Protein AF-A0A8T5G2X7-F1 (afdb_monomer)

Mean predicted aligned error: 20.77 Å

Structure (mmCIF, N/CA/C/O backbone):
data_AF-A0A8T5G2X7-F1
#
_entry.id   AF-A0A8T5G2X7-F1
#
loop_
_atom_site.group_PDB
_atom_site.id
_atom_site.type_symbol
_atom_site.label_atom_id
_atom_site.label_alt_id
_atom_site.label_comp_id
_atom_site.label_asym_id
_atom_site.label_entity_id
_atom_site.label_seq_id
_atom_site.pdbx_PDB_ins_code
_atom_site.Cartn_x
_atom_site.Cartn_y
_atom_site.Cartn_z
_atom_site.occupancy
_atom_site.B_iso_or_equiv
_atom_site.auth_seq_id
_atom_site.auth_comp_id
_atom_site.auth_asym_id
_atom_site.auth_atom_id
_atom_site.pdbx_PDB_model_num
ATOM 1 N N . MET A 1 1 ? 55.028 -18.234 26.445 1.00 49.19 1 MET A N 1
ATOM 2 C CA . MET A 1 1 ? 55.131 -16.797 26.078 1.00 49.19 1 MET A CA 1
ATOM 3 C C . MET A 1 1 ? 54.464 -16.427 24.728 1.00 49.19 1 MET A C 1
ATOM 5 O O . MET A 1 1 ? 54.762 -15.365 24.202 1.00 49.19 1 MET A O 1
ATOM 9 N N . SER A 1 2 ? 53.547 -17.230 24.154 1.00 53.56 2 SER A N 1
ATOM 10 C CA . SER A 1 2 ? 53.031 -16.979 22.783 1.00 53.56 2 SER A CA 1
ATOM 11 C C . SER A 1 2 ? 51.775 -16.084 22.716 1.00 53.56 2 SER A C 1
ATOM 13 O O . SER A 1 2 ? 51.787 -15.038 22.068 1.00 53.56 2 SER A O 1
ATOM 15 N N . TYR A 1 3 ? 50.705 -16.425 23.448 1.00 41.44 3 TYR A N 1
ATOM 16 C CA . TYR A 1 3 ? 49.376 -15.798 23.292 1.00 41.44 3 TYR A CA 1
ATOM 17 C C . TYR A 1 3 ? 49.345 -14.262 23.415 1.00 41.44 3 TYR A C 1
ATOM 19 O O . TYR A 1 3 ? 48.654 -13.605 22.638 1.00 41.44 3 TYR A O 1
ATOM 27 N N . LYS A 1 4 ? 50.129 -13.663 24.329 1.00 42.38 4 LYS A N 1
ATOM 28 C CA . LYS A 1 4 ? 50.184 -12.195 24.473 1.00 42.38 4 LYS A CA 1
ATOM 29 C C . LYS A 1 4 ? 50.784 -11.482 23.252 1.00 42.38 4 LYS A C 1
ATOM 31 O O . LYS A 1 4 ? 50.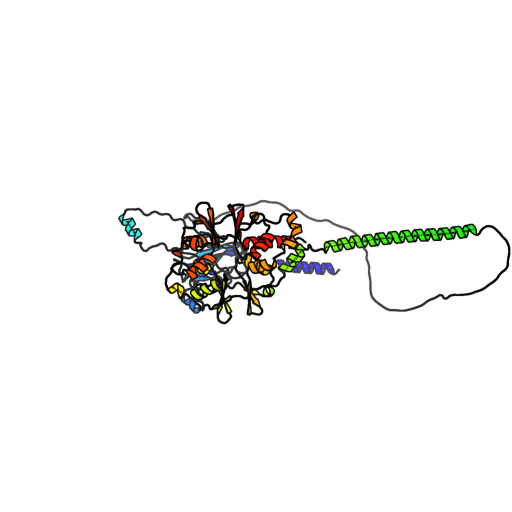349 -10.373 22.968 1.00 42.38 4 LYS A O 1
ATOM 36 N N . LYS A 1 5 ? 51.709 -12.098 22.498 1.00 45.16 5 LYS A N 1
ATOM 37 C CA . LYS A 1 5 ? 52.204 -11.509 21.237 1.00 45.16 5 LYS A CA 1
ATOM 38 C C . LYS A 1 5 ? 51.124 -11.528 20.154 1.00 45.16 5 LYS A C 1
ATOM 40 O O . LYS A 1 5 ? 50.941 -10.519 19.489 1.00 45.16 5 LYS A O 1
ATOM 45 N N . THR A 1 6 ? 50.357 -12.613 20.042 1.00 47.06 6 THR A N 1
ATOM 46 C CA . THR A 1 6 ? 49.253 -12.726 19.068 1.00 47.06 6 THR A CA 1
ATOM 47 C C . THR A 1 6 ? 48.148 -11.700 19.332 1.00 47.06 6 THR A C 1
ATOM 49 O O . THR A 1 6 ? 47.726 -11.005 18.414 1.00 47.06 6 THR A O 1
ATOM 52 N N . ILE A 1 7 ? 47.734 -11.534 20.596 1.00 49.38 7 ILE A N 1
ATOM 53 C CA . ILE A 1 7 ? 46.727 -10.530 20.981 1.00 49.38 7 ILE A CA 1
ATOM 54 C C . ILE A 1 7 ? 47.248 -9.105 20.739 1.00 49.38 7 ILE A C 1
ATOM 56 O O . ILE A 1 7 ? 46.515 -8.280 20.200 1.00 49.38 7 ILE A O 1
ATOM 60 N N . PHE A 1 8 ? 48.512 -8.816 21.073 1.00 43.78 8 PHE A N 1
ATOM 61 C CA . PHE A 1 8 ? 49.104 -7.500 20.816 1.00 43.78 8 PHE A CA 1
ATOM 62 C C . PHE A 1 8 ? 49.218 -7.203 19.312 1.00 43.78 8 PHE A C 1
ATOM 64 O O . PHE A 1 8 ? 48.924 -6.090 18.895 1.00 43.78 8 PHE A O 1
ATOM 71 N N . PHE A 1 9 ? 49.560 -8.195 18.482 1.00 43.59 9 PHE A N 1
ATOM 72 C CA . PHE A 1 9 ? 49.629 -8.034 17.026 1.00 43.59 9 PHE A CA 1
ATOM 73 C C . PHE A 1 9 ? 48.238 -7.837 16.397 1.00 43.59 9 PHE A C 1
ATOM 75 O O . PHE A 1 9 ? 48.079 -6.975 15.538 1.00 43.59 9 PHE A O 1
ATOM 82 N N . MET A 1 10 ? 47.206 -8.549 16.875 1.00 44.28 10 MET A N 1
ATOM 83 C CA . MET A 1 10 ? 45.818 -8.288 16.464 1.00 44.28 10 MET A CA 1
ATOM 84 C C . MET A 1 10 ? 45.350 -6.886 16.869 1.00 44.28 10 MET A C 1
ATOM 86 O O . MET A 1 10 ? 44.773 -6.189 16.041 1.00 44.28 10 MET A O 1
ATOM 90 N N . PHE A 1 11 ? 45.631 -6.431 18.096 1.00 41.62 11 PHE A N 1
ATOM 91 C CA . PHE A 1 11 ? 45.296 -5.062 18.506 1.00 41.62 11 PHE A CA 1
ATOM 92 C C . PHE A 1 11 ? 46.080 -4.002 17.723 1.00 41.62 11 PHE A C 1
ATOM 94 O O . PHE A 1 11 ? 45.508 -2.977 17.369 1.00 41.62 11 PHE A O 1
ATOM 101 N N . PHE A 1 12 ? 47.347 -4.254 17.385 1.00 41.62 12 PHE A N 1
ATOM 102 C CA . PHE A 1 12 ? 48.140 -3.347 16.554 1.00 41.62 12 PHE A CA 1
ATOM 103 C C . PHE A 1 12 ? 47.585 -3.249 15.124 1.00 41.62 12 PHE A C 1
ATOM 105 O O . PHE A 1 12 ? 47.494 -2.150 14.585 1.00 41.62 12 PHE A O 1
ATOM 112 N N . ILE A 1 13 ? 47.120 -4.362 14.540 1.00 42.09 13 ILE A N 1
ATOM 113 C CA . ILE A 1 13 ? 46.411 -4.369 13.249 1.00 42.09 13 ILE A CA 1
ATOM 114 C C . ILE A 1 13 ? 45.068 -3.632 13.346 1.00 42.09 13 ILE A C 1
ATOM 116 O O . ILE A 1 13 ? 44.758 -2.833 12.467 1.00 42.09 13 ILE A O 1
ATOM 120 N N . ILE A 1 14 ? 44.292 -3.832 14.418 1.00 41.25 14 ILE A N 1
ATOM 121 C CA . ILE A 1 14 ? 43.017 -3.124 14.632 1.00 41.25 14 ILE A CA 1
ATOM 122 C C . ILE A 1 14 ? 43.254 -1.609 14.758 1.00 41.25 14 ILE A C 1
ATOM 124 O O . ILE A 1 14 ? 42.544 -0.823 14.129 1.00 41.25 14 ILE A O 1
ATOM 128 N N . ILE A 1 15 ? 44.291 -1.186 15.485 1.00 36.94 15 ILE A N 1
ATOM 129 C CA . ILE A 1 15 ? 44.640 0.232 15.656 1.00 36.94 15 ILE A CA 1
ATOM 130 C C . ILE A 1 15 ? 45.193 0.840 14.356 1.00 36.94 15 ILE A C 1
ATOM 132 O O . ILE A 1 15 ? 44.777 1.939 14.002 1.00 36.94 15 ILE A O 1
ATOM 136 N N . LEU A 1 16 ? 46.022 0.128 13.578 1.00 33.12 16 LEU A N 1
ATOM 137 C CA . LEU A 1 16 ? 46.431 0.592 12.241 1.00 33.12 16 LEU A CA 1
ATOM 138 C C . LEU A 1 16 ? 45.248 0.659 11.262 1.00 33.12 16 LEU A C 1
ATOM 140 O O . LEU A 1 16 ? 45.150 1.618 10.504 1.00 33.12 16 LEU A O 1
ATOM 144 N N . SER A 1 17 ? 44.303 -0.287 11.317 1.00 35.28 17 SER A N 1
ATOM 145 C CA . SER A 1 17 ? 43.067 -0.217 10.518 1.00 35.28 17 SER A CA 1
ATOM 146 C C . SER A 1 17 ? 42.134 0.924 10.949 1.00 35.28 17 SER A C 1
ATOM 148 O O . SER A 1 17 ? 41.344 1.403 10.144 1.00 35.28 17 SER A O 1
ATOM 150 N N . SER A 1 18 ? 42.285 1.411 12.187 1.00 36.19 18 SER A N 1
ATOM 151 C CA . SER A 1 18 ? 41.602 2.601 12.718 1.00 36.19 18 SER A CA 1
ATOM 152 C C . SER A 1 18 ? 42.352 3.912 12.426 1.00 36.19 18 SER A C 1
ATOM 154 O O . SER A 1 18 ? 41.835 4.984 12.725 1.00 36.19 18 SER A O 1
ATOM 156 N N . PHE A 1 19 ? 43.557 3.835 11.846 1.00 40.16 19 PHE A N 1
ATOM 157 C CA . PHE A 1 19 ? 44.370 4.974 11.397 1.00 40.16 19 PHE A CA 1
ATOM 158 C C . PHE A 1 19 ? 44.680 4.950 9.892 1.00 40.16 19 PHE A C 1
ATOM 160 O O . PHE A 1 19 ? 45.483 5.747 9.402 1.00 40.16 19 PHE A O 1
ATOM 167 N N . ALA A 1 20 ? 43.962 4.127 9.123 1.00 37.16 20 ALA A N 1
ATOM 168 C CA . ALA A 1 20 ? 43.653 4.506 7.754 1.00 37.16 20 ALA A CA 1
ATOM 169 C C . ALA A 1 20 ? 42.877 5.831 7.819 1.00 37.16 20 ALA A C 1
ATOM 171 O O . ALA A 1 20 ? 41.772 5.867 8.362 1.00 37.16 20 ALA A O 1
ATOM 172 N N . LEU A 1 21 ? 43.460 6.926 7.311 1.00 41.78 21 LEU A N 1
ATOM 173 C CA . LEU A 1 21 ? 42.739 8.194 7.203 1.00 41.78 21 LEU A CA 1
ATOM 174 C C . LEU A 1 21 ? 41.447 7.923 6.430 1.00 41.78 21 LEU A C 1
ATOM 176 O O . LEU A 1 21 ? 41.498 7.460 5.288 1.00 41.78 21 LEU A O 1
ATOM 180 N N . ALA A 1 22 ? 40.305 8.224 7.046 1.00 44.91 22 ALA A N 1
ATOM 181 C CA . ALA A 1 22 ? 39.003 8.140 6.405 1.00 44.91 22 ALA A CA 1
ATOM 182 C C . ALA A 1 22 ? 38.879 9.270 5.372 1.00 44.91 22 ALA A C 1
ATOM 184 O O . ALA A 1 22 ? 38.226 10.280 5.619 1.00 44.91 22 ALA A O 1
ATOM 185 N N . GLN A 1 23 ? 39.563 9.111 4.233 1.00 53.19 23 GLN A N 1
ATOM 186 C CA . GLN A 1 23 ? 39.501 10.028 3.100 1.00 53.19 23 GLN A CA 1
ATOM 187 C C . GLN A 1 23 ? 38.034 10.269 2.750 1.00 53.19 23 GLN A C 1
ATOM 189 O O . GLN A 1 23 ? 37.291 9.307 2.523 1.00 53.19 23 GLN A O 1
ATOM 194 N N . THR A 1 24 ? 37.615 11.536 2.710 1.00 61.19 24 THR A N 1
ATOM 195 C CA . THR A 1 24 ? 36.245 11.908 2.358 1.00 61.19 24 THR A CA 1
ATOM 196 C C . THR A 1 24 ? 35.927 11.450 0.944 1.00 61.19 24 THR A C 1
ATOM 198 O O . THR A 1 24 ? 36.262 12.093 -0.050 1.00 61.19 24 THR A O 1
ATOM 201 N N . GLN A 1 25 ? 35.249 10.307 0.862 1.00 68.12 25 GLN A N 1
ATOM 202 C CA . GLN A 1 25 ? 34.694 9.800 -0.380 1.00 68.12 25 GLN A CA 1
ATOM 203 C C . GLN A 1 25 ? 33.783 10.877 -0.982 1.00 68.12 25 GLN A C 1
ATOM 205 O O . GLN A 1 25 ? 32.968 11.458 -0.259 1.00 68.12 25 GLN A O 1
ATOM 210 N N . PRO A 1 26 ? 33.905 11.186 -2.279 1.00 73.31 26 PRO A N 1
ATOM 211 C CA . PRO A 1 26 ? 33.266 12.368 -2.830 1.00 73.31 26 PRO A CA 1
ATOM 212 C C . PRO A 1 26 ? 31.739 12.283 -2.735 1.00 73.31 26 PRO A C 1
ATOM 214 O O . PRO A 1 26 ? 31.141 11.232 -2.972 1.00 73.31 26 PRO A O 1
ATOM 217 N N . THR A 1 27 ? 31.098 13.400 -2.388 1.00 77.94 27 THR A N 1
ATOM 218 C CA . THR A 1 27 ? 29.634 13.509 -2.413 1.00 77.94 27 THR A CA 1
ATOM 219 C C . THR A 1 27 ? 29.205 13.823 -3.841 1.00 77.94 27 THR A C 1
ATOM 221 O O . THR A 1 27 ? 29.420 14.930 -4.330 1.00 77.94 27 THR A O 1
ATOM 224 N N . LEU A 1 28 ? 28.616 12.840 -4.521 1.00 77.12 28 LEU A N 1
ATOM 225 C CA . LEU A 1 28 ? 28.165 12.970 -5.906 1.00 77.12 28 LEU A CA 1
ATOM 226 C C . LEU A 1 28 ? 26.689 13.375 -5.935 1.00 77.12 28 LEU A C 1
ATOM 228 O O . LEU A 1 28 ? 25.873 12.781 -5.231 1.00 77.12 28 LEU A O 1
ATOM 232 N N . PHE A 1 29 ? 26.324 14.356 -6.758 1.00 78.00 29 PHE A N 1
ATOM 233 C CA . PHE A 1 29 ? 24.929 14.770 -6.925 1.00 78.00 29 PHE A CA 1
ATOM 234 C C . PHE A 1 29 ? 24.672 15.430 -8.281 1.00 78.00 29 PHE A C 1
ATOM 236 O O . PHE A 1 29 ? 25.596 15.887 -8.958 1.00 78.00 29 PHE A O 1
ATOM 243 N N . TYR A 1 30 ? 23.403 15.460 -8.673 1.00 81.31 30 TYR A N 1
ATOM 244 C CA . TYR A 1 30 ? 22.906 16.023 -9.925 1.00 81.31 30 TYR A CA 1
ATOM 245 C C . TYR A 1 30 ? 21.473 16.527 -9.725 1.00 81.31 30 TYR A C 1
ATOM 247 O O . TYR A 1 30 ? 20.768 16.072 -8.826 1.00 81.31 30 TYR A O 1
ATOM 255 N N . GLY A 1 31 ? 21.023 17.479 -10.535 1.00 77.94 31 GLY A N 1
ATOM 256 C CA . GLY A 1 31 ? 19.689 18.063 -10.391 1.00 77.94 31 GLY A CA 1
ATOM 257 C C . GLY A 1 31 ? 19.277 18.857 -11.619 1.00 77.94 31 GLY A C 1
ATOM 258 O O . GLY A 1 31 ? 20.114 19.169 -12.462 1.00 77.94 31 GLY A O 1
ATOM 259 N N . GLN A 1 32 ? 17.989 19.179 -11.726 1.00 81.88 32 GLN A N 1
ATOM 260 C CA . GLN A 1 32 ? 17.445 19.938 -12.855 1.00 81.88 32 GLN A CA 1
ATOM 261 C C . GLN A 1 32 ? 17.147 21.389 -12.467 1.00 81.88 32 GLN A C 1
ATOM 263 O O . GLN A 1 32 ? 16.832 21.685 -11.313 1.00 81.88 32 GLN A O 1
ATOM 268 N N . ILE A 1 33 ? 17.212 22.294 -13.441 1.00 76.50 33 ILE A N 1
ATOM 269 C CA . ILE A 1 33 ? 16.785 23.687 -13.293 1.00 76.50 33 ILE A CA 1
ATOM 270 C C . ILE A 1 33 ? 15.661 23.974 -14.288 1.00 76.50 33 ILE A C 1
ATOM 272 O O . ILE A 1 33 ? 15.816 23.733 -15.484 1.00 76.50 33 ILE A O 1
ATOM 276 N N . LEU A 1 34 ? 14.535 24.491 -13.792 1.00 72.12 34 LEU A N 1
ATOM 277 C CA . LEU A 1 34 ? 13.313 24.740 -14.561 1.00 72.12 34 LEU A CA 1
ATOM 278 C C . LEU A 1 34 ? 12.911 26.220 -14.500 1.00 72.12 34 LEU A C 1
ATOM 280 O O . LEU A 1 34 ? 12.969 26.823 -13.433 1.00 72.12 34 LEU A O 1
ATOM 284 N N . SER A 1 35 ? 12.377 26.783 -15.586 1.00 73.44 35 SER A N 1
ATOM 285 C CA . SER A 1 35 ? 11.578 28.016 -15.543 1.00 73.44 35 SER A CA 1
ATOM 286 C C . SER A 1 35 ? 10.291 27.875 -16.346 1.00 73.44 35 SER A C 1
ATOM 288 O O . SER A 1 35 ? 10.283 27.320 -17.442 1.00 73.44 35 SER A O 1
ATOM 290 N N . GLY A 1 36 ? 9.167 28.306 -15.765 1.00 57.56 36 GLY A N 1
ATOM 291 C CA . GLY A 1 36 ? 7.837 28.077 -16.346 1.00 57.56 36 GLY A CA 1
ATOM 292 C C . GLY A 1 36 ? 7.509 26.594 -16.587 1.00 57.56 36 GLY A C 1
ATOM 293 O O . GLY A 1 36 ? 6.705 26.289 -17.458 1.00 57.56 36 GLY A O 1
ATOM 294 N N . GLY A 1 37 ? 8.173 25.675 -15.873 1.00 55.59 37 GLY A N 1
ATOM 295 C CA . GLY A 1 37 ? 8.108 24.223 -16.096 1.00 55.59 37 GLY A CA 1
ATOM 296 C C . GLY A 1 37 ? 9.096 23.669 -17.136 1.00 55.59 37 GLY A C 1
ATOM 297 O O . GLY A 1 37 ? 9.263 22.457 -17.208 1.00 55.59 37 GLY A O 1
ATOM 298 N N . ASN A 1 38 ? 9.791 24.520 -17.896 1.00 72.75 38 ASN A N 1
ATOM 299 C CA . ASN A 1 38 ? 10.724 24.111 -18.951 1.00 72.75 38 ASN A CA 1
ATOM 300 C C . ASN A 1 38 ? 12.177 24.057 -18.441 1.00 72.75 38 ASN A C 1
ATOM 302 O O . ASN A 1 38 ? 12.589 24.993 -17.752 1.00 72.75 38 ASN A O 1
ATOM 306 N N . PRO A 1 39 ? 12.985 23.036 -18.789 1.00 76.38 39 PRO A N 1
ATOM 307 C CA . PRO A 1 39 ? 14.389 22.979 -18.383 1.00 76.38 39 PRO A CA 1
ATOM 308 C C . PRO A 1 39 ? 15.251 24.068 -19.036 1.00 76.38 39 PRO A C 1
ATOM 310 O O . PRO A 1 39 ? 15.107 24.341 -20.229 1.00 76.38 39 PRO A O 1
ATOM 313 N N . ILE A 1 40 ? 16.152 24.673 -18.256 1.00 82.44 40 ILE A N 1
ATOM 314 C CA . ILE A 1 40 ? 17.041 25.761 -18.699 1.00 82.44 40 ILE A CA 1
ATOM 315 C C . ILE A 1 40 ? 18.412 25.208 -19.069 1.00 82.44 40 ILE A C 1
ATOM 317 O O . ILE A 1 40 ? 19.026 24.503 -18.280 1.00 82.44 40 ILE A O 1
ATOM 321 N N . GLU A 1 41 ? 18.906 25.571 -20.247 1.00 88.81 41 GLU A N 1
ATOM 322 C CA . GLU A 1 41 ? 20.190 25.125 -20.792 1.00 88.81 41 GLU A CA 1
ATOM 323 C C . GLU A 1 41 ? 21.330 26.103 -20.455 1.00 88.81 41 GLU A C 1
ATOM 325 O O . GLU A 1 41 ? 21.119 27.314 -20.410 1.00 88.81 41 GLU A O 1
ATOM 330 N N . ASN A 1 42 ? 22.553 25.590 -20.288 1.00 86.81 42 ASN A N 1
ATOM 331 C CA . ASN A 1 42 ? 23.804 26.342 -20.100 1.00 86.81 42 ASN A CA 1
ATOM 332 C C . ASN A 1 42 ? 23.885 27.297 -18.886 1.00 86.81 42 ASN A C 1
ATOM 334 O O . ASN A 1 42 ? 24.891 27.992 -18.739 1.00 86.81 42 ASN A O 1
ATOM 338 N N . ILE A 1 43 ? 22.897 27.331 -17.984 1.00 84.38 43 ILE A N 1
ATOM 339 C CA . ILE A 1 43 ? 23.001 28.093 -16.729 1.00 84.38 43 ILE A CA 1
ATOM 340 C C . ILE A 1 43 ? 24.034 27.446 -15.788 1.00 84.38 43 ILE A C 1
ATOM 342 O O . ILE A 1 43 ? 24.115 26.216 -15.702 1.00 84.38 43 ILE A O 1
ATOM 346 N N . MET A 1 44 ? 24.828 28.277 -15.105 1.00 86.50 44 MET A N 1
ATOM 347 C CA . MET A 1 44 ? 25.907 27.858 -14.202 1.00 86.50 44 MET A CA 1
ATOM 348 C C . MET A 1 44 ? 25.408 27.630 -12.770 1.00 86.50 44 MET A C 1
ATOM 350 O O . MET A 1 44 ? 24.614 28.407 -12.238 1.00 86.50 44 MET A O 1
ATOM 354 N N . ILE A 1 45 ? 25.934 26.589 -12.123 1.00 88.56 45 ILE A N 1
ATOM 355 C CA . ILE A 1 45 ? 25.744 26.273 -10.706 1.00 88.56 45 ILE A CA 1
ATOM 356 C C . ILE A 1 45 ? 27.121 26.237 -10.047 1.00 88.56 45 ILE A C 1
ATOM 358 O O . ILE A 1 45 ? 28.039 25.593 -10.559 1.00 88.56 45 ILE A O 1
ATOM 362 N N . SER A 1 46 ? 27.266 26.873 -8.887 1.00 88.94 46 SER A N 1
ATOM 363 C CA . SER A 1 46 ? 28.412 26.679 -7.996 1.00 88.94 46 SER A CA 1
ATOM 364 C C . SER A 1 46 ? 28.002 25.890 -6.758 1.00 88.94 46 SER A C 1
ATOM 366 O O . SER A 1 46 ? 27.047 26.275 -6.082 1.00 88.94 46 SER A O 1
ATOM 368 N N . ALA A 1 47 ? 28.750 24.837 -6.442 1.00 89.62 47 ALA A N 1
ATOM 369 C CA . ALA A 1 47 ? 28.666 24.118 -5.177 1.00 89.62 47 ALA A CA 1
ATOM 370 C C . ALA A 1 47 ? 29.795 24.583 -4.249 1.00 89.62 47 ALA A C 1
ATOM 372 O O . ALA A 1 47 ? 30.951 24.601 -4.665 1.00 89.62 47 ALA A O 1
ATOM 373 N N . GLU A 1 48 ? 29.462 24.939 -3.013 1.00 91.25 48 GLU A N 1
ATOM 374 C CA . GLU A 1 48 ? 30.349 25.421 -1.946 1.00 91.25 48 GLU A CA 1
ATOM 375 C C . GLU A 1 48 ? 30.233 24.473 -0.738 1.00 91.25 48 GLU A C 1
ATOM 377 O O . GLU A 1 48 ? 29.126 24.075 -0.382 1.00 91.25 48 GLU A O 1
ATOM 382 N N . TRP A 1 49 ? 31.343 24.062 -0.122 1.00 90.81 49 TRP A N 1
ATOM 383 C CA . TRP A 1 49 ? 31.345 23.112 1.004 1.00 90.81 49 TRP A CA 1
ATOM 384 C C . TRP A 1 49 ? 32.573 23.282 1.907 1.00 90.81 49 TRP A C 1
ATOM 386 O O . TRP A 1 49 ? 33.499 24.018 1.574 1.00 90.81 49 TRP A O 1
ATOM 396 N N . ILE A 1 50 ? 32.602 22.568 3.037 1.00 87.44 50 ILE A N 1
ATOM 397 C CA . ILE A 1 50 ? 33.737 22.538 3.975 1.00 87.44 50 ILE A CA 1
ATOM 398 C C . ILE A 1 50 ? 34.471 21.190 3.863 1.00 87.44 50 ILE A C 1
ATOM 400 O O . ILE A 1 50 ? 33.838 20.136 3.993 1.00 87.44 50 ILE A O 1
ATOM 404 N N . ASP A 1 51 ? 35.785 21.211 3.610 1.00 85.12 51 ASP A N 1
ATOM 405 C CA . ASP A 1 51 ? 36.639 20.007 3.568 1.00 85.12 51 ASP A CA 1
ATOM 406 C C . ASP A 1 51 ? 37.046 19.508 4.972 1.00 85.12 51 ASP A C 1
ATOM 408 O O . ASP A 1 51 ? 36.747 20.144 5.986 1.00 85.12 51 ASP A O 1
ATOM 412 N N . ASP A 1 52 ? 37.703 18.347 5.077 1.00 81.50 52 ASP A N 1
ATOM 413 C CA . ASP A 1 52 ? 38.089 17.780 6.385 1.00 81.50 52 ASP A CA 1
ATOM 414 C C . ASP A 1 52 ? 39.048 18.691 7.167 1.00 81.50 52 ASP A C 1
ATOM 416 O O . ASP A 1 52 ? 38.897 18.857 8.386 1.00 81.50 52 ASP A O 1
ATOM 420 N N . SER A 1 53 ? 39.954 19.365 6.446 1.00 85.00 53 SER A N 1
ATOM 421 C CA . SER A 1 53 ? 40.843 20.426 6.941 1.00 85.00 53 SER A CA 1
ATOM 422 C C . SER A 1 53 ? 40.106 21.725 7.308 1.00 85.00 53 SER A C 1
ATOM 424 O O . SER A 1 53 ? 40.733 22.679 7.755 1.00 85.00 53 SER A O 1
ATOM 426 N N . SER A 1 54 ? 38.776 21.737 7.201 1.00 82.06 54 SER A N 1
ATOM 427 C CA . SER A 1 54 ? 37.860 22.828 7.551 1.00 82.06 54 SER A CA 1
ATOM 428 C C . SER A 1 54 ? 38.008 24.091 6.693 1.00 82.06 54 SER A C 1
ATOM 430 O O . SER A 1 54 ? 37.603 25.173 7.112 1.00 82.06 54 SER A O 1
ATOM 432 N N . ASN A 1 55 ? 38.534 23.957 5.471 1.00 86.50 55 ASN A N 1
ATOM 433 C CA . ASN A 1 55 ? 38.566 25.036 4.486 1.00 86.50 55 ASN A CA 1
ATOM 434 C C . ASN A 1 55 ? 37.271 25.060 3.673 1.00 86.50 55 ASN A C 1
ATOM 436 O O . ASN A 1 55 ? 36.784 24.011 3.241 1.00 86.50 55 ASN A O 1
ATOM 440 N N . THR A 1 56 ? 36.776 26.259 3.362 1.00 87.56 56 THR A N 1
ATOM 441 C CA . THR A 1 56 ? 35.748 26.425 2.331 1.00 87.56 56 THR A CA 1
ATOM 442 C C . THR A 1 56 ? 36.335 26.100 0.959 1.00 87.56 56 THR A C 1
ATOM 444 O O . THR A 1 56 ? 37.337 26.678 0.531 1.00 87.56 56 THR A O 1
ATOM 447 N N . ARG A 1 57 ? 35.685 25.185 0.248 1.00 90.75 57 ARG A N 1
ATOM 448 C CA . ARG A 1 57 ? 35.961 24.815 -1.139 1.00 90.75 57 ARG A CA 1
ATOM 449 C C . ARG A 1 57 ? 34.754 25.144 -1.997 1.00 90.75 57 ARG A C 1
ATOM 451 O O . ARG A 1 57 ? 33.628 25.181 -1.507 1.00 90.75 57 ARG A O 1
ATOM 458 N N . PHE A 1 58 ? 34.985 25.338 -3.290 1.00 89.94 58 PHE A N 1
ATOM 459 C CA . PHE A 1 58 ? 33.906 25.417 -4.261 1.00 89.94 58 PHE A CA 1
ATOM 460 C C . PHE A 1 58 ? 34.303 24.784 -5.594 1.00 89.94 58 PHE A C 1
ATOM 462 O O . PHE A 1 58 ? 35.482 24.654 -5.923 1.00 89.94 58 PHE A O 1
ATOM 469 N N . THR A 1 59 ? 33.301 24.405 -6.381 1.00 89.81 59 THR A N 1
ATOM 470 C CA . THR A 1 59 ? 33.456 24.003 -7.780 1.00 89.81 59 THR A CA 1
ATOM 471 C C . THR A 1 59 ? 32.219 24.420 -8.577 1.00 89.81 59 THR A C 1
ATOM 473 O O . THR A 1 59 ? 31.194 24.785 -7.996 1.00 89.81 59 THR A O 1
ATOM 476 N N . LYS A 1 60 ? 32.307 24.418 -9.910 1.00 89.44 60 LYS A N 1
ATOM 477 C CA . LYS A 1 60 ? 31.218 24.823 -10.808 1.00 89.44 60 LYS A CA 1
ATOM 478 C C . LYS A 1 60 ? 30.842 23.704 -11.780 1.00 89.44 60 LYS A C 1
ATOM 480 O O . LYS A 1 60 ? 31.685 22.909 -12.180 1.00 89.44 60 LYS A O 1
ATOM 485 N N . SER A 1 61 ? 29.573 23.690 -12.166 1.00 88.31 61 SER A N 1
ATOM 486 C CA . SER A 1 61 ? 28.999 22.854 -13.222 1.00 88.31 61 SER A CA 1
ATOM 487 C C . SER A 1 61 ? 27.987 23.687 -14.010 1.00 88.31 61 SER A C 1
ATOM 489 O O . SER A 1 61 ? 27.541 24.731 -13.528 1.00 88.31 61 SER A O 1
ATOM 491 N N . SER A 1 62 ? 27.623 23.255 -15.212 1.00 89.50 62 SER A N 1
ATOM 492 C CA . SER A 1 62 ? 26.554 23.868 -16.002 1.00 89.50 62 SER A CA 1
ATOM 493 C C . SER A 1 62 ? 25.431 22.871 -16.248 1.00 89.50 62 SER A C 1
ATOM 495 O O . SER A 1 6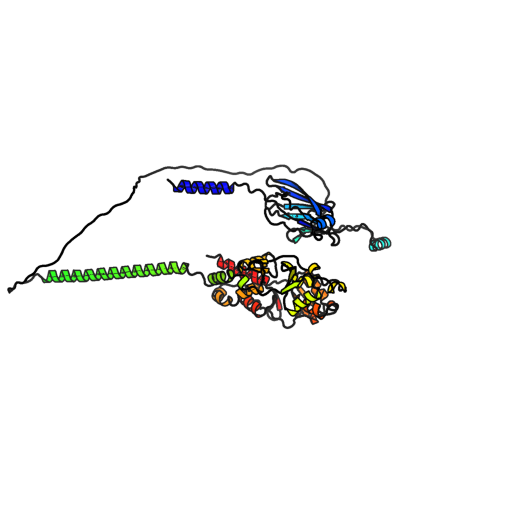2 ? 25.617 21.654 -16.194 1.00 89.50 62 SER A O 1
ATOM 497 N N . THR A 1 63 ? 24.243 23.394 -16.525 1.00 86.62 63 THR A N 1
ATOM 498 C CA . THR A 1 63 ? 23.153 22.586 -17.071 1.00 86.62 63 THR A CA 1
ATOM 499 C C . THR A 1 63 ? 23.434 22.191 -18.519 1.00 86.62 63 THR A C 1
ATOM 501 O O . THR A 1 63 ? 23.806 23.029 -19.343 1.00 86.62 63 THR A O 1
ATOM 504 N N . LEU A 1 64 ? 23.211 20.919 -18.850 1.00 80.56 64 LEU A N 1
ATOM 505 C CA . LEU A 1 64 ? 23.378 20.400 -20.205 1.00 80.56 64 LEU A CA 1
ATOM 506 C C . LEU A 1 64 ? 22.428 21.095 -21.189 1.00 80.56 64 LEU A C 1
ATOM 508 O O . LEU A 1 64 ? 21.214 21.145 -20.973 1.00 80.56 64 LEU A O 1
ATOM 512 N N . SER A 1 65 ? 22.972 21.571 -22.307 1.00 88.69 65 SER A N 1
ATOM 513 C CA . SER A 1 65 ? 22.179 21.922 -23.488 1.00 88.69 65 SER A CA 1
ATOM 514 C C . SER A 1 65 ? 21.569 20.686 -24.151 1.00 88.69 65 SER A C 1
ATOM 516 O O . SER A 1 65 ? 22.063 19.567 -23.987 1.00 88.69 65 SER A O 1
ATOM 518 N N . LYS A 1 66 ? 20.531 20.879 -24.971 1.00 81.69 66 LYS A N 1
ATOM 519 C CA . LYS A 1 66 ? 19.924 19.818 -25.789 1.00 81.69 66 LYS A CA 1
ATOM 520 C C . LYS A 1 66 ? 20.949 19.152 -26.702 1.00 81.69 66 LYS A C 1
ATOM 522 O O . LYS A 1 66 ? 20.939 17.933 -26.803 1.00 81.69 66 LYS A O 1
ATOM 527 N N . SER A 1 67 ? 21.866 19.926 -27.289 1.00 86.25 67 SER A N 1
ATOM 528 C CA . SER A 1 67 ? 22.953 19.398 -28.128 1.00 86.25 67 SER A CA 1
ATOM 529 C C . SER A 1 67 ? 23.894 18.486 -27.331 1.00 86.25 67 SER A C 1
ATOM 531 O O . SER A 1 67 ? 24.156 17.360 -27.742 1.00 86.25 67 SER A O 1
ATOM 533 N N . GLN A 1 68 ? 24.336 18.902 -26.138 1.00 75.50 68 GLN A N 1
ATOM 534 C CA . GLN A 1 68 ? 25.156 18.045 -25.268 1.00 75.50 68 GLN A CA 1
ATOM 535 C C . GLN A 1 68 ? 24.394 16.786 -24.827 1.00 75.50 68 GLN A C 1
ATOM 537 O O . GLN A 1 68 ? 24.924 15.685 -24.939 1.00 75.50 68 GLN A O 1
ATOM 542 N N . ALA A 1 69 ? 23.136 16.928 -24.402 1.00 71.56 69 ALA A N 1
ATOM 543 C CA . ALA A 1 69 ? 22.282 15.812 -24.001 1.00 71.56 69 ALA A CA 1
ATOM 544 C C . ALA A 1 69 ? 22.042 14.808 -25.153 1.00 71.56 69 ALA A C 1
ATOM 546 O O . ALA A 1 69 ? 22.106 13.597 -24.946 1.00 71.56 69 ALA A O 1
ATOM 547 N N . GLN A 1 70 ? 21.841 15.296 -26.383 1.00 78.62 70 GLN A N 1
ATOM 548 C CA . GLN A 1 70 ? 21.734 14.488 -27.605 1.00 78.62 70 GLN A CA 1
ATOM 549 C C . GLN A 1 70 ? 23.050 13.776 -27.947 1.00 78.62 70 GLN A C 1
ATOM 551 O O . GLN A 1 70 ? 23.035 12.572 -28.189 1.00 78.62 70 GLN A O 1
ATOM 556 N N . ASN A 1 71 ? 24.187 14.476 -27.891 1.00 79.25 71 ASN A N 1
ATOM 557 C CA . ASN A 1 71 ? 25.515 13.895 -28.132 1.00 79.25 71 ASN A CA 1
ATOM 558 C C . ASN A 1 71 ? 25.903 12.841 -27.075 1.00 79.25 71 ASN A C 1
ATOM 560 O O . ASN A 1 71 ? 26.684 11.939 -27.360 1.00 79.25 71 ASN A O 1
ATOM 564 N N . MET A 1 72 ? 25.327 12.918 -25.871 1.00 68.31 72 MET A N 1
ATOM 565 C CA . MET A 1 72 ? 25.434 11.903 -24.812 1.00 68.31 72 MET A CA 1
ATOM 566 C C . MET A 1 72 ? 24.407 10.757 -24.950 1.00 68.31 72 MET A C 1
ATOM 568 O O . MET A 1 72 ? 24.303 9.919 -24.055 1.00 68.31 72 MET A O 1
ATOM 572 N N . GLY A 1 73 ? 23.621 10.718 -26.034 1.00 60.97 73 GLY A N 1
ATOM 573 C CA . GLY A 1 73 ? 22.590 9.703 -26.286 1.00 60.97 73 GLY A CA 1
ATOM 574 C C . GLY A 1 73 ? 21.345 9.807 -25.393 1.00 60.97 73 GLY A C 1
ATOM 575 O O . GLY A 1 73 ? 20.503 8.913 -25.407 1.00 60.97 73 GLY A O 1
ATOM 576 N N . GLN A 1 74 ? 21.211 10.880 -24.609 1.00 60.91 74 GLN A N 1
ATOM 577 C CA . GLN A 1 74 ? 20.180 11.051 -23.582 1.00 60.91 74 GLN A CA 1
ATOM 578 C C . GLN A 1 74 ? 19.473 12.408 -23.739 1.00 60.91 74 GLN A C 1
ATOM 580 O O . GLN A 1 74 ? 19.605 13.280 -22.883 1.00 60.91 74 GLN A O 1
ATOM 585 N N . PRO A 1 75 ? 18.684 12.633 -24.807 1.00 62.69 75 PRO A N 1
ATOM 586 C CA . PRO A 1 75 ? 18.089 13.944 -25.103 1.00 62.69 75 PRO A CA 1
ATOM 587 C C . PRO A 1 75 ? 17.179 14.503 -23.993 1.00 62.69 75 PRO A C 1
ATOM 589 O O . PRO A 1 75 ? 16.872 15.689 -24.008 1.00 62.69 75 PRO A O 1
ATOM 592 N N . TYR A 1 76 ? 16.756 13.677 -23.032 1.00 63.38 76 TYR A N 1
ATOM 593 C CA . TYR A 1 76 ? 15.908 14.048 -21.896 1.00 63.38 76 TYR A CA 1
ATOM 594 C C . TYR A 1 76 ? 16.664 14.636 -20.687 1.00 63.38 76 TYR A C 1
ATOM 596 O O . TYR A 1 76 ? 16.008 15.196 -19.812 1.00 63.38 76 TYR A O 1
ATOM 604 N N . ILE A 1 77 ? 18.005 14.555 -20.613 1.00 69.38 77 ILE A N 1
ATOM 605 C CA . ILE A 1 77 ? 18.782 15.166 -19.507 1.00 69.38 77 ILE A CA 1
ATOM 606 C C . ILE A 1 77 ? 19.191 16.626 -19.769 1.00 69.38 77 ILE A C 1
ATOM 608 O O . ILE A 1 77 ? 20.013 17.180 -19.038 1.00 69.38 77 ILE A O 1
ATOM 612 N N . TYR A 1 78 ? 18.620 17.290 -20.780 1.00 76.62 78 TYR A N 1
ATOM 613 C CA . TYR A 1 78 ? 18.825 18.731 -20.937 1.00 76.62 78 TYR A CA 1
ATOM 614 C C . TYR A 1 78 ? 18.254 19.496 -19.728 1.00 76.62 78 TYR A C 1
ATOM 616 O O . TYR A 1 78 ? 17.253 19.112 -19.113 1.00 76.62 78 TYR A O 1
ATOM 624 N N . GLY A 1 79 ? 18.945 20.561 -19.337 1.00 75.31 79 GLY A N 1
ATOM 625 C CA . GLY A 1 79 ? 18.661 21.304 -18.114 1.00 75.31 79 GLY A CA 1
ATOM 626 C C . GLY A 1 79 ? 19.071 20.624 -16.803 1.00 75.31 79 GLY A C 1
ATOM 627 O O . GLY A 1 79 ? 18.809 21.187 -15.739 1.00 75.31 79 GLY A O 1
ATOM 628 N N . PHE A 1 80 ? 19.723 19.453 -16.841 1.00 83.12 80 PHE A N 1
ATOM 629 C CA . PHE A 1 80 ? 20.386 18.876 -15.667 1.00 83.12 80 PHE A CA 1
ATOM 630 C C . PHE A 1 80 ? 21.831 19.356 -15.538 1.00 83.12 80 PHE A C 1
ATOM 632 O O . PHE A 1 80 ? 22.570 19.368 -16.520 1.00 83.12 80 PHE A O 1
ATOM 639 N N . TYR A 1 81 ? 22.243 19.691 -14.317 1.00 84.12 81 TYR A N 1
ATOM 640 C CA . TYR A 1 81 ? 23.642 19.868 -13.920 1.00 84.12 81 TYR A CA 1
ATOM 641 C C . TYR A 1 81 ? 24.125 18.647 -13.128 1.00 84.12 81 TYR A C 1
ATOM 643 O O . TYR A 1 81 ? 23.324 17.947 -12.505 1.00 84.12 81 TYR A O 1
ATOM 651 N N . SER A 1 82 ? 25.438 18.403 -13.113 1.00 83.19 82 SER A N 1
ATOM 652 C CA . SER A 1 82 ? 26.037 17.278 -12.380 1.00 83.19 82 SER A CA 1
ATOM 653 C C . SER A 1 82 ? 27.379 17.631 -11.739 1.00 83.19 82 SER A C 1
ATOM 655 O O . SER A 1 82 ? 28.195 18.338 -12.330 1.00 83.19 82 SER A O 1
ATOM 657 N N . PHE A 1 83 ? 27.626 17.075 -10.555 1.00 81.44 83 PHE A N 1
ATOM 658 C CA . PHE A 1 83 ? 28.898 17.108 -9.833 1.00 81.44 83 PHE A CA 1
ATOM 659 C C . PHE A 1 83 ? 29.425 15.684 -9.556 1.00 81.44 83 PHE A C 1
ATOM 661 O O . PHE A 1 83 ? 29.985 15.389 -8.503 1.00 81.44 83 PHE A O 1
ATOM 668 N N . THR A 1 84 ? 29.255 14.771 -10.517 1.00 68.50 84 THR A N 1
ATOM 669 C CA . THR A 1 84 ? 29.664 13.354 -10.421 1.00 68.50 84 THR A CA 1
ATOM 670 C C . THR A 1 84 ? 31.172 13.090 -10.507 1.00 68.50 84 THR A C 1
ATOM 672 O O . THR A 1 84 ? 31.607 11.975 -10.240 1.00 68.50 84 THR A O 1
ATOM 675 N N . ASN A 1 85 ? 31.994 14.083 -10.856 1.00 64.75 85 ASN A N 1
ATOM 676 C CA . ASN A 1 85 ? 33.395 13.871 -11.252 1.00 64.75 85 ASN A CA 1
ATOM 677 C C . ASN A 1 85 ? 34.385 13.804 -10.066 1.00 64.75 85 ASN A C 1
ATOM 679 O O . ASN A 1 85 ? 35.528 14.225 -10.195 1.00 64.75 85 ASN A O 1
ATOM 683 N N . GLY A 1 86 ? 33.952 13.339 -8.890 1.00 60.94 86 GLY A N 1
ATOM 684 C CA . GLY A 1 86 ? 34.823 13.104 -7.726 1.00 60.94 86 GLY A CA 1
ATOM 685 C C . GLY A 1 86 ? 35.379 14.343 -7.000 1.00 60.94 86 GLY A C 1
ATOM 686 O O . GLY A 1 86 ? 36.054 14.198 -5.986 1.00 60.94 86 GLY A O 1
ATOM 687 N N . ASN A 1 87 ? 35.082 15.559 -7.467 1.00 69.00 87 ASN A N 1
ATOM 688 C CA . ASN A 1 87 ? 35.719 16.793 -6.982 1.00 69.00 87 ASN A CA 1
ATOM 689 C C . ASN A 1 87 ? 35.196 17.330 -5.631 1.00 69.00 87 ASN A C 1
ATOM 691 O O . ASN A 1 87 ? 35.775 18.275 -5.101 1.00 69.00 87 ASN A O 1
ATOM 695 N N . ILE A 1 88 ? 34.108 16.779 -5.078 1.00 82.44 88 ILE A N 1
ATOM 696 C CA . ILE A 1 88 ? 33.444 17.305 -3.868 1.00 82.44 88 ILE A CA 1
ATOM 697 C C . ILE A 1 88 ? 33.755 16.422 -2.655 1.00 82.44 88 ILE A C 1
ATOM 699 O O . ILE A 1 88 ? 32.953 15.591 -2.223 1.00 82.44 88 ILE A O 1
ATOM 703 N N . GLN A 1 89 ? 34.959 16.604 -2.114 1.00 85.69 89 GLN A N 1
ATOM 704 C CA . GLN A 1 89 ? 35.428 15.977 -0.873 1.00 85.69 89 GLN A CA 1
ATOM 705 C C . GLN A 1 89 ? 34.946 16.808 0.320 1.00 85.69 89 GLN A C 1
ATOM 707 O O . GLN A 1 89 ? 35.624 17.730 0.778 1.00 85.69 89 GLN A O 1
ATOM 712 N N . ALA A 1 90 ? 33.708 16.548 0.742 1.00 81.69 90 ALA A N 1
ATOM 713 C CA . ALA A 1 90 ? 33.016 17.325 1.760 1.00 81.69 90 ALA A CA 1
ATOM 714 C C . ALA A 1 90 ? 32.916 16.565 3.085 1.00 81.69 90 ALA A C 1
ATOM 716 O O . ALA A 1 90 ? 32.511 15.401 3.112 1.00 81.69 90 ALA A O 1
ATOM 717 N N . LYS A 1 91 ? 33.274 17.249 4.177 1.00 81.81 91 LYS A N 1
ATOM 718 C CA . LYS A 1 91 ? 33.357 16.698 5.534 1.00 81.81 91 LYS A CA 1
ATOM 719 C C . LYS A 1 91 ? 32.037 16.019 5.948 1.00 81.81 91 LYS A C 1
ATOM 721 O O . LYS A 1 91 ? 30.968 16.582 5.689 1.00 81.81 91 LYS A O 1
ATOM 726 N N . PRO A 1 92 ? 32.047 14.830 6.581 1.00 77.75 92 PRO A N 1
ATOM 727 C CA . PRO A 1 92 ? 30.809 14.116 6.890 1.00 77.75 92 PRO A CA 1
ATOM 728 C C . PRO A 1 92 ? 29.893 14.918 7.829 1.00 77.75 92 PRO A C 1
ATOM 730 O O . PRO A 1 92 ? 30.333 15.403 8.869 1.00 77.75 92 PRO A O 1
ATOM 733 N N . GLY A 1 93 ? 28.613 15.052 7.470 1.00 70.00 93 GLY A N 1
ATOM 734 C CA . GLY A 1 93 ? 27.591 15.741 8.269 1.00 70.00 93 GLY A CA 1
ATOM 735 C C . GLY A 1 93 ? 27.531 17.270 8.121 1.00 70.00 93 GLY A C 1
ATOM 736 O O . GLY A 1 93 ? 26.620 17.884 8.682 1.00 70.00 93 GLY A O 1
ATOM 737 N N . THR A 1 94 ? 28.446 17.892 7.368 1.00 80.06 94 THR A N 1
ATOM 738 C CA . THR A 1 94 ? 28.358 19.323 7.022 1.00 80.06 94 THR A CA 1
ATOM 739 C C . THR A 1 94 ? 27.324 19.574 5.915 1.00 80.06 94 THR A C 1
ATOM 741 O O . THR A 1 94 ? 26.608 18.666 5.481 1.00 80.06 94 THR A O 1
ATOM 744 N N . ASP A 1 95 ? 27.206 20.828 5.482 1.00 84.12 95 ASP A N 1
ATOM 745 C CA . ASP A 1 95 ? 26.333 21.237 4.386 1.00 84.12 95 ASP A CA 1
ATOM 746 C C . ASP A 1 95 ? 27.128 21.545 3.111 1.00 84.12 95 ASP A C 1
ATOM 748 O O . ASP A 1 95 ? 28.224 22.108 3.156 1.00 84.12 95 ASP A O 1
ATOM 752 N N . ILE A 1 96 ? 26.528 21.210 1.970 1.00 84.12 96 ILE A N 1
ATOM 753 C CA . ILE A 1 96 ? 26.893 21.710 0.646 1.00 84.12 96 ILE A CA 1
ATOM 754 C C . ILE A 1 96 ? 25.860 22.769 0.267 1.00 84.12 96 ILE A C 1
ATOM 756 O O . ILE A 1 96 ? 24.650 22.560 0.378 1.00 84.12 96 ILE A O 1
ATOM 760 N N . ILE A 1 97 ? 26.357 23.909 -0.187 1.00 85.19 97 ILE A N 1
ATOM 761 C CA . ILE A 1 97 ? 25.599 25.097 -0.541 1.00 85.19 97 ILE A CA 1
ATOM 762 C C . ILE A 1 97 ? 25.656 25.254 -2.061 1.00 85.19 97 ILE A C 1
ATOM 764 O O . ILE A 1 97 ? 26.714 25.510 -2.633 1.00 85.19 97 ILE A O 1
ATOM 768 N N . LEU A 1 98 ? 24.516 25.107 -2.731 1.00 84.88 98 LEU A N 1
ATOM 769 C CA . LEU A 1 98 ? 24.383 25.304 -4.172 1.00 84.88 98 LEU A CA 1
ATOM 770 C C . LEU A 1 98 ? 23.854 26.712 -4.446 1.00 84.88 98 LEU A C 1
ATOM 772 O O . LEU A 1 98 ? 22.847 27.120 -3.872 1.00 84.88 98 LEU A O 1
ATOM 776 N N . SER A 1 99 ? 24.512 27.441 -5.343 1.00 83.12 99 SER A N 1
ATOM 777 C CA . SER A 1 99 ? 24.067 28.755 -5.833 1.00 83.12 99 SER A CA 1
ATOM 778 C C . SER A 1 99 ? 23.935 28.701 -7.352 1.00 83.12 99 SER A C 1
ATOM 780 O O . SER A 1 99 ? 24.784 28.102 -8.014 1.00 83.12 99 SER A O 1
ATOM 782 N N . VAL A 1 100 ? 22.889 29.316 -7.906 1.00 82.31 100 VAL A N 1
ATOM 783 C CA . VAL A 1 100 ? 22.655 29.381 -9.359 1.00 82.31 100 VAL A CA 1
ATOM 784 C C . VAL A 1 100 ? 23.010 30.780 -9.855 1.00 82.31 100 VAL A C 1
ATOM 786 O O . VAL A 1 100 ? 22.627 31.778 -9.246 1.00 82.31 100 VAL A O 1
ATOM 789 N N . GLU A 1 101 ? 23.772 30.868 -10.941 1.00 76.19 101 GLU A N 1
ATOM 790 C CA . GLU A 1 101 ? 24.282 32.145 -11.437 1.00 76.19 101 GLU A CA 1
ATOM 791 C C . GLU A 1 101 ? 23.144 33.037 -11.965 1.00 76.19 101 GLU A C 1
ATOM 793 O O . GLU A 1 101 ? 22.291 32.590 -12.730 1.00 76.19 101 GLU A O 1
ATOM 798 N N . GLY A 1 102 ? 23.117 34.298 -11.518 1.00 63.75 102 GLY A N 1
ATOM 799 C CA . GLY A 1 102 ? 22.038 35.250 -11.809 1.00 63.75 102 GLY A CA 1
ATOM 800 C C . GLY A 1 102 ? 20.811 35.162 -10.889 1.00 63.75 102 GLY A C 1
ATOM 801 O O . GLY A 1 102 ? 19.792 35.768 -11.213 1.00 63.75 102 GLY A O 1
ATOM 802 N N . ILE A 1 103 ? 20.871 34.419 -9.772 1.00 68.62 103 ILE A N 1
ATOM 803 C CA . ILE A 1 103 ? 19.710 34.172 -8.897 1.00 68.62 103 ILE A CA 1
ATOM 804 C C . ILE A 1 103 ? 20.063 34.365 -7.418 1.00 68.62 103 ILE A C 1
ATOM 806 O O . ILE A 1 103 ? 20.924 33.672 -6.879 1.00 68.62 103 ILE A O 1
ATOM 810 N N . ASP A 1 104 ? 19.334 35.254 -6.739 1.00 51.25 104 ASP A N 1
ATOM 811 C CA . ASP A 1 104 ? 19.463 35.492 -5.296 1.00 51.25 104 ASP A CA 1
ATOM 812 C C . ASP A 1 104 ? 18.829 34.353 -4.474 1.00 51.25 104 ASP A C 1
ATOM 814 O O . ASP A 1 104 ? 17.728 34.475 -3.931 1.00 51.25 104 ASP A O 1
ATOM 818 N N . GLY A 1 105 ? 19.534 33.224 -4.375 1.00 55.16 105 GLY A N 1
ATOM 819 C CA . GLY A 1 105 ? 19.131 32.081 -3.559 1.00 55.16 105 GLY A CA 1
ATOM 820 C C . GLY A 1 105 ? 20.230 31.029 -3.399 1.00 55.16 105 GLY A C 1
ATOM 821 O O . GLY A 1 105 ? 21.040 30.809 -4.300 1.00 55.16 105 GLY A O 1
ATOM 822 N N . LYS A 1 106 ? 20.238 30.354 -2.244 1.00 68.69 106 LYS A N 1
ATOM 823 C CA . LYS A 1 106 ? 21.137 29.237 -1.923 1.00 68.69 106 LYS A CA 1
ATOM 824 C C . LYS A 1 106 ? 20.317 28.007 -1.526 1.00 68.69 106 LYS A C 1
ATOM 826 O O . LYS A 1 106 ? 19.491 28.089 -0.622 1.00 68.69 106 LYS A O 1
ATOM 831 N N . VAL A 1 107 ? 20.550 26.874 -2.188 1.00 69.75 107 VAL A N 1
ATOM 832 C CA . VAL A 1 107 ? 19.964 25.567 -1.839 1.00 69.75 107 VAL A CA 1
ATOM 833 C C . VAL A 1 107 ? 20.965 24.814 -0.970 1.00 69.75 107 VAL A C 1
ATOM 835 O O . VAL A 1 107 ? 22.125 24.680 -1.348 1.00 69.75 107 VAL A O 1
ATOM 838 N N . ILE A 1 108 ? 20.533 24.332 0.194 1.00 73.62 108 ILE A N 1
ATOM 839 C CA . ILE A 1 108 ? 21.406 23.686 1.182 1.00 73.62 108 ILE A CA 1
ATOM 840 C C . ILE A 1 108 ? 21.067 22.195 1.259 1.00 73.62 108 ILE A C 1
ATOM 842 O O . ILE A 1 108 ? 19.902 21.834 1.437 1.00 73.62 108 ILE A O 1
ATOM 846 N N . MET A 1 109 ? 22.078 21.333 1.140 1.00 75.25 109 MET A N 1
ATOM 847 C CA . MET A 1 109 ? 21.956 19.874 1.241 1.00 75.25 109 MET A CA 1
ATOM 848 C C . MET A 1 109 ? 23.012 19.295 2.193 1.00 75.25 109 MET A C 1
ATOM 850 O O . MET A 1 109 ? 24.158 19.735 2.194 1.00 75.25 109 MET A O 1
ATOM 854 N N . LYS A 1 110 ? 22.657 18.267 2.973 1.00 73.75 110 LYS A N 1
ATOM 855 C CA . LYS A 1 110 ? 23.608 17.577 3.862 1.00 73.75 110 LYS A CA 1
ATOM 856 C C . LYS A 1 110 ? 24.577 16.694 3.074 1.00 73.75 110 LYS A C 1
ATOM 858 O O . LYS A 1 110 ? 24.155 15.999 2.147 1.00 73.75 110 LYS A O 1
ATOM 863 N N . THR A 1 111 ? 25.852 16.674 3.466 1.00 73.19 111 THR A N 1
ATOM 864 C CA . THR A 1 111 ? 26.860 15.797 2.847 1.00 73.19 111 THR A CA 1
ATOM 865 C C . THR A 1 111 ? 26.528 14.319 3.070 1.00 73.19 111 THR A C 1
ATOM 867 O O . THR A 1 111 ? 26.068 13.917 4.142 1.00 73.19 111 THR A O 1
ATOM 870 N N . ARG A 1 112 ? 26.773 13.487 2.049 1.00 69.62 112 ARG A N 1
ATOM 871 C CA . ARG A 1 112 ? 26.688 12.017 2.137 1.00 69.62 112 ARG A CA 1
ATOM 872 C C . ARG A 1 112 ? 27.876 11.381 1.398 1.00 69.62 112 ARG A C 1
ATOM 874 O O . ARG A 1 112 ? 27.711 10.920 0.266 1.00 69.62 112 ARG A O 1
ATOM 881 N N . PRO A 1 113 ? 29.077 11.392 2.005 1.00 62.97 113 PRO A N 1
ATOM 882 C CA . PRO A 1 113 ? 30.281 10.811 1.413 1.00 62.97 113 PRO A CA 1
ATOM 883 C C . PRO A 1 113 ? 30.097 9.344 0.995 1.00 62.97 113 PRO A C 1
ATOM 885 O O . PRO A 1 113 ? 29.559 8.549 1.762 1.00 62.97 113 PRO A O 1
ATOM 888 N N . GLY A 1 114 ? 30.580 8.974 -0.196 1.00 59.53 114 GLY A N 1
ATOM 889 C CA . GLY A 1 114 ? 30.775 7.566 -0.582 1.00 59.53 114 GLY A CA 1
ATOM 890 C C . GLY A 1 114 ? 29.510 6.753 -0.857 1.00 59.53 114 GLY A C 1
ATOM 891 O O . GLY A 1 114 ? 29.370 5.641 -0.354 1.00 59.53 114 GLY A O 1
ATOM 892 N N . SER A 1 115 ? 28.592 7.281 -1.668 1.00 57.00 115 SER A N 1
ATOM 893 C CA . SER A 1 115 ? 27.381 6.562 -2.094 1.00 57.00 115 SER A CA 1
ATOM 894 C C . SER A 1 115 ? 26.952 6.938 -3.524 1.00 57.00 115 SER A C 1
ATOM 896 O O . SER A 1 115 ? 27.661 7.672 -4.215 1.00 57.00 115 SER A O 1
ATOM 898 N N . GLN A 1 116 ? 25.831 6.386 -4.008 1.00 57.53 116 GLN A N 1
ATOM 899 C CA . GLN A 1 116 ? 25.302 6.689 -5.346 1.00 57.53 116 GLN A CA 1
ATOM 900 C C . GLN A 1 116 ? 24.950 8.185 -5.509 1.00 57.53 116 GLN A C 1
ATOM 902 O O . GLN A 1 116 ? 24.617 8.835 -4.516 1.00 57.53 116 GLN A O 1
ATOM 907 N N . PRO A 1 117 ? 24.973 8.737 -6.742 1.00 62.25 117 PRO A N 1
ATOM 908 C CA . PRO A 1 117 ? 24.673 10.146 -6.976 1.00 62.25 117 PRO A CA 1
ATOM 909 C C . PRO A 1 117 ? 23.292 10.566 -6.460 1.00 62.25 117 PRO A C 1
ATOM 911 O O . PRO A 1 117 ? 22.270 9.990 -6.833 1.00 62.25 117 PRO A O 1
ATOM 914 N N . ILE A 1 118 ? 23.264 11.606 -5.629 1.00 71.31 118 ILE A N 1
ATOM 915 C CA . ILE A 1 118 ? 22.037 12.163 -5.055 1.00 71.31 118 ILE A CA 1
ATOM 916 C C . ILE A 1 118 ? 21.302 12.965 -6.135 1.00 71.31 118 ILE A C 1
ATOM 918 O O . ILE A 1 118 ? 21.867 13.905 -6.696 1.00 71.31 118 ILE A O 1
ATOM 922 N N . LEU A 1 119 ? 20.036 12.634 -6.393 1.00 69.44 119 LEU A N 1
ATOM 923 C CA . LEU A 1 119 ? 19.144 13.485 -7.179 1.00 69.44 119 LEU A CA 1
ATOM 924 C C . LEU A 1 119 ? 18.631 14.640 -6.306 1.00 69.44 119 LEU A C 1
ATOM 926 O O . LEU A 1 119 ? 18.012 14.416 -5.266 1.00 69.44 119 LEU A O 1
ATOM 930 N N . ILE A 1 120 ? 18.872 15.872 -6.745 1.00 72.81 120 ILE A N 1
ATOM 931 C CA . ILE A 1 120 ? 18.343 17.094 -6.138 1.00 72.81 120 ILE A CA 1
ATOM 932 C C . ILE A 1 120 ? 17.018 17.457 -6.816 1.00 72.81 120 ILE A C 1
ATOM 934 O O . ILE A 1 120 ? 16.929 17.480 -8.046 1.00 72.81 120 ILE A O 1
ATOM 938 N N . ASN A 1 121 ? 15.996 17.764 -6.009 1.00 67.69 121 ASN A N 1
ATOM 939 C CA . ASN A 1 121 ? 14.691 18.227 -6.493 1.00 67.69 121 ASN A CA 1
ATOM 940 C C . ASN A 1 121 ? 14.851 19.431 -7.449 1.00 67.69 121 ASN A C 1
ATOM 942 O O . ASN A 1 121 ? 15.682 20.302 -7.172 1.00 67.69 121 ASN A O 1
ATOM 946 N N . PRO A 1 122 ? 14.062 19.528 -8.540 1.00 68.12 122 PRO A N 1
ATOM 947 C CA . PRO A 1 122 ? 14.230 20.589 -9.528 1.00 68.12 122 PRO A CA 1
ATOM 948 C C . PRO A 1 122 ? 14.149 22.000 -8.933 1.00 68.12 122 PRO A C 1
ATOM 950 O O . PRO A 1 122 ? 13.188 22.347 -8.244 1.00 68.12 122 PRO A O 1
ATOM 953 N N . ILE A 1 123 ? 15.140 22.838 -9.241 1.00 73.62 123 ILE A N 1
ATOM 954 C CA . ILE A 1 123 ? 15.173 24.241 -8.816 1.00 73.62 123 ILE A CA 1
ATOM 955 C C . ILE A 1 123 ? 14.265 25.039 -9.759 1.00 73.62 123 ILE A C 1
ATOM 957 O O . ILE A 1 123 ? 14.558 25.170 -10.948 1.00 73.62 123 ILE A O 1
ATOM 961 N N . ILE A 1 124 ? 13.149 25.556 -9.235 1.00 67.56 124 ILE A N 1
ATOM 962 C CA . ILE A 1 124 ? 12.131 26.266 -10.024 1.00 67.56 124 ILE A CA 1
ATOM 963 C C . ILE A 1 124 ? 12.372 27.776 -9.975 1.00 67.56 124 ILE A C 1
ATOM 965 O O . ILE A 1 124 ? 12.123 28.438 -8.968 1.00 67.56 124 ILE A O 1
ATOM 969 N N . ILE A 1 125 ? 12.784 28.330 -11.108 1.00 66.75 125 ILE A N 1
ATOM 970 C CA . ILE A 1 125 ? 13.043 29.750 -11.313 1.00 66.75 125 ILE A CA 1
ATOM 971 C C . ILE A 1 125 ? 11.781 30.403 -11.867 1.00 66.75 125 ILE A C 1
ATOM 973 O O . ILE A 1 125 ? 11.365 30.154 -13.002 1.00 66.75 125 ILE A O 1
ATOM 977 N N . ARG A 1 126 ? 11.166 31.279 -11.075 1.00 53.44 126 ARG A N 1
ATOM 978 C CA . ARG A 1 126 ? 10.079 32.143 -11.545 1.00 53.44 126 ARG A CA 1
ATOM 979 C C . ARG A 1 126 ? 10.704 33.334 -12.270 1.00 53.44 126 ARG A C 1
ATOM 981 O O . ARG A 1 126 ? 11.422 34.105 -11.642 1.00 53.44 126 ARG A O 1
ATOM 988 N N . GLN A 1 127 ? 10.442 33.483 -13.568 1.00 41.81 127 GLN A N 1
ATOM 989 C CA . GLN A 1 127 ? 10.812 34.703 -14.290 1.00 41.81 127 GLN A CA 1
ATOM 990 C C . GLN A 1 127 ? 10.123 35.909 -13.644 1.00 41.81 127 GLN A C 1
ATOM 992 O O . GLN A 1 127 ? 8.906 35.901 -13.447 1.00 41.81 127 GLN A O 1
ATOM 997 N N . SER A 1 128 ? 10.888 36.958 -13.350 1.00 34.59 128 SER A N 1
ATOM 998 C CA . SER A 1 128 ? 10.330 38.295 -13.179 1.00 34.59 128 SER A CA 1
ATOM 999 C C . SER A 1 128 ? 9.825 38.769 -14.544 1.00 34.59 128 SER A C 1
ATOM 1001 O O . SER A 1 128 ? 10.565 38.787 -15.526 1.00 34.59 128 SER A O 1
ATOM 1003 N N . SER A 1 129 ? 8.538 39.099 -14.638 1.00 28.30 129 SER A N 1
ATOM 1004 C CA . SER A 1 129 ? 7.875 39.391 -15.912 1.00 28.30 129 SER A CA 1
ATOM 1005 C C . SER A 1 129 ? 8.229 40.789 -16.436 1.00 28.30 129 SER A C 1
ATOM 1007 O O . SER A 1 129 ? 7.467 41.739 -16.266 1.00 28.30 129 SER A O 1
ATOM 1009 N N . THR A 1 130 ? 9.379 40.918 -17.099 1.00 29.20 130 THR A N 1
ATOM 1010 C CA . THR A 1 130 ? 9.830 42.142 -17.792 1.00 29.20 130 THR A CA 1
ATOM 1011 C C . THR A 1 130 ? 9.324 42.255 -19.239 1.00 29.20 130 THR A C 1
ATOM 1013 O O . THR A 1 130 ? 9.924 42.935 -20.068 1.00 29.20 130 THR A O 1
ATOM 1016 N N . GLN A 1 131 ? 8.164 41.661 -19.537 1.00 27.67 131 GLN A N 1
ATOM 1017 C CA . GLN A 1 131 ? 7.306 42.065 -20.655 1.00 27.67 131 GLN A CA 1
ATOM 1018 C C . GLN A 1 131 ? 5.892 42.311 -20.119 1.00 27.67 131 GLN A C 1
ATOM 1020 O O . GLN A 1 131 ? 5.335 41.482 -19.401 1.00 27.67 131 GLN A O 1
ATOM 1025 N N . GLY A 1 132 ? 5.364 43.506 -20.401 1.00 32.56 132 GLY A N 1
ATOM 1026 C CA . GLY A 1 132 ? 4.187 44.050 -19.725 1.00 32.56 132 GLY A CA 1
ATOM 1027 C C . GLY A 1 132 ? 2.916 43.260 -20.015 1.00 32.56 132 GLY A C 1
ATOM 1028 O O . GLY A 1 132 ? 2.558 43.047 -21.173 1.00 32.56 132 GLY A O 1
ATOM 1029 N N . SER A 1 133 ? 2.211 42.862 -18.959 1.00 31.73 133 SER A N 1
ATOM 1030 C CA . SER A 1 133 ? 0.930 42.177 -19.098 1.00 31.73 133 SER A CA 1
ATOM 1031 C C . SER A 1 133 ? -0.197 43.171 -19.408 1.00 31.73 133 SER A C 1
ATOM 1033 O O . SER A 1 133 ? -0.132 44.348 -19.046 1.00 31.73 133 SER A O 1
ATOM 1035 N N . VAL A 1 134 ? -1.293 42.689 -20.006 1.00 33.72 134 VAL A N 1
ATOM 1036 C CA . VAL A 1 134 ? -2.524 43.485 -20.217 1.00 33.72 134 VAL A CA 1
ATOM 1037 C C . VAL A 1 134 ? -3.041 44.086 -18.895 1.00 33.72 134 VAL A C 1
ATOM 1039 O O . VAL A 1 134 ? -3.592 45.187 -18.873 1.00 33.72 134 VAL A O 1
ATOM 1042 N N . LEU A 1 135 ? -2.784 43.406 -17.772 1.00 32.25 135 LEU A N 1
ATOM 1043 C CA . LEU A 1 135 ? -3.136 43.853 -16.426 1.00 32.25 135 LEU A CA 1
ATOM 1044 C C . LEU A 1 135 ? -2.372 45.119 -15.994 1.00 32.25 135 LEU A C 1
ATOM 1046 O O . LEU A 1 135 ? -2.902 45.912 -15.220 1.00 32.25 135 LEU A O 1
ATOM 1050 N N . ASP A 1 136 ? -1.156 45.348 -16.492 1.00 35.09 136 ASP A N 1
ATOM 1051 C CA . ASP A 1 136 ? -0.365 46.536 -16.143 1.00 35.09 136 ASP A CA 1
ATOM 1052 C C . ASP A 1 136 ? -0.788 47.759 -16.966 1.00 35.09 136 ASP A C 1
ATOM 1054 O O . ASP A 1 136 ? -0.821 48.873 -16.440 1.00 35.09 136 ASP A O 1
ATOM 1058 N N . GLY A 1 137 ? -1.245 47.544 -18.206 1.00 33.09 137 GLY A N 1
ATOM 1059 C CA . GLY A 1 137 ? -1.999 48.550 -18.961 1.00 33.09 137 GLY A CA 1
ATOM 1060 C C . GLY A 1 137 ? -3.281 48.965 -18.229 1.00 33.09 137 GLY A C 1
ATOM 1061 O O . GLY A 1 137 ? -3.549 50.156 -18.080 1.00 33.09 137 GLY A O 1
ATOM 1062 N N . PHE A 1 138 ? -4.019 47.992 -17.681 1.00 33.31 138 PHE A N 1
ATOM 1063 C CA . PHE A 1 138 ? -5.229 48.244 -16.894 1.00 33.31 138 PHE A CA 1
ATOM 1064 C C . PHE A 1 138 ? -4.941 49.023 -15.597 1.00 33.31 138 PHE A C 1
ATOM 1066 O O . PHE A 1 138 ? -5.569 50.050 -15.349 1.00 33.31 138 PHE A O 1
ATOM 1073 N N . LYS A 1 139 ? -3.941 48.618 -14.797 1.00 34.94 139 LYS A N 1
ATOM 1074 C CA . LYS A 1 139 ? -3.531 49.356 -13.579 1.00 34.94 139 LYS A CA 1
ATOM 1075 C C . LYS A 1 139 ? -3.129 50.801 -13.884 1.00 34.94 139 LYS A C 1
ATOM 1077 O O . LYS A 1 139 ? -3.513 51.708 -13.146 1.00 34.94 139 LYS A O 1
ATOM 1082 N N . LYS A 1 140 ? -2.391 51.023 -14.979 1.00 36.03 140 LYS A N 1
ATOM 1083 C CA . LYS A 1 140 ? -1.930 52.356 -15.399 1.00 36.03 140 LYS A CA 1
ATOM 1084 C C . LYS A 1 140 ? -3.078 53.258 -15.871 1.00 36.03 140 LYS A C 1
ATOM 1086 O O . LYS A 1 140 ? -3.001 54.464 -15.669 1.00 36.03 140 LYS A O 1
ATOM 1091 N N . ALA A 1 141 ? -4.151 52.686 -16.422 1.00 33.28 141 ALA A N 1
ATOM 1092 C CA . ALA A 1 141 ? -5.378 53.411 -16.765 1.00 33.28 141 ALA A CA 1
ATOM 1093 C C . ALA A 1 141 ? -6.249 53.778 -15.542 1.00 33.28 141 ALA A C 1
ATOM 1095 O O . ALA A 1 141 ? -7.072 54.684 -15.637 1.00 33.28 141 ALA A O 1
ATOM 1096 N N . VAL A 1 142 ? -6.067 53.099 -14.401 1.00 31.53 142 VAL A N 1
ATOM 1097 C CA . VAL A 1 142 ? -6.869 53.275 -13.167 1.00 31.53 142 VAL A CA 1
ATOM 1098 C C . VAL A 1 142 ? -6.069 53.963 -12.037 1.00 31.53 142 VAL A C 1
ATOM 1100 O O . VAL A 1 142 ? -6.569 54.158 -10.935 1.00 31.53 142 VAL A O 1
ATOM 1103 N N . GLY A 1 143 ? -4.827 54.390 -12.301 1.00 27.25 143 GLY A N 1
ATOM 1104 C CA . GLY A 1 143 ? -4.050 55.251 -11.395 1.00 27.25 143 GLY A CA 1
ATOM 1105 C C . GLY A 1 143 ? -3.503 54.578 -10.127 1.00 27.25 143 GLY A C 1
ATOM 1106 O O . GLY A 1 143 ? -3.124 55.273 -9.187 1.00 27.25 143 GLY A O 1
ATOM 1107 N N . LEU A 1 144 ? -3.446 53.243 -10.079 1.00 28.97 144 LEU A N 1
ATOM 1108 C CA . LEU A 1 144 ? -2.953 52.501 -8.912 1.00 28.97 144 LEU A CA 1
ATOM 1109 C C . LEU A 1 144 ? -1.417 52.397 -8.914 1.00 28.97 144 LEU A C 1
ATOM 1111 O O . LEU A 1 144 ? -0.815 51.966 -9.899 1.00 28.97 144 LEU A O 1
ATOM 1115 N N . SER A 1 145 ? -0.787 52.785 -7.802 1.00 28.19 145 SER A N 1
ATOM 1116 C CA . SER A 1 145 ? 0.673 52.836 -7.645 1.00 28.19 145 SER A CA 1
ATOM 1117 C C . SER A 1 145 ? 1.314 51.465 -7.378 1.00 28.19 145 SER A C 1
ATOM 1119 O O . SER A 1 145 ? 0.678 50.523 -6.905 1.00 28.19 145 SER A O 1
ATOM 1121 N N . THR A 1 146 ? 2.603 51.342 -7.704 1.00 29.50 146 THR A N 1
ATOM 1122 C CA . THR A 1 146 ? 3.340 50.071 -7.730 1.00 29.50 146 THR A CA 1
ATOM 1123 C C . THR A 1 146 ? 4.336 49.919 -6.576 1.00 29.50 146 THR A C 1
ATOM 1125 O O . THR A 1 146 ? 5.528 50.160 -6.733 1.00 29.50 146 THR A O 1
ATOM 1128 N N . GLU A 1 147 ? 3.875 49.397 -5.438 1.00 26.44 147 GLU A N 1
ATOM 1129 C CA . GLU A 1 147 ? 4.752 48.736 -4.458 1.00 26.44 147 GLU A CA 1
ATOM 1130 C C . GLU A 1 147 ? 4.114 47.444 -3.924 1.00 26.44 147 GLU A C 1
ATOM 1132 O O . GLU A 1 147 ? 3.169 47.474 -3.140 1.00 26.44 147 GLU A O 1
ATOM 1137 N N . THR A 1 148 ? 4.667 46.287 -4.301 1.00 24.41 148 THR A N 1
ATOM 1138 C CA . THR A 1 148 ? 4.333 44.988 -3.690 1.00 24.41 148 THR A CA 1
ATOM 1139 C C . THR A 1 148 ? 5.602 44.200 -3.385 1.00 24.41 148 THR A C 1
ATOM 1141 O O . THR A 1 148 ? 6.101 43.439 -4.214 1.00 24.41 148 THR A O 1
ATOM 1144 N N . LYS A 1 149 ? 6.111 44.367 -2.161 1.00 30.86 149 LYS A N 1
ATOM 1145 C CA . LYS A 1 149 ? 7.193 43.551 -1.593 1.00 30.86 149 LYS A CA 1
ATOM 1146 C C . LYS A 1 149 ? 6.713 42.098 -1.471 1.00 30.86 149 LYS A C 1
ATOM 1148 O O . LYS A 1 149 ? 5.884 41.801 -0.615 1.00 30.86 149 LYS A O 1
ATOM 1153 N N . THR A 1 150 ? 7.206 41.201 -2.323 1.00 25.28 150 THR A N 1
ATOM 1154 C CA . THR A 1 150 ? 6.866 39.766 -2.287 1.00 25.28 150 THR A CA 1
ATOM 1155 C C . THR A 1 150 ? 8.004 38.978 -1.627 1.00 25.28 150 THR A C 1
ATOM 1157 O O . THR A 1 150 ? 9.124 39.035 -2.133 1.00 25.28 150 THR A O 1
ATOM 1160 N N . PRO A 1 151 ? 7.776 38.259 -0.511 1.00 26.03 151 PRO A N 1
ATOM 1161 C CA . PRO A 1 151 ? 8.811 37.423 0.091 1.00 26.03 151 PRO A CA 1
ATOM 1162 C C . PRO A 1 151 ? 9.087 36.178 -0.763 1.00 26.03 151 PRO A C 1
ATOM 1164 O O . PRO A 1 151 ? 8.167 35.562 -1.308 1.00 26.03 151 PRO A O 1
ATOM 1167 N N . GLY A 1 152 ? 10.362 35.798 -0.857 1.00 30.64 152 GLY A N 1
ATOM 1168 C CA . GLY A 1 152 ? 10.784 34.529 -1.441 1.00 30.64 152 GLY A CA 1
ATOM 1169 C C . GLY A 1 152 ? 10.594 33.380 -0.449 1.00 30.64 152 GLY A C 1
ATOM 1170 O O . GLY A 1 152 ? 10.990 33.489 0.712 1.00 30.64 152 GLY A O 1
ATOM 1171 N N . TYR A 1 153 ? 10.013 32.279 -0.925 1.00 33.22 153 TYR A N 1
ATOM 1172 C CA . TYR A 1 153 ? 9.838 31.033 -0.175 1.00 33.22 153 TYR A CA 1
ATOM 1173 C C . TYR A 1 153 ? 10.714 29.943 -0.785 1.00 33.22 153 TYR A C 1
ATOM 1175 O O . TYR A 1 153 ? 10.792 29.830 -2.011 1.00 33.22 153 TYR A O 1
ATOM 1183 N N . TYR A 1 154 ? 11.313 29.106 0.058 1.00 38.78 154 TYR A N 1
ATOM 1184 C CA . TYR A 1 154 ? 11.977 27.876 -0.369 1.00 38.78 154 TYR A CA 1
ATOM 1185 C C . TYR A 1 154 ? 11.648 26.723 0.583 1.00 38.78 154 TYR A C 1
ATOM 1187 O O . TYR A 1 154 ? 11.310 26.939 1.747 1.00 38.78 154 TYR A O 1
ATOM 1195 N N . LEU A 1 155 ? 11.756 25.498 0.068 1.00 30.02 155 LEU A N 1
ATOM 1196 C CA . LEU A 1 155 ? 11.703 24.269 0.855 1.00 30.02 155 LEU A CA 1
ATOM 1197 C C . LEU A 1 155 ? 13.135 23.853 1.192 1.00 30.02 155 LEU A C 1
ATOM 1199 O O . LEU A 1 155 ? 13.981 23.788 0.297 1.00 30.02 155 LEU A O 1
ATOM 1203 N N . ASN A 1 156 ? 13.419 23.579 2.464 1.00 38.22 156 ASN A N 1
ATOM 1204 C CA . ASN A 1 156 ? 14.709 23.013 2.860 1.00 38.22 156 ASN A CA 1
ATOM 1205 C C . ASN A 1 156 ? 14.795 21.510 2.500 1.00 38.22 156 ASN A C 1
ATOM 1207 O O . ASN A 1 156 ? 13.812 20.894 2.083 1.00 38.22 156 ASN A O 1
ATOM 1211 N N . ALA A 1 157 ? 15.965 20.889 2.689 1.00 31.52 157 ALA A N 1
ATOM 1212 C CA . ALA A 1 157 ? 16.176 19.465 2.391 1.00 31.52 157 ALA A CA 1
ATOM 1213 C C . ALA A 1 157 ? 15.332 18.484 3.246 1.00 31.52 157 ALA A C 1
ATOM 1215 O O . ALA A 1 157 ? 15.317 17.291 2.948 1.00 31.52 157 ALA A O 1
ATOM 1216 N N . ASN A 1 158 ? 14.618 18.975 4.268 1.00 32.69 158 ASN A N 1
ATOM 1217 C CA . ASN A 1 158 ? 13.680 18.210 5.096 1.00 32.69 158 ASN A CA 1
ATOM 1218 C C . ASN A 1 158 ? 12.203 18.437 4.697 1.00 32.69 158 ASN A C 1
ATOM 1220 O O . ASN A 1 158 ? 11.320 17.781 5.244 1.00 32.69 158 ASN A O 1
ATOM 1224 N N . GLY A 1 159 ? 11.922 19.344 3.751 1.00 33.03 159 GLY A N 1
ATOM 1225 C CA . GLY A 1 159 ? 10.568 19.685 3.300 1.00 33.03 159 GLY A CA 1
ATOM 1226 C C . GLY A 1 159 ? 9.859 20.776 4.113 1.00 33.03 159 GLY A C 1
ATOM 1227 O O . GLY A 1 159 ? 8.644 20.914 3.996 1.00 33.03 159 GLY A O 1
ATOM 1228 N N . GLU A 1 160 ? 10.582 21.546 4.927 1.00 36.06 160 GLU A N 1
ATOM 1229 C CA . GLU A 1 160 ? 10.027 22.645 5.731 1.00 36.06 160 GLU A CA 1
ATOM 1230 C C . GLU A 1 160 ? 10.108 23.980 4.966 1.00 36.06 160 GLU A C 1
ATOM 1232 O O . GLU A 1 160 ? 11.088 24.239 4.260 1.00 36.06 160 GLU A O 1
ATOM 1237 N N . GLU A 1 161 ? 9.090 24.838 5.105 1.00 32.59 161 GLU A N 1
ATOM 1238 C CA . GLU A 1 161 ? 9.036 26.154 4.450 1.00 32.59 161 GLU A CA 1
ATOM 1239 C C . GLU A 1 161 ? 9.860 27.209 5.208 1.00 32.59 161 GLU A C 1
ATOM 1241 O O . GLU A 1 161 ? 9.609 27.497 6.379 1.00 32.59 161 GLU A O 1
ATOM 1246 N N . GLY A 1 162 ? 10.818 27.832 4.516 1.00 35.62 162 GLY A N 1
ATOM 1247 C CA . GLY A 1 162 ? 11.611 28.955 5.019 1.00 35.62 162 GLY A CA 1
ATOM 1248 C C . GLY A 1 162 ? 11.199 30.300 4.409 1.00 35.62 162 GLY A C 1
ATOM 1249 O O . GLY A 1 162 ? 10.921 30.391 3.213 1.00 35.62 162 GLY A O 1
ATOM 1250 N N . VAL A 1 163 ? 11.227 31.362 5.223 1.00 29.17 163 VAL A N 1
ATOM 1251 C CA . VAL A 1 163 ? 11.017 32.762 4.806 1.00 29.17 163 VAL A CA 1
ATOM 1252 C C . VAL A 1 163 ? 12.267 33.577 5.132 1.00 29.17 163 VAL A C 1
ATOM 1254 O O . VAL A 1 163 ? 12.781 33.488 6.245 1.00 29.17 163 VAL A O 1
ATOM 1257 N N . TYR A 1 164 ? 12.729 34.417 4.201 1.00 37.44 164 TYR A N 1
ATOM 1258 C CA . TYR A 1 164 ? 13.826 35.361 4.445 1.00 37.44 164 TYR A CA 1
ATOM 1259 C C . TYR A 1 164 ? 13.426 36.815 4.164 1.00 37.44 164 TYR A C 1
ATOM 1261 O O . TYR A 1 164 ? 12.516 37.101 3.385 1.00 37.44 164 TYR A O 1
ATOM 1269 N N . LYS A 1 165 ? 14.125 37.746 4.822 1.00 26.67 165 LYS A N 1
ATOM 1270 C CA . LYS A 1 165 ? 14.083 39.188 4.541 1.00 26.67 165 LYS A CA 1
ATOM 1271 C C . LYS A 1 165 ? 15.422 39.598 3.939 1.00 26.67 165 LYS A C 1
ATOM 1273 O O . LYS A 1 165 ? 16.467 39.247 4.480 1.00 26.67 165 LYS A O 1
ATOM 1278 N N . THR A 1 166 ? 15.399 40.361 2.855 1.00 24.31 166 THR A N 1
ATOM 1279 C CA . THR A 1 166 ? 16.609 40.923 2.244 1.00 24.31 166 THR A CA 1
ATOM 1280 C C . THR A 1 166 ? 17.171 42.067 3.085 1.00 24.31 166 THR A C 1
ATOM 1282 O O . THR A 1 166 ? 16.492 43.074 3.288 1.00 24.31 166 THR A O 1
ATOM 1285 N N . TYR A 1 167 ? 18.434 41.949 3.493 1.00 24.62 167 TYR A N 1
ATOM 1286 C CA . TYR A 1 167 ? 19.243 43.045 4.024 1.00 24.62 167 TYR A CA 1
ATOM 1287 C C . TYR A 1 167 ? 20.561 43.107 3.249 1.00 24.62 167 TYR A C 1
ATOM 1289 O O . TYR A 1 167 ? 21.277 42.112 3.170 1.00 24.62 167 TYR A O 1
ATOM 1297 N N . GLN A 1 168 ? 20.911 44.277 2.710 1.00 25.12 168 GLN A N 1
ATOM 1298 C CA . GLN A 1 168 ? 22.279 44.545 2.268 1.00 25.12 168 GLN A CA 1
ATOM 1299 C C . GLN A 1 168 ? 23.069 45.187 3.412 1.00 25.12 168 GLN A C 1
ATOM 1301 O O . GLN A 1 168 ? 22.761 46.319 3.784 1.00 25.12 168 GLN A O 1
ATOM 1306 N N . LYS A 1 169 ? 24.138 44.529 3.886 1.00 23.62 169 LYS A N 1
ATOM 1307 C CA . LYS A 1 169 ? 25.467 45.165 3.954 1.00 23.62 169 LYS A CA 1
ATOM 1308 C C . LYS A 1 169 ? 26.615 44.208 4.304 1.00 23.62 169 LYS A C 1
ATOM 1310 O O . LYS A 1 169 ? 26.555 43.444 5.254 1.00 23.62 169 LYS A O 1
ATOM 1315 N N . THR A 1 170 ? 27.679 44.352 3.519 1.00 23.17 170 THR A N 1
ATOM 1316 C CA . THR A 1 170 ? 29.109 44.321 3.880 1.00 23.17 170 THR A CA 1
ATOM 1317 C C . THR A 1 170 ? 29.526 43.972 5.324 1.00 23.17 170 THR A C 1
ATOM 1319 O O . THR A 1 170 ? 29.224 44.734 6.241 1.00 23.17 170 THR A O 1
ATOM 1322 N N . GLY A 1 171 ? 30.485 43.044 5.455 1.00 23.52 171 GLY A N 1
ATOM 1323 C CA . GLY A 1 171 ? 31.755 43.386 6.124 1.00 23.52 171 GLY A CA 1
ATOM 1324 C C . GLY A 1 171 ? 32.242 42.527 7.302 1.00 23.52 171 GLY A C 1
ATOM 1325 O O . GLY A 1 171 ? 31.712 42.610 8.397 1.00 23.52 171 GLY A O 1
ATOM 1326 N N . THR A 1 172 ? 33.389 41.868 7.081 1.00 23.66 172 THR A N 1
ATOM 1327 C CA . THR A 1 172 ? 34.510 41.646 8.033 1.00 23.66 172 THR A CA 1
ATOM 1328 C C . THR A 1 172 ? 34.313 40.953 9.396 1.00 23.66 172 THR A C 1
ATOM 1330 O O . THR A 1 172 ? 33.780 41.539 10.325 1.00 23.66 172 THR A O 1
ATOM 1333 N N . LYS A 1 173 ? 35.054 39.838 9.538 1.00 24.67 173 LYS A N 1
ATOM 1334 C CA . LYS A 1 173 ? 35.831 39.383 10.718 1.00 24.67 173 LYS A CA 1
ATOM 1335 C C . LYS A 1 173 ? 35.110 39.209 12.066 1.00 24.67 173 LYS A C 1
ATOM 1337 O O . LYS A 1 173 ? 34.908 40.170 12.799 1.00 24.67 173 LYS A O 1
ATOM 1342 N N . GLU A 1 174 ? 34.985 37.952 12.484 1.00 22.12 174 GLU A N 1
ATOM 1343 C CA . GLU A 1 174 ? 35.007 37.593 13.908 1.00 22.12 174 GLU A CA 1
ATOM 1344 C C . GLU A 1 174 ? 36.447 37.479 14.445 1.00 22.12 174 GLU A C 1
ATOM 1346 O O . GLU A 1 174 ? 37.426 37.437 13.690 1.00 22.12 174 GLU A O 1
ATOM 1351 N N . LYS A 1 175 ? 36.554 37.453 15.775 1.00 22.47 175 LYS A N 1
ATOM 1352 C CA . LYS A 1 175 ? 37.773 37.302 16.577 1.00 22.47 175 LYS A CA 1
ATOM 1353 C C . LYS A 1 175 ? 37.502 36.230 17.648 1.00 22.47 175 LYS A C 1
ATOM 1355 O O . LYS A 1 175 ? 36.348 35.922 17.916 1.00 22.47 175 LYS A O 1
ATOM 1360 N N . GLU A 1 176 ? 38.578 35.694 18.221 1.00 22.91 176 GLU A N 1
ATOM 1361 C CA . GLU A 1 176 ? 38.754 35.277 19.632 1.00 22.91 176 GLU A CA 1
ATOM 1362 C C . GLU A 1 176 ? 37.512 35.411 20.570 1.00 22.91 176 GLU A C 1
ATOM 1364 O O . GLU A 1 176 ? 36.857 36.449 20.582 1.00 22.91 176 GLU A O 1
ATOM 1369 N N . ASN A 1 177 ? 37.219 34.485 21.502 1.00 23.41 177 ASN A N 1
ATOM 1370 C CA . ASN A 1 177 ? 38.227 33.887 22.388 1.00 23.41 177 ASN A CA 1
ATOM 1371 C C . ASN A 1 177 ? 37.762 32.695 23.283 1.00 23.41 177 ASN A C 1
ATOM 1373 O O . ASN A 1 177 ? 36.597 32.602 23.649 1.00 23.41 177 ASN A O 1
ATOM 1377 N N . ASP A 1 178 ? 38.748 31.892 23.713 1.00 23.72 178 ASP A N 1
ATOM 1378 C CA . ASP A 1 178 ? 39.006 31.333 25.066 1.00 23.72 178 ASP A CA 1
ATOM 1379 C C . ASP A 1 178 ? 38.053 30.438 25.923 1.00 23.72 178 ASP A C 1
ATOM 1381 O O . ASP A 1 178 ? 36.991 30.837 26.384 1.00 23.72 178 ASP A O 1
ATOM 1385 N N . ASN A 1 179 ? 38.663 29.313 26.354 1.00 24.66 179 ASN A N 1
ATOM 1386 C CA . ASN A 1 179 ? 38.780 28.741 27.722 1.00 24.66 179 ASN A CA 1
ATOM 1387 C C . ASN A 1 179 ? 37.573 28.202 28.532 1.00 24.66 179 ASN A C 1
ATOM 1389 O O . ASN A 1 179 ? 36.680 28.937 28.933 1.00 24.66 179 ASN A O 1
ATOM 1393 N N . TYR A 1 180 ? 37.683 26.936 28.982 1.00 22.38 180 TYR A N 1
ATOM 1394 C CA . TYR A 1 180 ? 38.155 26.497 30.329 1.00 22.38 180 TYR A CA 1
ATOM 1395 C C . TYR A 1 180 ? 38.378 24.947 30.275 1.00 22.38 180 TYR A C 1
ATOM 1397 O O . TYR A 1 180 ? 37.581 24.252 29.658 1.00 22.38 180 TYR A O 1
ATOM 1405 N N . VAL A 1 181 ? 39.516 24.333 30.668 1.00 23.30 181 VAL A N 1
ATOM 1406 C CA . VAL A 1 181 ? 40.049 24.092 32.041 1.00 23.30 181 VAL A CA 1
ATOM 1407 C C . VAL A 1 181 ? 39.071 23.223 32.865 1.00 23.30 181 VAL A C 1
ATOM 1409 O O . VAL A 1 181 ? 37.941 23.645 33.061 1.00 23.30 181 VAL A O 1
ATOM 1412 N N . ARG A 1 182 ? 39.390 22.028 33.406 1.00 24.14 182 ARG A N 1
ATOM 1413 C CA . ARG A 1 182 ? 40.648 21.271 33.710 1.00 24.14 182 ARG A CA 1
ATOM 1414 C C . ARG A 1 182 ? 40.293 19.744 33.805 1.00 24.14 182 ARG A C 1
ATOM 1416 O O . ARG A 1 182 ? 39.126 19.434 33.605 1.00 24.14 182 ARG A O 1
ATOM 1423 N N . ALA A 1 183 ? 41.121 18.726 34.109 1.00 23.34 183 ALA A N 1
ATOM 1424 C CA . ALA A 1 183 ? 42.533 18.541 34.514 1.00 23.34 183 ALA A CA 1
ATOM 1425 C C . ALA A 1 183 ? 43.018 17.089 34.188 1.00 23.34 183 ALA A C 1
ATOM 1427 O O . ALA A 1 183 ? 42.234 16.281 33.697 1.00 23.34 183 ALA A O 1
ATOM 1428 N N . ASN A 1 184 ? 44.274 16.753 34.536 1.00 21.64 184 ASN A N 1
ATOM 1429 C CA . ASN A 1 184 ? 44.769 15.374 34.775 1.00 21.64 184 ASN A CA 1
ATOM 1430 C C . ASN A 1 184 ? 44.585 15.024 36.298 1.00 21.64 184 ASN A C 1
ATOM 1432 O O . ASN A 1 184 ? 43.878 15.774 36.965 1.00 21.64 184 ASN A O 1
ATOM 1436 N N . GLU A 1 185 ? 45.071 13.972 36.983 1.00 24.27 185 GLU A N 1
ATOM 1437 C CA . GLU A 1 185 ? 46.233 13.049 36.917 1.00 24.27 185 GLU A CA 1
ATOM 1438 C C . GLU A 1 185 ? 45.946 11.746 37.736 1.00 24.27 185 GLU A C 1
ATOM 1440 O O . GLU A 1 185 ? 44.914 11.692 38.398 1.00 24.27 185 GLU A O 1
ATOM 1445 N N . ASN A 1 186 ? 46.815 10.723 37.888 1.00 24.14 186 ASN A N 1
ATOM 1446 C CA . ASN A 1 186 ? 47.761 9.988 37.008 1.00 24.14 186 ASN A CA 1
ATOM 1447 C C . ASN A 1 186 ? 48.471 8.860 37.843 1.00 24.14 186 ASN A C 1
ATOM 1449 O O . ASN A 1 186 ? 48.382 8.873 39.065 1.00 24.14 186 ASN A O 1
ATOM 1453 N N . ILE A 1 187 ? 49.244 7.969 37.193 1.00 22.73 187 ILE A N 1
ATOM 1454 C CA . ILE A 1 187 ? 50.374 7.156 37.739 1.00 22.73 187 ILE A CA 1
ATOM 1455 C C . ILE A 1 187 ? 50.095 5.916 38.644 1.00 22.73 187 ILE A C 1
ATOM 1457 O O . ILE A 1 187 ? 49.163 5.850 39.437 1.00 22.73 187 ILE A O 1
ATOM 1461 N N . ASN A 1 188 ? 50.958 4.901 38.447 1.00 22.34 188 ASN A N 1
ATOM 1462 C CA . ASN A 1 188 ? 51.022 3.566 39.080 1.00 22.34 188 ASN A CA 1
ATOM 1463 C C . ASN A 1 188 ? 51.572 3.600 40.532 1.00 22.34 188 ASN A C 1
ATOM 1465 O O . ASN A 1 188 ? 52.072 4.626 40.971 1.00 22.34 188 ASN A O 1
ATOM 1469 N N . GLU A 1 189 ? 51.506 2.523 41.329 1.00 24.39 189 GLU A N 1
ATOM 1470 C CA . GLU A 1 189 ? 52.504 1.422 41.412 1.00 24.39 189 GLU A CA 1
ATOM 1471 C C . GLU A 1 189 ? 52.063 0.363 42.471 1.00 24.39 189 GLU A C 1
ATOM 1473 O O . GLU A 1 189 ? 51.182 0.666 43.268 1.00 24.39 189 GLU A O 1
ATOM 1478 N N . ASN A 1 190 ? 52.638 -0.843 42.661 1.00 24.91 190 ASN A N 1
ATOM 1479 C CA . ASN A 1 190 ? 53.353 -1.854 41.841 1.00 24.91 190 ASN A CA 1
ATOM 1480 C C . ASN A 1 190 ? 53.741 -3.047 42.783 1.00 24.91 190 ASN A C 1
ATOM 1482 O O . ASN A 1 190 ? 53.788 -2.833 43.988 1.00 24.91 190 ASN A O 1
ATOM 1486 N N . ILE A 1 191 ? 54.127 -4.232 42.252 1.00 24.53 191 ILE A N 1
ATOM 1487 C CA . ILE A 1 191 ? 55.007 -5.266 42.908 1.00 24.53 191 ILE A CA 1
ATOM 1488 C C . ILE A 1 191 ? 54.470 -5.995 44.183 1.00 24.53 191 ILE A C 1
ATOM 1490 O O . ILE A 1 191 ? 53.881 -5.384 45.059 1.00 24.53 191 ILE A O 1
ATOM 1494 N N . GLN A 1 192 ? 54.621 -7.312 44.443 1.00 24.12 192 GLN A N 1
ATOM 1495 C CA . GLN A 1 192 ? 55.196 -8.546 43.820 1.00 24.12 192 GLN A CA 1
ATOM 1496 C C . GLN A 1 192 ? 54.328 -9.756 44.335 1.00 24.12 192 GLN A C 1
ATOM 1498 O O . GLN A 1 192 ? 53.262 -9.480 44.872 1.00 24.12 192 GLN A O 1
ATOM 1503 N N . ASN A 1 193 ? 54.542 -11.091 44.305 1.00 26.02 193 ASN A N 1
ATOM 1504 C CA . ASN A 1 193 ? 55.489 -12.190 43.927 1.00 26.02 193 ASN A CA 1
ATOM 1505 C C . ASN A 1 193 ? 54.596 -13.495 43.892 1.00 26.02 193 ASN A C 1
ATOM 1507 O O . ASN A 1 193 ? 53.433 -13.385 44.266 1.00 26.02 193 ASN A O 1
ATOM 1511 N N . LYS A 1 194 ? 54.913 -14.772 43.578 1.00 27.22 194 LYS A N 1
ATOM 1512 C CA . LYS A 1 194 ? 55.958 -15.659 42.972 1.00 27.22 194 LYS A CA 1
ATOM 1513 C C . LYS A 1 194 ? 55.167 -16.943 42.516 1.00 27.22 194 LYS A C 1
ATOM 1515 O O . LYS A 1 194 ? 54.071 -17.139 43.028 1.00 27.22 194 LYS A O 1
ATOM 1520 N N . ILE A 1 195 ? 55.470 -17.780 41.506 1.00 24.25 195 ILE A N 1
ATOM 1521 C CA . ILE A 1 195 ? 56.692 -18.467 40.998 1.00 24.25 195 ILE A CA 1
ATOM 1522 C C . ILE A 1 195 ? 57.119 -19.648 41.909 1.00 24.25 195 ILE A C 1
ATOM 1524 O O . ILE A 1 195 ? 57.191 -19.402 43.114 1.00 24.25 195 ILE A O 1
ATOM 1528 N N . PRO A 1 196 ? 57.469 -20.870 41.411 1.00 36.25 196 PRO A N 1
ATOM 1529 C CA . PRO A 1 196 ? 57.560 -21.405 40.020 1.00 36.25 196 PRO A CA 1
ATOM 1530 C C . PRO A 1 196 ? 56.374 -22.342 39.626 1.00 36.25 196 PRO A C 1
ATOM 1532 O O . PRO A 1 196 ? 55.503 -22.572 40.455 1.00 36.25 196 PRO A O 1
ATOM 1535 N N . GLU A 1 197 ? 56.112 -22.771 38.374 1.00 25.62 197 GLU A N 1
ATOM 1536 C CA . GLU A 1 197 ? 56.850 -23.630 37.392 1.00 25.62 197 GLU A CA 1
ATOM 1537 C C . GLU A 1 197 ? 57.008 -25.115 37.833 1.00 25.62 197 GLU A C 1
ATOM 1539 O O . GLU A 1 197 ? 57.120 -25.382 39.021 1.00 25.62 197 GLU A O 1
ATOM 1544 N N . SER A 1 198 ? 56.992 -26.148 36.969 1.00 27.41 198 SER A N 1
ATOM 1545 C CA . SER A 1 198 ? 57.301 -26.222 35.521 1.00 27.41 198 SER A CA 1
ATOM 1546 C C . SER A 1 198 ? 56.607 -27.402 34.778 1.00 27.41 198 SER A C 1
ATOM 1548 O O . SER A 1 198 ? 55.846 -28.169 35.364 1.00 27.41 198 SER A O 1
ATOM 1550 N N . SER A 1 199 ? 56.874 -27.558 33.471 1.00 25.55 199 SER A N 1
ATOM 1551 C CA . SER A 1 199 ? 56.601 -28.767 32.658 1.00 25.55 199 SER A CA 1
ATOM 1552 C C . SER A 1 199 ? 57.838 -29.090 31.809 1.00 25.55 199 SER A C 1
ATOM 1554 O O . SER A 1 199 ? 58.523 -28.152 31.394 1.00 25.55 199 SER A O 1
ATOM 1556 N N . PRO A 1 200 ? 58.146 -30.373 31.546 1.00 38.81 200 PRO A N 1
ATOM 1557 C CA . PRO A 1 200 ? 57.912 -30.965 30.209 1.00 38.81 200 PRO A CA 1
ATOM 1558 C C . PRO A 1 200 ? 57.510 -32.468 30.281 1.00 38.81 200 PRO A C 1
ATOM 1560 O O . PRO A 1 200 ? 57.403 -33.001 31.377 1.00 38.81 200 PRO A O 1
ATOM 1563 N N . ASN A 1 201 ? 57.376 -33.271 29.212 1.00 28.67 201 ASN A N 1
ATOM 1564 C CA . ASN A 1 201 ? 56.877 -33.176 27.816 1.00 28.67 201 ASN A CA 1
ATOM 1565 C C . ASN A 1 201 ? 57.251 -34.525 27.113 1.00 28.67 201 ASN A C 1
ATOM 1567 O O . ASN A 1 201 ? 58.132 -35.215 27.610 1.00 28.67 201 ASN A O 1
ATOM 1571 N N . ILE A 1 202 ? 56.692 -34.832 25.930 1.00 24.86 202 ILE A N 1
ATOM 1572 C CA . ILE A 1 202 ? 57.134 -35.887 24.968 1.00 24.86 202 ILE A CA 1
ATOM 1573 C C . ILE A 1 202 ? 56.791 -37.371 25.290 1.00 24.86 202 ILE A C 1
ATOM 1575 O O . ILE A 1 202 ? 57.354 -37.994 26.178 1.00 24.86 202 ILE A O 1
ATOM 1579 N N . GLN A 1 203 ? 55.892 -37.916 24.456 1.00 25.97 203 GLN A N 1
ATOM 1580 C CA . GLN A 1 203 ? 55.888 -39.219 23.750 1.00 25.97 203 GLN A CA 1
ATOM 1581 C C . GLN A 1 203 ? 56.515 -40.535 24.308 1.00 25.97 203 GLN A C 1
ATOM 1583 O O . GLN A 1 203 ? 57.722 -40.648 24.479 1.00 25.97 203 GLN A O 1
ATOM 1588 N N . GLU A 1 204 ? 55.678 -41.592 24.230 1.00 28.31 204 GLU A N 1
ATOM 1589 C CA . GLU A 1 204 ? 55.908 -42.865 23.486 1.00 28.31 204 GLU A CA 1
ATOM 1590 C C . GLU A 1 204 ? 56.326 -44.180 24.211 1.00 28.31 204 GLU A C 1
ATOM 1592 O O . GLU A 1 204 ? 56.986 -44.192 25.240 1.00 28.31 204 GLU A O 1
ATOM 1597 N N . ALA A 1 205 ? 55.915 -45.298 23.581 1.00 22.34 205 ALA A N 1
ATOM 1598 C CA . ALA A 1 205 ? 56.286 -46.715 23.761 1.00 22.34 205 ALA A CA 1
ATOM 1599 C C . ALA A 1 205 ? 55.737 -47.552 24.957 1.00 22.34 205 ALA A C 1
ATOM 1601 O O . ALA A 1 205 ? 56.094 -47.381 26.113 1.00 22.34 205 ALA A O 1
ATOM 1602 N N . LYS A 1 206 ? 54.906 -48.546 24.575 1.00 24.25 206 LYS A N 1
ATOM 1603 C CA . LYS A 1 206 ? 54.724 -49.953 25.045 1.00 24.25 206 LYS A CA 1
ATOM 1604 C C . LYS A 1 206 ? 55.660 -50.451 26.187 1.00 24.25 206 LYS A C 1
ATOM 1606 O O . LYS A 1 206 ? 56.841 -50.134 26.186 1.00 24.25 206 LYS A O 1
ATOM 1611 N N . THR A 1 207 ? 55.302 -51.418 27.052 1.00 25.84 207 THR A N 1
ATOM 1612 C CA . THR A 1 207 ? 54.938 -52.823 26.706 1.00 25.84 207 THR A CA 1
ATOM 1613 C C . THR A 1 207 ? 54.602 -53.654 27.977 1.00 25.84 207 THR A C 1
ATOM 1615 O O . THR A 1 207 ? 55.416 -53.603 28.885 1.00 25.84 207 THR A O 1
ATOM 1618 N N . ASN A 1 208 ? 53.523 -54.472 27.978 1.00 28.02 208 ASN A N 1
ATOM 1619 C CA . ASN A 1 208 ? 53.281 -55.747 28.734 1.00 28.02 208 ASN A CA 1
ATOM 1620 C C . ASN A 1 208 ? 53.488 -55.804 30.292 1.00 28.02 208 ASN A C 1
ATOM 1622 O O . ASN A 1 208 ? 54.046 -54.885 30.868 1.00 28.02 208 ASN A O 1
ATOM 1626 N N . LEU A 1 209 ? 53.064 -56.813 31.088 1.00 27.66 209 LEU A N 1
ATOM 1627 C CA . LEU A 1 209 ? 52.218 -58.025 30.926 1.00 27.66 209 LEU A CA 1
ATOM 1628 C C . LEU A 1 209 ? 51.472 -58.354 32.268 1.00 27.66 209 LEU A C 1
ATOM 1630 O O . LEU A 1 209 ? 51.762 -57.744 33.290 1.00 27.66 209 LEU A O 1
ATOM 1634 N N . GLU A 1 210 ? 50.531 -59.312 32.217 1.00 31.20 210 GLU A N 1
ATOM 1635 C CA . GLU A 1 210 ? 50.126 -60.391 33.177 1.00 31.20 210 GLU A CA 1
ATOM 1636 C C . GLU A 1 210 ? 50.804 -60.562 34.575 1.00 31.20 210 GLU A C 1
ATOM 1638 O O . GLU A 1 210 ? 51.952 -60.180 34.757 1.00 31.20 210 GLU A O 1
ATOM 1643 N N . ALA A 1 211 ? 50.235 -61.261 35.586 1.00 27.59 211 ALA A N 1
ATOM 1644 C CA . ALA A 1 211 ? 48.882 -61.816 35.856 1.00 27.59 211 ALA A CA 1
ATOM 1645 C C . ALA A 1 211 ? 48.797 -62.446 37.285 1.00 27.59 211 ALA A C 1
ATOM 1647 O O . ALA A 1 211 ? 49.781 -62.415 38.021 1.00 27.59 211 ALA A O 1
ATOM 1648 N N . LEU A 1 212 ? 47.646 -63.104 37.560 1.00 26.08 212 LEU A N 1
ATOM 1649 C CA . LEU A 1 212 ? 47.302 -64.186 38.527 1.00 26.08 212 LEU A CA 1
ATOM 1650 C C . LEU A 1 212 ? 46.423 -63.753 39.727 1.00 26.08 212 LEU A C 1
ATOM 1652 O O . LEU A 1 212 ? 46.409 -62.582 40.082 1.00 26.08 212 LEU A O 1
ATOM 1656 N N . GLU A 1 213 ? 45.537 -64.592 40.295 1.00 24.94 213 GLU A N 1
ATOM 1657 C CA . GLU A 1 213 ? 45.624 -66.050 40.566 1.00 24.94 213 GLU A CA 1
ATOM 1658 C C . GLU A 1 213 ? 44.401 -66.920 40.158 1.00 24.94 213 GLU A C 1
ATOM 1660 O O . GLU A 1 213 ? 43.390 -66.432 39.655 1.00 24.94 213 GLU A O 1
ATOM 1665 N N . ILE A 1 214 ? 44.521 -68.244 40.369 1.00 29.17 214 ILE A N 1
ATOM 1666 C CA . ILE A 1 214 ? 43.553 -69.311 40.034 1.00 29.17 214 ILE A CA 1
ATOM 1667 C C . ILE A 1 214 ? 43.166 -70.123 41.299 1.00 29.17 214 ILE A C 1
ATOM 1669 O O . ILE A 1 214 ? 43.838 -70.081 42.322 1.00 29.17 214 ILE A O 1
ATOM 1673 N N . THR A 1 215 ? 42.029 -70.823 41.242 1.00 27.52 215 THR A N 1
ATOM 1674 C CA . THR A 1 215 ? 41.270 -71.421 42.363 1.00 27.52 215 THR A CA 1
ATOM 1675 C C . THR A 1 215 ? 41.670 -72.860 42.772 1.00 27.52 215 THR A C 1
ATOM 1677 O O . THR A 1 215 ? 42.139 -73.617 41.927 1.00 27.52 215 THR A O 1
ATOM 1680 N N . LYS A 1 216 ? 41.252 -73.261 43.997 1.00 26.53 216 LYS A N 1
ATOM 1681 C CA . LYS A 1 216 ? 40.848 -74.612 44.512 1.00 26.53 216 LYS A CA 1
ATOM 1682 C C . LYS A 1 216 ? 41.781 -75.379 45.470 1.00 26.53 216 LYS A C 1
ATOM 1684 O O . LYS A 1 216 ? 42.970 -75.495 45.218 1.00 26.53 216 LYS A O 1
ATOM 1689 N N . VAL A 1 217 ? 41.135 -76.013 46.470 1.00 26.48 217 VAL A N 1
ATOM 1690 C CA . VAL A 1 217 ? 41.218 -77.412 47.005 1.00 26.48 217 VAL A CA 1
ATOM 1691 C C . VAL A 1 217 ? 40.336 -77.423 48.295 1.00 26.48 217 VAL A C 1
ATOM 1693 O O . VAL A 1 217 ? 40.352 -76.424 49.007 1.00 26.48 217 VAL A O 1
ATOM 1696 N N . GLN A 1 218 ? 39.302 -78.265 48.508 1.00 26.58 218 GLN A N 1
ATOM 1697 C CA . GLN A 1 218 ? 39.242 -79.715 48.853 1.00 26.58 218 GLN A CA 1
ATOM 1698 C C . GLN A 1 218 ? 39.946 -80.058 50.205 1.00 26.58 218 GLN A C 1
ATOM 1700 O O . GLN A 1 218 ? 40.962 -79.458 50.511 1.00 26.58 218 GLN A O 1
ATOM 1705 N N . GLU A 1 219 ? 39.478 -80.939 51.109 1.00 29.41 219 GLU A N 1
ATOM 1706 C CA . GLU A 1 219 ? 38.290 -81.820 51.152 1.00 29.41 219 GLU A CA 1
ATOM 1707 C C . GLU A 1 219 ? 37.876 -82.203 52.614 1.00 29.41 219 GLU A C 1
ATOM 1709 O O . GLU A 1 219 ? 38.454 -81.719 53.582 1.00 29.41 219 GLU A O 1
ATOM 1714 N N . THR A 1 220 ? 36.848 -83.052 52.742 1.00 27.47 220 THR A N 1
ATOM 1715 C CA . THR A 1 220 ? 36.150 -83.665 53.911 1.00 27.47 220 THR A CA 1
ATOM 1716 C C . THR A 1 220 ? 36.872 -83.966 55.246 1.00 27.47 220 THR A C 1
ATOM 1718 O O . THR A 1 220 ? 38.013 -84.417 55.256 1.00 27.47 220 THR A O 1
ATOM 1721 N N . GLY A 1 221 ? 36.097 -83.966 56.352 1.00 26.61 221 GLY A N 1
ATOM 1722 C CA . GLY A 1 221 ? 36.374 -84.739 57.583 1.00 26.61 221 GLY A CA 1
ATOM 1723 C C . GLY A 1 221 ? 35.335 -84.549 58.714 1.00 26.61 221 GLY A C 1
ATOM 1724 O O . GLY A 1 221 ? 35.102 -83.422 59.140 1.00 26.61 221 GLY A O 1
ATOM 1725 N N . GLU A 1 222 ? 34.716 -85.630 59.213 1.00 31.34 222 GLU A N 1
ATOM 1726 C CA . GLU A 1 222 ? 33.799 -85.627 60.380 1.00 31.34 222 GLU A CA 1
ATOM 1727 C C . GLU A 1 222 ? 34.512 -85.981 61.701 1.00 31.34 222 GLU A C 1
ATOM 1729 O O . GLU A 1 222 ? 35.488 -86.728 61.681 1.00 31.34 222 GLU A O 1
ATOM 1734 N N . VAL A 1 223 ? 33.972 -85.521 62.845 1.00 28.97 223 VAL A N 1
ATOM 1735 C CA . VAL A 1 223 ? 33.580 -86.336 64.030 1.00 28.97 223 VAL A CA 1
ATOM 1736 C C . VAL A 1 223 ? 32.975 -85.429 65.131 1.00 28.97 223 VAL A C 1
ATOM 1738 O O . VAL A 1 223 ? 33.112 -84.207 65.100 1.00 28.97 223 VAL A O 1
ATOM 1741 N N . ASP A 1 224 ? 32.208 -86.025 66.047 1.00 30.88 224 ASP A N 1
ATOM 1742 C CA . ASP A 1 224 ? 31.143 -85.395 66.843 1.00 30.88 224 ASP A CA 1
ATOM 1743 C C . ASP A 1 224 ? 31.551 -84.821 68.232 1.00 30.88 224 ASP A C 1
ATOM 1745 O O . ASP A 1 224 ? 32.514 -85.237 68.874 1.00 30.88 224 ASP A O 1
ATOM 1749 N N . SER A 1 225 ? 30.662 -83.965 68.750 1.00 33.03 225 SER A N 1
ATOM 1750 C CA . SER A 1 225 ? 30.282 -83.783 70.163 1.00 33.03 225 SER A CA 1
ATOM 1751 C C . SER A 1 225 ? 30.902 -82.658 71.033 1.00 33.03 225 SER A C 1
ATOM 1753 O O . SER A 1 225 ? 31.956 -82.757 71.650 1.00 33.03 225 SER A O 1
ATOM 1755 N N . LYS A 1 226 ? 30.055 -81.637 71.254 1.00 40.75 226 LYS A N 1
ATOM 1756 C CA . LYS A 1 226 ? 29.816 -80.915 72.529 1.00 40.75 226 LYS A CA 1
ATOM 1757 C C . LYS A 1 226 ? 30.967 -80.139 73.209 1.00 40.75 226 LYS A C 1
ATOM 1759 O O . LYS A 1 226 ? 31.480 -80.545 74.248 1.00 40.75 226 LYS A O 1
ATOM 1764 N N . ARG A 1 227 ? 31.124 -78.875 72.793 1.00 36.88 227 ARG A N 1
ATOM 1765 C CA . ARG A 1 227 ? 31.142 -77.642 73.633 1.00 36.88 227 ARG A CA 1
ATOM 1766 C C . ARG A 1 227 ? 30.955 -76.442 72.682 1.00 36.88 227 ARG A C 1
ATOM 1768 O O . ARG A 1 227 ? 31.463 -76.477 71.574 1.00 36.88 227 ARG A O 1
ATOM 1775 N N . GLY A 1 228 ? 30.233 -75.368 72.991 1.00 40.47 228 GLY A N 1
ATOM 1776 C CA . GLY A 1 228 ? 29.575 -74.976 74.238 1.00 40.47 228 GLY A CA 1
ATOM 1777 C C . GLY A 1 228 ? 29.844 -73.492 74.508 1.00 40.47 228 GLY A C 1
ATOM 1778 O O . GLY A 1 228 ? 30.837 -73.190 75.148 1.00 40.47 228 GLY A O 1
ATOM 1779 N N . PHE A 1 229 ? 28.967 -72.604 74.013 1.00 43.59 229 PHE A N 1
ATOM 1780 C CA . PHE A 1 229 ? 29.031 -71.130 74.116 1.00 43.59 229 PHE A CA 1
ATOM 1781 C C . PHE A 1 229 ? 30.294 -70.438 73.551 1.00 43.59 229 PHE A C 1
ATOM 1783 O O . PHE A 1 229 ? 31.314 -70.356 74.220 1.00 43.59 229 PHE A O 1
ATOM 1790 N N . ASN A 1 230 ? 30.173 -69.850 72.346 1.00 49.41 230 ASN A N 1
ATOM 1791 C CA . ASN A 1 230 ? 30.841 -68.581 71.966 1.00 49.41 230 ASN A CA 1
ATOM 1792 C C . ASN A 1 230 ? 30.371 -68.022 70.598 1.00 49.41 230 ASN A C 1
ATOM 1794 O O . ASN A 1 230 ? 30.268 -66.808 70.426 1.00 49.41 230 ASN A O 1
ATOM 1798 N N . ASN A 1 231 ? 30.009 -68.880 69.635 1.00 49.88 231 ASN A N 1
ATOM 1799 C CA . ASN A 1 231 ? 29.802 -68.471 68.230 1.00 49.88 231 ASN A CA 1
ATOM 1800 C C . ASN A 1 231 ? 28.601 -67.536 67.951 1.00 49.88 231 ASN A C 1
ATOM 1802 O O . ASN A 1 231 ? 28.543 -66.945 66.874 1.00 49.88 231 ASN A O 1
ATOM 1806 N N . ILE A 1 232 ? 27.671 -67.352 68.898 1.00 54.66 232 ILE A N 1
ATOM 1807 C CA . ILE A 1 232 ? 26.517 -66.442 68.738 1.00 54.66 232 ILE A CA 1
ATOM 1808 C C . ILE A 1 232 ? 26.983 -64.987 68.541 1.00 54.66 232 ILE A C 1
ATOM 1810 O O . ILE A 1 232 ? 26.409 -64.264 67.732 1.00 54.66 232 ILE A O 1
ATOM 1814 N N . SER A 1 233 ? 28.062 -64.578 69.221 1.00 56.47 233 SER A N 1
ATOM 1815 C CA . SER A 1 233 ? 28.635 -63.226 69.107 1.00 56.47 233 SER A CA 1
ATOM 1816 C C . SER A 1 233 ? 29.118 -62.914 67.683 1.00 56.47 233 SER A C 1
ATOM 1818 O O . SER A 1 233 ? 28.826 -61.850 67.138 1.00 56.47 233 SER A O 1
ATOM 1820 N N . ILE A 1 234 ? 29.799 -63.875 67.050 1.00 58.62 234 ILE A N 1
ATOM 1821 C CA . ILE A 1 234 ? 30.374 -63.725 65.705 1.00 58.62 234 ILE A CA 1
ATOM 1822 C C . ILE A 1 234 ? 29.253 -63.628 64.662 1.00 58.62 234 ILE A C 1
ATOM 1824 O O . ILE A 1 234 ? 29.209 -62.668 63.896 1.00 58.62 234 ILE A O 1
ATOM 1828 N N . PHE A 1 235 ? 28.287 -64.552 64.704 1.00 59.16 235 PHE A N 1
ATOM 1829 C CA . PHE A 1 235 ? 27.141 -64.543 63.786 1.00 59.16 235 PHE A CA 1
ATOM 1830 C C . PHE A 1 235 ? 26.296 -63.264 63.904 1.00 59.16 235 PHE A C 1
ATOM 1832 O O . PHE A 1 235 ? 25.832 -62.732 62.897 1.00 59.16 235 PHE A O 1
ATOM 1839 N N . PHE A 1 236 ? 26.123 -62.738 65.122 1.00 66.69 236 PHE A N 1
ATOM 1840 C CA . PHE A 1 236 ? 25.413 -61.479 65.352 1.00 66.69 236 PHE A CA 1
ATOM 1841 C C . PHE A 1 236 ? 26.188 -60.267 64.806 1.00 66.69 236 PHE A C 1
ATOM 1843 O O . PHE A 1 236 ? 25.596 -59.402 64.163 1.00 66.69 236 PHE A O 1
ATOM 1850 N N . MET A 1 237 ? 27.513 -60.229 64.984 1.00 68.88 237 MET A N 1
ATOM 1851 C CA . MET A 1 237 ? 28.374 -59.193 64.399 1.00 68.88 237 MET A CA 1
ATOM 1852 C C . MET A 1 237 ? 28.341 -59.199 62.866 1.00 68.88 237 MET A C 1
ATOM 1854 O O . MET A 1 237 ? 28.243 -58.134 62.258 1.00 68.88 237 MET A O 1
ATOM 1858 N N . ASP A 1 238 ? 28.385 -60.368 62.225 1.00 71.38 238 ASP A N 1
ATOM 1859 C CA . ASP A 1 238 ? 28.323 -60.461 60.761 1.00 71.38 238 ASP A CA 1
ATOM 1860 C C . ASP A 1 238 ? 26.928 -60.116 60.211 1.00 71.38 238 ASP A C 1
ATOM 1862 O O . ASP A 1 238 ? 26.819 -59.420 59.200 1.00 71.38 238 ASP A O 1
ATOM 1866 N N . PHE A 1 239 ? 25.856 -60.468 60.927 1.00 73.25 239 PHE A N 1
ATOM 1867 C CA . PHE A 1 239 ? 24.501 -59.996 60.624 1.00 73.25 239 PHE A CA 1
ATOM 1868 C C . PHE A 1 239 ? 24.385 -58.461 60.712 1.00 73.25 239 PHE A C 1
ATOM 1870 O O . PHE A 1 239 ? 23.821 -57.828 59.814 1.00 73.25 239 PHE A O 1
ATOM 1877 N N . LEU A 1 240 ? 24.994 -57.834 61.728 1.00 74.62 240 LEU A N 1
ATOM 1878 C CA . LEU A 1 240 ? 25.083 -56.372 61.829 1.00 74.62 240 LEU A CA 1
ATOM 1879 C C . LEU A 1 240 ? 25.886 -55.742 60.679 1.00 74.62 240 LEU A C 1
ATOM 1881 O O . LEU A 1 240 ? 25.474 -54.699 60.170 1.00 74.62 240 LEU A O 1
ATOM 1885 N N . LYS A 1 241 ? 26.980 -56.368 60.218 1.00 78.50 241 LYS A N 1
ATOM 1886 C CA . LYS A 1 241 ? 27.724 -55.901 59.030 1.00 78.50 241 LYS A CA 1
ATOM 1887 C C . LYS A 1 241 ? 26.849 -55.915 57.776 1.00 78.50 241 LYS A C 1
ATOM 1889 O O . LYS A 1 241 ? 26.898 -54.957 57.012 1.00 78.50 241 LYS A O 1
ATOM 1894 N N . VAL A 1 242 ? 26.024 -56.948 57.576 1.00 79.50 242 VAL A N 1
ATOM 1895 C CA . VAL A 1 242 ? 25.090 -57.021 56.434 1.00 79.50 242 VAL A CA 1
ATOM 1896 C C . VAL A 1 242 ? 24.034 -55.913 56.509 1.00 79.50 242 VAL A C 1
ATOM 1898 O O . VAL A 1 242 ? 23.812 -55.223 55.515 1.00 79.50 242 VAL A O 1
ATOM 1901 N N . ILE A 1 243 ? 23.438 -55.670 57.682 1.00 79.50 243 ILE A N 1
ATOM 1902 C CA . ILE A 1 243 ? 22.488 -54.558 57.882 1.00 79.50 243 ILE A CA 1
ATOM 1903 C C . ILE A 1 243 ? 23.157 -53.200 57.621 1.00 79.50 243 ILE A C 1
ATOM 1905 O O . ILE A 1 243 ? 22.582 -52.351 56.939 1.00 79.50 243 ILE A O 1
ATOM 1909 N N . PHE A 1 244 ? 24.384 -52.999 58.108 1.00 83.69 244 PHE A N 1
ATOM 1910 C CA . PHE A 1 244 ? 25.153 -51.781 57.858 1.00 83.69 244 PHE A CA 1
ATOM 1911 C C . PHE A 1 244 ? 25.461 -51.592 56.364 1.00 83.69 244 PHE A C 1
ATOM 1913 O O . PHE A 1 244 ? 25.283 -50.495 55.837 1.00 83.69 244 PHE A O 1
ATOM 1920 N N . LEU A 1 245 ? 25.846 -52.658 55.654 1.00 81.50 245 LEU A N 1
ATOM 1921 C CA . LEU A 1 245 ? 26.112 -52.612 54.214 1.00 81.50 245 LEU A CA 1
ATOM 1922 C C . LEU A 1 245 ? 24.849 -52.261 53.409 1.00 81.50 245 LEU A C 1
ATOM 1924 O O . LEU A 1 245 ? 24.921 -51.463 52.475 1.00 81.50 245 LEU A O 1
ATOM 1928 N N . LEU A 1 246 ? 23.688 -52.799 53.798 1.00 81.31 246 LEU A N 1
ATOM 1929 C CA . LEU A 1 246 ? 22.391 -52.465 53.198 1.00 81.31 246 LEU A CA 1
ATOM 1930 C C . LEU A 1 246 ? 21.981 -51.009 53.470 1.00 81.31 246 LEU A C 1
ATOM 1932 O O . LEU A 1 246 ? 21.475 -50.343 52.567 1.00 81.31 246 LEU A O 1
ATOM 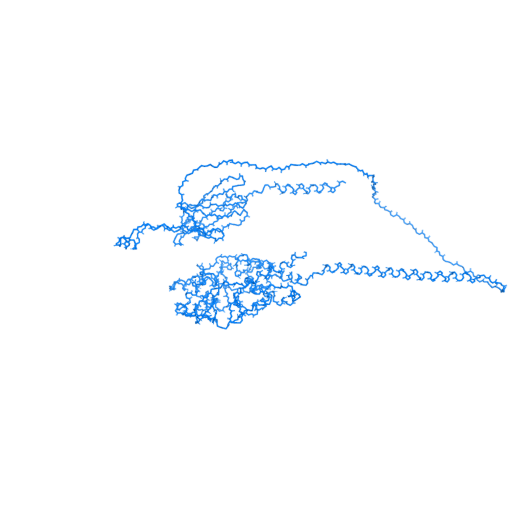1936 N N . LEU A 1 247 ? 22.248 -50.484 54.672 1.00 82.69 247 LEU A N 1
ATOM 1937 C CA . LEU A 1 247 ? 22.051 -49.066 54.998 1.00 82.69 247 LEU A CA 1
ATOM 1938 C C . LEU A 1 247 ? 22.952 -48.152 54.158 1.00 82.69 247 LEU A C 1
ATOM 1940 O O . LEU A 1 247 ? 22.469 -47.171 53.594 1.00 82.69 247 LEU A O 1
ATOM 1944 N N . VAL A 1 248 ? 24.238 -48.489 54.018 1.00 84.69 248 VAL A N 1
ATOM 1945 C CA . VAL A 1 248 ? 25.182 -47.756 53.157 1.00 84.69 248 VAL A CA 1
ATOM 1946 C C . VAL A 1 248 ? 24.737 -47.805 51.692 1.00 84.69 248 VAL A C 1
ATOM 1948 O O . VAL A 1 248 ? 24.727 -46.770 51.027 1.00 84.69 248 VAL A O 1
ATOM 1951 N N . LEU A 1 249 ? 24.294 -48.964 51.197 1.00 83.06 249 LEU A N 1
ATOM 1952 C CA . LEU A 1 249 ? 23.771 -49.117 49.837 1.00 83.06 249 LEU A CA 1
ATOM 1953 C C . LEU A 1 249 ? 22.512 -48.265 49.606 1.00 83.06 249 LEU A C 1
ATOM 1955 O O . LEU A 1 249 ? 22.424 -47.573 48.593 1.00 83.06 249 LEU A O 1
ATOM 1959 N N . ALA A 1 250 ? 21.569 -48.249 50.552 1.00 83.56 250 ALA A N 1
ATOM 1960 C CA . ALA A 1 250 ? 20.380 -47.399 50.483 1.00 83.56 250 ALA A CA 1
ATOM 1961 C C . ALA A 1 250 ? 20.735 -45.899 50.476 1.00 83.56 250 ALA A C 1
ATOM 1963 O O . ALA A 1 250 ? 20.137 -45.124 49.727 1.00 83.56 250 ALA A O 1
ATOM 1964 N N . LEU A 1 251 ? 21.745 -45.492 51.252 1.00 84.00 251 LEU A N 1
ATOM 1965 C CA . LEU A 1 251 ? 22.244 -44.114 51.295 1.00 84.00 251 LEU A CA 1
ATOM 1966 C C . LEU A 1 251 ? 22.917 -43.722 49.964 1.00 84.00 251 LEU A C 1
ATOM 1968 O O . LEU A 1 251 ? 22.646 -42.645 49.433 1.00 84.00 251 LEU A O 1
ATOM 1972 N N . ILE A 1 252 ? 23.705 -44.622 49.362 1.00 84.50 252 ILE A N 1
ATOM 1973 C CA . ILE A 1 252 ? 24.288 -44.447 48.019 1.00 84.50 252 ILE A CA 1
ATOM 1974 C C . ILE A 1 252 ? 23.190 -44.330 46.951 1.00 84.50 252 ILE A C 1
ATOM 1976 O O . ILE A 1 252 ? 23.256 -43.434 46.111 1.00 84.50 252 ILE A O 1
ATOM 1980 N N . ILE A 1 253 ? 22.153 -45.173 46.993 1.00 83.12 253 ILE A N 1
ATOM 1981 C CA . ILE A 1 253 ? 21.009 -45.099 46.067 1.00 83.12 253 ILE A CA 1
ATOM 1982 C C . ILE A 1 253 ? 20.259 -43.766 46.232 1.00 83.12 253 ILE A C 1
ATOM 1984 O O . ILE A 1 253 ? 19.933 -43.121 45.235 1.00 83.12 253 ILE A O 1
ATOM 1988 N N . GLY A 1 254 ? 20.049 -43.300 47.467 1.00 84.62 254 GLY A N 1
ATOM 1989 C CA . GLY A 1 254 ? 19.468 -41.984 47.748 1.00 84.62 254 GLY A CA 1
ATOM 1990 C C . GLY A 1 254 ? 20.316 -40.825 47.209 1.00 84.62 254 GLY A C 1
ATOM 1991 O O . GLY A 1 254 ? 19.781 -39.893 46.605 1.00 84.62 254 GLY A O 1
ATOM 1992 N N . LEU A 1 255 ? 21.644 -40.904 47.349 1.00 86.38 255 LEU A N 1
ATOM 1993 C CA . LEU A 1 255 ? 22.578 -39.921 46.797 1.00 86.38 255 LEU A CA 1
ATOM 1994 C C . LEU A 1 255 ? 22.555 -39.919 45.260 1.00 86.38 255 LEU A C 1
ATOM 1996 O O . LEU A 1 255 ? 22.484 -38.854 44.649 1.00 86.38 255 LEU A O 1
ATOM 2000 N N . LEU A 1 256 ? 22.549 -41.096 44.629 1.00 81.94 256 LEU A N 1
ATOM 2001 C CA . LEU A 1 256 ? 22.425 -41.243 43.176 1.00 81.94 256 LEU A CA 1
ATOM 2002 C C . LEU A 1 256 ? 21.086 -40.700 42.662 1.00 81.94 256 LEU A C 1
ATOM 2004 O O . LEU A 1 256 ? 21.066 -40.027 41.633 1.00 81.94 256 LEU A O 1
ATOM 2008 N N . PHE A 1 257 ? 19.985 -40.907 43.390 1.00 82.31 257 PHE A N 1
ATOM 2009 C CA . PHE A 1 257 ? 18.682 -40.331 43.054 1.00 82.31 257 PHE A CA 1
ATOM 2010 C C . PHE A 1 257 ? 18.685 -38.797 43.163 1.00 82.31 257 PHE A C 1
ATOM 2012 O O . PHE A 1 257 ? 18.181 -38.117 42.269 1.00 82.31 257 PHE A O 1
ATOM 2019 N N . LEU A 1 258 ? 19.313 -38.231 44.202 1.00 81.62 258 LEU A N 1
ATOM 2020 C CA . LEU A 1 258 ? 19.504 -36.782 44.339 1.00 81.62 258 LEU A CA 1
ATOM 2021 C C . LEU A 1 258 ? 20.371 -36.204 43.210 1.00 81.62 258 LEU A C 1
ATOM 2023 O O . LEU A 1 258 ? 20.018 -35.168 42.647 1.00 81.62 258 LEU A O 1
ATOM 2027 N N . ILE A 1 259 ? 21.460 -36.881 42.832 1.00 80.12 259 ILE A N 1
ATOM 2028 C CA . ILE A 1 259 ? 22.330 -36.489 41.712 1.00 80.12 259 ILE A CA 1
ATOM 2029 C C . ILE A 1 259 ? 21.568 -36.565 40.383 1.00 80.12 259 ILE A C 1
ATOM 2031 O O . ILE A 1 259 ? 21.593 -35.607 39.613 1.00 80.12 259 ILE A O 1
ATOM 2035 N N . TYR A 1 260 ? 20.831 -37.648 40.128 1.00 77.75 260 TYR A N 1
ATOM 2036 C CA . TYR A 1 260 ? 19.984 -37.812 38.943 1.00 77.75 260 TYR A CA 1
ATOM 2037 C C . TYR A 1 260 ? 18.920 -36.710 38.853 1.00 77.75 260 TYR A C 1
ATOM 2039 O O . TYR A 1 260 ? 18.775 -36.065 37.813 1.00 77.75 260 TYR A O 1
ATOM 2047 N N . HIS A 1 261 ? 18.237 -36.412 39.961 1.00 74.69 261 HIS A N 1
ATOM 2048 C CA . HIS A 1 261 ? 17.236 -35.351 40.020 1.00 74.69 261 HIS A CA 1
ATOM 2049 C C . HIS A 1 261 ? 17.865 -33.953 39.861 1.00 74.69 261 HIS A C 1
ATOM 2051 O O . HIS A 1 261 ? 17.291 -33.097 39.190 1.00 74.69 261 HIS A O 1
ATOM 2057 N N . TYR A 1 262 ? 19.063 -33.712 40.404 1.00 78.56 262 TYR A N 1
ATOM 2058 C CA . TYR A 1 262 ? 19.830 -32.474 40.205 1.00 78.56 262 TYR A CA 1
ATOM 2059 C C . TYR A 1 262 ? 20.275 -32.298 38.745 1.00 78.56 262 TYR A C 1
ATOM 2061 O O . TYR A 1 262 ? 20.105 -31.215 38.178 1.00 78.56 262 TYR A O 1
ATOM 2069 N N . ILE A 1 263 ? 20.780 -33.363 38.113 1.00 75.25 263 ILE A N 1
ATOM 2070 C CA . ILE A 1 263 ? 21.146 -33.385 36.692 1.00 75.25 263 ILE A CA 1
ATOM 2071 C C . ILE A 1 263 ? 19.911 -33.107 35.838 1.00 75.25 263 ILE A C 1
ATOM 2073 O O . ILE A 1 263 ? 19.951 -32.170 35.047 1.00 75.25 263 ILE A O 1
ATOM 2077 N N . ILE A 1 264 ? 18.793 -33.815 36.038 1.00 72.06 264 ILE A N 1
ATOM 2078 C CA . ILE A 1 264 ? 17.544 -33.546 35.307 1.00 72.06 264 ILE A CA 1
ATOM 2079 C C . ILE A 1 264 ? 17.084 -32.103 35.516 1.00 72.06 264 ILE A C 1
ATOM 2081 O O . ILE A 1 264 ? 16.773 -31.425 34.543 1.00 72.06 264 ILE A O 1
ATOM 2085 N N . ARG A 1 265 ? 17.089 -31.582 36.747 1.00 67.31 265 ARG A N 1
ATOM 2086 C CA . ARG A 1 265 ? 16.610 -30.220 37.041 1.00 67.31 265 ARG A CA 1
ATOM 2087 C C . ARG A 1 265 ? 17.500 -29.135 36.422 1.00 67.31 265 ARG A C 1
ATOM 2089 O O . ARG A 1 265 ? 16.984 -28.101 35.997 1.00 67.31 265 ARG A O 1
ATOM 2096 N N . ASN A 1 266 ? 18.808 -29.370 36.303 1.00 65.56 266 ASN A N 1
ATOM 2097 C CA . ASN A 1 266 ? 19.741 -28.445 35.651 1.00 65.56 266 ASN A CA 1
ATOM 2098 C C . ASN A 1 266 ? 19.798 -28.606 34.124 1.00 65.56 266 ASN A C 1
ATOM 2100 O O . ASN A 1 266 ? 19.877 -27.600 33.421 1.00 65.56 266 ASN A O 1
ATOM 2104 N N . VAL A 1 267 ? 19.686 -29.825 33.592 1.00 65.19 267 VAL A N 1
ATOM 2105 C CA . VAL A 1 267 ? 19.530 -30.078 32.150 1.00 65.19 267 VAL A CA 1
ATOM 2106 C C . VAL A 1 267 ? 18.198 -29.504 31.665 1.00 65.19 267 VAL A C 1
ATOM 2108 O O . VAL A 1 267 ? 18.188 -28.790 30.669 1.00 65.19 267 VAL A O 1
ATOM 2111 N N . ALA A 1 268 ? 17.106 -29.677 32.414 1.00 52.72 268 ALA A N 1
ATOM 2112 C CA . ALA A 1 268 ? 15.816 -29.044 32.141 1.00 52.72 268 ALA A CA 1
ATOM 2113 C C . ALA A 1 268 ? 15.901 -27.510 32.192 1.00 52.72 268 ALA A C 1
ATOM 2115 O O . ALA A 1 268 ? 15.387 -26.853 31.291 1.00 52.72 268 ALA A O 1
ATOM 2116 N N . LYS A 1 269 ? 16.614 -26.913 33.164 1.00 51.97 269 LYS A N 1
ATOM 2117 C CA . LYS A 1 269 ? 16.902 -25.464 33.150 1.00 51.97 269 LYS A CA 1
ATOM 2118 C C . LYS A 1 269 ? 17.681 -25.048 31.895 1.00 51.97 269 LYS A C 1
ATOM 2120 O O . LYS A 1 269 ? 17.301 -24.079 31.242 1.00 51.97 269 LYS A O 1
ATOM 2125 N N . LYS A 1 270 ? 18.726 -25.788 31.514 1.00 49.59 270 LYS A N 1
ATOM 2126 C CA . LYS A 1 270 ? 19.565 -25.477 30.343 1.00 49.59 270 LYS A CA 1
ATOM 2127 C C . LYS A 1 270 ? 18.785 -25.612 29.025 1.00 49.59 270 LYS A C 1
ATOM 2129 O O . LYS A 1 270 ? 18.893 -24.742 28.166 1.00 49.59 270 LYS A O 1
ATOM 2134 N N . LEU A 1 271 ? 17.921 -26.623 28.914 1.00 46.50 271 LEU A N 1
ATOM 2135 C CA . LEU A 1 271 ? 16.972 -26.805 27.809 1.00 46.50 271 LEU A CA 1
ATOM 2136 C C . LEU A 1 271 ? 15.851 -25.751 27.812 1.00 46.50 271 LEU A C 1
ATOM 2138 O O . LEU A 1 271 ? 15.467 -25.281 26.746 1.00 46.50 271 LEU A O 1
ATOM 2142 N N . SER A 1 272 ? 15.373 -25.291 28.973 1.00 47.62 272 SER A N 1
ATOM 2143 C CA . SER A 1 272 ? 14.374 -24.209 29.041 1.00 47.62 272 SER A CA 1
ATOM 2144 C C . SER A 1 272 ? 14.914 -22.861 28.545 1.00 47.62 272 SER A C 1
ATOM 2146 O O . SER A 1 272 ? 14.154 -22.072 27.992 1.00 47.62 272 SER A O 1
ATOM 2148 N N . GLY A 1 273 ? 16.231 -22.621 28.620 1.00 44.25 273 GLY A N 1
ATOM 2149 C CA . GLY A 1 273 ? 16.871 -21.487 27.937 1.00 44.25 273 GLY A CA 1
ATOM 2150 C C . GLY A 1 273 ? 16.853 -21.618 26.405 1.00 44.25 273 GLY A C 1
ATOM 2151 O O . GLY A 1 273 ? 16.687 -20.623 25.690 1.00 44.25 273 GLY A O 1
ATOM 2152 N N . ILE A 1 274 ? 16.955 -22.860 25.915 1.00 46.91 274 ILE A N 1
ATOM 2153 C CA . ILE A 1 274 ? 16.904 -23.252 24.494 1.00 46.91 274 ILE A CA 1
ATOM 2154 C C . ILE A 1 274 ? 15.458 -23.273 23.957 1.00 46.91 274 ILE A C 1
ATOM 2156 O O . ILE A 1 274 ? 15.256 -23.258 22.745 1.00 46.91 274 ILE A O 1
ATOM 2160 N N . SER A 1 275 ? 14.441 -23.165 24.821 1.00 46.09 275 SER A N 1
ATOM 2161 C CA . SER A 1 275 ? 13.091 -22.780 24.402 1.00 46.09 275 SER A CA 1
ATOM 2162 C C . SER A 1 275 ? 13.123 -21.368 23.802 1.00 46.09 275 SER A C 1
ATOM 2164 O O . SER A 1 275 ? 13.032 -20.355 24.507 1.00 46.09 275 SER A O 1
ATOM 2166 N N . LEU A 1 276 ? 13.287 -21.269 22.481 1.00 54.28 276 LEU A N 1
ATOM 2167 C CA . LEU A 1 276 ? 12.909 -20.065 21.754 1.00 54.28 276 LEU A CA 1
ATOM 2168 C C . LEU A 1 276 ? 11.391 -19.918 21.863 1.00 54.28 276 LEU A C 1
ATOM 2170 O O . LEU A 1 276 ? 10.645 -20.860 21.606 1.00 54.28 276 LEU A O 1
ATOM 2174 N N . ASP A 1 277 ? 10.968 -18.726 22.275 1.00 68.88 277 ASP A N 1
ATOM 2175 C CA . ASP A 1 277 ? 9.568 -18.319 22.320 1.00 68.88 277 ASP A CA 1
ATOM 2176 C C . ASP A 1 277 ? 8.893 -18.689 20.979 1.00 68.88 277 ASP A C 1
ATOM 2178 O O . ASP A 1 277 ? 9.430 -18.310 19.929 1.00 68.88 277 ASP A O 1
ATOM 2182 N N . PRO A 1 278 ? 7.762 -19.428 20.968 1.00 68.19 278 PRO A N 1
ATOM 2183 C CA . PRO A 1 278 ? 7.042 -19.773 19.742 1.00 68.19 278 PRO A CA 1
ATOM 2184 C C . PRO A 1 278 ? 6.763 -18.560 18.847 1.00 68.19 278 PRO A C 1
ATOM 2186 O O . PRO A 1 278 ? 6.811 -18.680 17.622 1.00 68.19 278 PRO A O 1
ATOM 2189 N N . VAL A 1 279 ? 6.574 -17.380 19.450 1.00 71.19 279 VAL A N 1
ATOM 2190 C CA . VAL A 1 279 ? 6.499 -16.099 18.741 1.00 71.19 279 VAL A CA 1
ATOM 2191 C C . VAL A 1 279 ? 7.783 -15.800 17.970 1.00 71.19 279 VAL A C 1
ATOM 2193 O O . VAL A 1 279 ? 7.714 -15.539 16.774 1.00 71.19 279 VAL A O 1
ATOM 2196 N N . VAL A 1 280 ? 8.956 -15.867 18.606 1.00 73.25 280 VAL A N 1
ATOM 2197 C CA . VAL A 1 280 ? 10.249 -15.566 17.961 1.00 73.25 280 VAL A CA 1
ATOM 2198 C C . VAL A 1 280 ? 10.581 -16.593 16.877 1.00 73.25 280 VAL A C 1
ATOM 2200 O O . VAL A 1 280 ? 11.074 -16.215 15.814 1.00 73.25 280 VAL A O 1
ATOM 2203 N N . ASN A 1 281 ? 10.265 -17.872 17.102 1.00 74.81 281 ASN A N 1
ATOM 2204 C CA . ASN A 1 281 ? 10.412 -18.913 16.083 1.00 74.81 281 ASN A CA 1
ATOM 2205 C C . ASN A 1 281 ? 9.513 -18.651 14.868 1.00 74.81 281 ASN A C 1
ATOM 2207 O O . ASN A 1 281 ? 9.993 -18.712 13.735 1.00 74.81 281 ASN A O 1
ATOM 2211 N N . ASN A 1 282 ? 8.235 -18.311 15.074 1.00 77.38 282 ASN A N 1
ATOM 2212 C CA . ASN A 1 282 ? 7.341 -18.015 13.958 1.00 77.38 282 ASN A CA 1
ATOM 2213 C C . ASN A 1 282 ? 7.705 -16.700 13.245 1.00 77.38 282 ASN A C 1
ATOM 2215 O O . ASN A 1 282 ? 7.691 -16.681 12.018 1.00 77.38 282 ASN A O 1
ATOM 2219 N N . THR A 1 283 ? 8.114 -15.649 13.971 1.00 78.88 283 THR A N 1
ATOM 2220 C CA . THR A 1 283 ? 8.655 -14.415 13.371 1.00 78.88 283 THR A CA 1
ATOM 2221 C C . THR A 1 283 ? 9.822 -14.739 12.441 1.00 78.88 283 THR A C 1
ATOM 2223 O O . THR A 1 283 ? 9.781 -14.376 11.271 1.00 78.88 283 THR A O 1
ATOM 2226 N N . ARG A 1 284 ? 10.836 -15.475 12.927 1.00 81.75 284 ARG A N 1
ATOM 2227 C CA . ARG A 1 284 ? 12.011 -15.866 12.126 1.00 81.75 284 ARG A CA 1
ATOM 2228 C C . ARG A 1 284 ? 11.631 -16.730 10.921 1.00 81.75 284 ARG A C 1
ATOM 2230 O O . ARG A 1 284 ? 12.202 -16.551 9.852 1.00 81.75 284 ARG A O 1
ATOM 2237 N N . ARG A 1 285 ? 10.655 -17.634 11.070 1.00 84.69 285 ARG A N 1
ATOM 2238 C CA . ARG A 1 285 ? 10.140 -18.461 9.968 1.00 84.69 285 ARG A CA 1
ATOM 2239 C C . ARG A 1 285 ? 9.519 -17.608 8.862 1.00 84.69 285 ARG A C 1
ATOM 2241 O O . ARG A 1 285 ? 9.876 -17.806 7.710 1.00 84.69 285 ARG A O 1
ATOM 2248 N N . VAL A 1 286 ? 8.628 -16.673 9.205 1.00 85.38 286 VAL A N 1
ATOM 2249 C CA . VAL A 1 286 ? 7.968 -15.793 8.222 1.00 85.38 286 VAL A CA 1
ATOM 2250 C C . VAL A 1 286 ? 8.972 -14.837 7.580 1.00 85.38 286 VAL A C 1
ATOM 2252 O O . VAL A 1 286 ? 9.011 -14.716 6.361 1.00 85.38 286 VAL A O 1
ATOM 2255 N N . PHE A 1 287 ? 9.829 -14.207 8.386 1.00 86.62 287 PHE A N 1
ATOM 2256 C CA . PHE A 1 287 ? 10.836 -13.261 7.906 1.00 86.62 287 PHE A CA 1
ATOM 2257 C C . PHE A 1 287 ? 11.817 -13.882 6.905 1.00 86.62 287 PHE A C 1
ATOM 2259 O O . PHE A 1 287 ? 12.215 -13.180 5.983 1.00 86.62 287 PHE A O 1
ATOM 2266 N N . ASN A 1 288 ? 12.144 -15.175 7.033 1.00 89.31 288 ASN A N 1
ATOM 2267 C CA . ASN A 1 288 ? 13.084 -15.887 6.157 1.00 89.31 288 ASN A CA 1
ATOM 2268 C C . ASN A 1 288 ? 12.472 -16.499 4.877 1.00 89.31 288 ASN A C 1
ATOM 2270 O O . ASN A 1 288 ? 13.234 -17.053 4.080 1.00 89.31 288 ASN A O 1
ATOM 2274 N N . ILE A 1 289 ? 11.149 -16.423 4.662 1.00 93.31 289 ILE A N 1
ATOM 2275 C CA . ILE A 1 289 ? 10.500 -16.859 3.403 1.00 93.31 289 ILE A CA 1
ATOM 2276 C C . ILE A 1 289 ? 11.146 -16.118 2.224 1.00 93.31 289 ILE A C 1
ATOM 2278 O O . ILE A 1 289 ? 11.431 -14.922 2.349 1.00 93.31 289 ILE A O 1
ATOM 2282 N N . LYS A 1 290 ? 11.393 -16.796 1.094 1.00 95.69 290 LYS A N 1
ATOM 2283 C CA . LYS A 1 290 ? 12.007 -16.153 -0.072 1.00 95.69 290 LYS A CA 1
ATOM 2284 C C . LYS A 1 290 ? 10.965 -15.433 -0.912 1.00 95.69 290 LYS A C 1
ATOM 2286 O O . LYS A 1 290 ? 9.850 -15.911 -1.088 1.00 95.69 290 LYS A O 1
ATOM 2291 N N . VAL A 1 291 ? 11.329 -14.268 -1.442 1.00 95.06 291 VAL A N 1
ATOM 2292 C CA . VAL A 1 291 ? 10.397 -13.439 -2.221 1.00 95.06 291 VAL A CA 1
ATOM 2293 C C . VAL A 1 291 ? 9.949 -14.128 -3.509 1.00 95.06 291 VAL A C 1
ATOM 2295 O O . VAL A 1 291 ? 8.805 -13.956 -3.915 1.00 95.06 291 VAL A O 1
ATOM 2298 N N . GLY A 1 292 ? 10.806 -14.965 -4.106 1.00 94.00 292 GLY A N 1
ATOM 2299 C CA . GLY A 1 292 ? 10.449 -15.806 -5.251 1.00 94.00 292 GLY A CA 1
ATOM 2300 C C . GLY A 1 292 ? 9.367 -16.853 -4.953 1.00 94.00 292 GLY A C 1
ATOM 2301 O O . GLY A 1 292 ? 8.633 -17.214 -5.865 1.00 94.00 292 GLY A O 1
ATOM 2302 N N . ASP A 1 293 ? 9.210 -17.284 -3.695 1.00 94.50 293 ASP A N 1
ATOM 2303 C CA . ASP A 1 293 ? 8.206 -18.286 -3.296 1.00 94.50 293 ASP A CA 1
ATOM 2304 C C . ASP A 1 293 ? 6.780 -17.700 -3.225 1.00 94.50 293 ASP A C 1
ATOM 2306 O O . ASP A 1 293 ? 5.803 -18.445 -3.148 1.00 94.50 293 ASP A O 1
ATOM 2310 N N . ILE A 1 294 ? 6.655 -16.364 -3.191 1.00 94.69 294 ILE A N 1
ATOM 2311 C CA . ILE A 1 294 ? 5.403 -15.641 -2.895 1.00 94.69 294 ILE A CA 1
ATOM 2312 C C . ILE A 1 294 ? 5.047 -14.539 -3.905 1.00 94.69 294 ILE A C 1
ATOM 2314 O O . ILE A 1 294 ? 4.000 -13.908 -3.761 1.00 94.69 294 ILE A O 1
ATOM 2318 N N . ALA A 1 295 ? 5.900 -14.273 -4.897 1.00 93.94 295 ALA A N 1
ATOM 2319 C CA . ALA A 1 295 ? 5.686 -13.217 -5.883 1.00 93.94 295 ALA A CA 1
ATOM 2320 C C . ALA A 1 295 ? 4.552 -13.582 -6.868 1.00 93.94 295 ALA A C 1
ATOM 2322 O O . ALA A 1 295 ? 4.706 -14.544 -7.627 1.00 93.94 295 ALA A O 1
ATOM 2323 N N . PRO A 1 296 ? 3.420 -12.849 -6.913 1.00 91.50 296 PRO A N 1
ATOM 2324 C CA . PRO A 1 296 ? 2.447 -12.990 -7.996 1.00 91.50 296 PRO A CA 1
ATOM 2325 C C . PRO A 1 296 ? 3.044 -12.704 -9.386 1.00 91.50 296 PRO A C 1
ATOM 2327 O O . PRO A 1 296 ? 4.034 -11.988 -9.545 1.00 91.50 296 PRO A O 1
ATOM 2330 N N . GLN A 1 297 ? 2.399 -13.247 -10.424 1.00 88.44 297 GLN A N 1
ATOM 2331 C CA . GLN A 1 297 ? 2.759 -12.962 -11.814 1.00 88.44 297 GLN A CA 1
ATOM 2332 C C . GLN A 1 297 ? 2.436 -11.512 -12.191 1.00 88.44 297 GLN A C 1
ATOM 2334 O O . GLN A 1 297 ? 1.268 -11.124 -12.281 1.00 88.44 297 GLN A O 1
ATOM 2339 N N . THR A 1 298 ? 3.474 -10.752 -12.529 1.00 85.81 298 THR A N 1
ATOM 2340 C CA . THR A 1 298 ? 3.338 -9.352 -12.940 1.00 85.81 298 THR A CA 1
ATOM 2341 C C . THR A 1 298 ? 2.674 -9.174 -14.310 1.00 85.81 298 THR A C 1
ATOM 2343 O O . THR A 1 298 ? 2.809 -10.003 -15.216 1.00 85.81 298 THR A O 1
ATOM 2346 N N . ARG A 1 299 ? 1.963 -8.053 -14.483 1.00 86.94 299 ARG A N 1
ATOM 2347 C CA . ARG A 1 299 ? 1.370 -7.628 -15.759 1.00 86.94 299 ARG A CA 1
ATOM 2348 C C . ARG A 1 299 ? 2.298 -6.648 -16.476 1.00 86.94 299 ARG A C 1
ATOM 2350 O O . ARG A 1 299 ? 2.649 -5.598 -15.937 1.00 86.94 299 ARG A O 1
ATOM 2357 N N . LYS A 1 300 ? 2.684 -7.015 -17.701 1.00 88.88 300 LYS A N 1
ATOM 2358 C CA . LYS A 1 300 ? 3.640 -6.288 -18.546 1.00 88.88 300 LYS A CA 1
ATOM 2359 C C . LYS A 1 300 ? 2.908 -5.455 -19.604 1.00 88.88 300 LYS A C 1
ATOM 2361 O O . LYS A 1 300 ? 1.887 -5.896 -20.121 1.00 88.88 300 LYS A O 1
ATOM 2366 N N . ILE A 1 301 ? 3.448 -4.287 -19.941 1.00 92.62 301 ILE A N 1
ATOM 2367 C CA . ILE A 1 301 ? 2.924 -3.374 -20.971 1.00 92.62 301 ILE A CA 1
ATOM 2368 C C . ILE A 1 301 ? 4.070 -2.868 -21.859 1.00 92.62 301 ILE A C 1
ATOM 2370 O O . ILE A 1 301 ? 5.180 -2.665 -21.371 1.00 92.62 301 ILE A O 1
ATOM 2374 N N . SER A 1 302 ? 3.845 -2.674 -23.161 1.00 92.88 302 SER A N 1
ATOM 2375 C CA . SER A 1 302 ? 4.870 -2.067 -24.025 1.00 92.88 302 SER A CA 1
ATOM 2376 C C . SER A 1 302 ? 4.875 -0.549 -23.863 1.00 92.88 302 SER A C 1
ATOM 2378 O O . SER A 1 302 ? 3.812 0.069 -23.835 1.00 92.88 302 SER A O 1
ATOM 2380 N N . LYS A 1 303 ? 6.058 0.079 -23.856 1.00 90.19 303 LYS A N 1
ATOM 2381 C CA . LYS A 1 303 ? 6.180 1.551 -23.811 1.00 90.19 303 LYS A CA 1
ATOM 2382 C C . LYS A 1 303 ? 5.467 2.266 -24.971 1.00 90.19 303 LYS A C 1
ATOM 2384 O O . LYS A 1 303 ? 5.107 3.433 -24.847 1.00 90.19 303 LYS A O 1
ATOM 2389 N N . ASN A 1 304 ? 5.287 1.551 -26.084 1.00 88.75 304 ASN A N 1
ATOM 2390 C CA . ASN A 1 304 ? 4.668 2.042 -27.311 1.00 88.75 304 ASN A CA 1
ATOM 2391 C C . ASN A 1 304 ? 3.134 1.950 -27.301 1.00 88.75 304 ASN A C 1
ATOM 2393 O O . ASN A 1 304 ? 2.518 2.462 -28.231 1.00 88.75 304 ASN A O 1
ATOM 2397 N N . GLN A 1 305 ? 2.522 1.286 -26.311 1.00 92.38 305 GLN A N 1
ATOM 2398 C CA . GLN A 1 305 ? 1.063 1.225 -26.192 1.00 92.38 305 GLN A CA 1
ATOM 2399 C C . GLN A 1 305 ? 0.490 2.553 -25.682 1.00 92.38 305 GLN A C 1
ATOM 2401 O O . GLN A 1 305 ? 1.156 3.316 -24.979 1.00 92.38 305 GLN A O 1
ATOM 2406 N N . GLU A 1 306 ? -0.752 2.817 -26.068 1.00 87.94 306 GLU A N 1
ATOM 2407 C CA . GLU A 1 306 ? -1.498 4.035 -25.758 1.00 87.94 306 GLU A CA 1
ATOM 2408 C C . GLU A 1 306 ? -1.976 4.089 -24.298 1.00 87.94 306 GLU A C 1
ATOM 2410 O O . GLU A 1 306 ? -2.138 3.071 -23.614 1.00 87.94 306 GLU A O 1
ATOM 2415 N N . TYR A 1 307 ? -2.264 5.309 -23.844 1.00 87.38 307 TYR A N 1
ATOM 2416 C CA . TYR A 1 307 ? -2.882 5.640 -22.562 1.00 87.38 307 TYR A CA 1
ATOM 2417 C C . TYR A 1 307 ? -4.187 4.868 -22.326 1.00 87.38 307 TYR A C 1
ATOM 2419 O O . TYR A 1 307 ? -4.421 4.380 -21.222 1.00 87.38 307 TYR A O 1
ATOM 2427 N N . THR A 1 308 ? -4.993 4.703 -23.378 1.00 87.69 308 THR A N 1
ATOM 2428 C CA . THR A 1 308 ? -6.217 3.886 -23.423 1.00 87.69 308 THR A CA 1
ATOM 2429 C C . THR A 1 308 ? -5.958 2.442 -22.992 1.00 87.69 308 THR A C 1
ATOM 2431 O O . THR A 1 308 ? -6.547 1.970 -22.025 1.00 87.69 308 THR A O 1
ATOM 2434 N N . ILE A 1 309 ? -5.017 1.764 -23.649 1.00 92.94 309 ILE A N 1
ATOM 2435 C CA . ILE A 1 309 ? -4.656 0.367 -23.382 1.00 92.94 309 ILE A CA 1
ATOM 2436 C C . ILE A 1 309 ? -4.074 0.209 -21.973 1.00 92.94 309 ILE A C 1
ATOM 2438 O O . ILE A 1 309 ? -4.385 -0.753 -21.271 1.00 92.94 309 ILE A O 1
ATOM 2442 N N . ALA A 1 310 ? -3.255 1.163 -21.525 1.00 93.19 310 ALA A N 1
ATOM 2443 C CA . ALA A 1 310 ? -2.737 1.181 -20.161 1.00 93.19 310 ALA A CA 1
ATOM 2444 C C . ALA A 1 310 ? -3.849 1.354 -19.108 1.00 93.19 310 ALA A C 1
ATOM 2446 O O . ALA A 1 310 ? -3.814 0.690 -18.073 1.00 93.19 310 ALA A O 1
ATOM 2447 N N . LEU A 1 311 ? -4.848 2.198 -19.380 1.00 91.88 311 LEU A N 1
ATOM 2448 C CA . LEU A 1 311 ? -5.992 2.435 -18.501 1.00 91.88 311 LEU A CA 1
ATOM 2449 C C . LEU A 1 311 ? -6.893 1.195 -18.404 1.00 91.88 311 LEU A C 1
ATOM 2451 O O . LEU A 1 311 ? -7.164 0.724 -17.299 1.00 91.88 311 LEU A O 1
ATOM 2455 N N . THR A 1 312 ? -7.284 0.624 -19.546 1.00 92.69 312 THR A N 1
ATOM 2456 C CA . THR A 1 312 ? -8.092 -0.604 -19.617 1.00 92.69 312 THR A CA 1
ATOM 2457 C C . THR A 1 312 ? -7.395 -1.765 -18.905 1.00 92.69 312 THR A C 1
ATOM 2459 O O . THR A 1 312 ? -8.008 -2.434 -18.082 1.00 92.69 312 THR A O 1
ATOM 2462 N N . ASN A 1 313 ? -6.081 -1.940 -19.094 1.00 94.75 313 ASN A N 1
ATOM 2463 C CA . ASN A 1 313 ? -5.305 -2.974 -18.398 1.00 94.75 313 ASN A CA 1
ATOM 2464 C C . ASN A 1 313 ? -5.271 -2.806 -16.860 1.00 94.75 313 ASN A C 1
ATOM 2466 O O . ASN A 1 313 ? -5.177 -3.810 -16.152 1.00 94.75 313 ASN A O 1
ATOM 2470 N N . LEU A 1 314 ? -5.336 -1.581 -16.313 1.00 92.88 314 LEU A N 1
ATOM 2471 C CA . LEU A 1 314 ? -5.488 -1.379 -14.860 1.00 92.88 314 LEU A CA 1
ATOM 2472 C C . LEU A 1 314 ? -6.889 -1.795 -14.382 1.00 92.88 314 LEU A C 1
ATOM 2474 O O . LEU A 1 314 ? -7.025 -2.360 -13.291 1.00 92.88 314 LEU A O 1
ATOM 2478 N N . VAL A 1 315 ? -7.927 -1.518 -15.177 1.00 93.50 315 VAL A N 1
ATOM 2479 C CA . VAL A 1 315 ? -9.318 -1.885 -14.872 1.00 93.50 315 VAL A CA 1
ATOM 2480 C C . VAL A 1 315 ? -9.497 -3.405 -14.946 1.00 93.50 315 VAL A C 1
ATOM 2482 O O . VAL A 1 315 ? -9.702 -4.025 -13.900 1.00 93.50 315 VAL A O 1
ATOM 2485 N N . ASP A 1 316 ? -9.311 -4.005 -16.123 1.00 93.25 316 ASP A N 1
ATOM 2486 C CA . ASP A 1 316 ? -9.607 -5.413 -16.430 1.00 93.25 316 ASP A CA 1
ATOM 2487 C C . ASP A 1 316 ? -8.832 -6.410 -15.561 1.00 93.25 316 ASP A C 1
ATOM 2489 O O . ASP A 1 316 ? -9.403 -7.367 -15.039 1.00 93.25 316 ASP A O 1
ATOM 2493 N N . TYR A 1 317 ? -7.526 -6.196 -15.361 1.00 89.75 317 TYR A N 1
ATOM 2494 C CA . TYR A 1 317 ? -6.701 -7.096 -14.542 1.00 89.75 317 TYR A CA 1
ATOM 2495 C C . TYR A 1 317 ? -6.768 -6.802 -13.037 1.00 89.75 317 TYR A C 1
ATOM 2497 O O . TYR A 1 317 ? -6.018 -7.405 -12.270 1.00 89.75 317 TYR A O 1
ATOM 2505 N N . ASN A 1 318 ? -7.620 -5.864 -12.610 1.00 87.88 318 ASN A N 1
ATOM 2506 C CA . ASN A 1 318 ? -7.753 -5.402 -11.227 1.00 87.88 318 ASN A CA 1
ATOM 2507 C C . ASN A 1 318 ? -6.413 -5.085 -10.524 1.00 87.88 318 ASN A C 1
ATOM 2509 O O . ASN A 1 318 ? -6.216 -5.393 -9.348 1.00 87.88 318 ASN A O 1
ATOM 2513 N N . THR A 1 319 ? -5.472 -4.482 -11.258 1.00 88.00 319 THR A N 1
ATOM 2514 C CA . THR A 1 319 ? -4.134 -4.124 -10.760 1.00 88.00 319 THR A CA 1
ATOM 2515 C C . THR A 1 319 ? -3.985 -2.612 -10.636 1.00 88.00 319 THR A C 1
ATOM 2517 O O . THR A 1 319 ? -4.540 -1.855 -11.427 1.00 88.00 319 THR A O 1
ATOM 2520 N N . ASP A 1 320 ? -3.205 -2.168 -9.649 1.00 89.25 320 ASP A N 1
ATOM 2521 C CA . ASP A 1 320 ? -2.863 -0.761 -9.425 1.00 89.25 320 ASP A CA 1
ATOM 2522 C C . ASP A 1 320 ? -1.535 -0.342 -10.076 1.00 89.25 320 ASP A C 1
ATOM 2524 O O . ASP A 1 320 ? -1.093 0.799 -9.920 1.00 89.25 320 ASP A O 1
ATOM 2528 N N . THR A 1 321 ? -0.850 -1.270 -10.753 1.00 89.81 321 THR A N 1
ATOM 2529 C CA . THR A 1 321 ? 0.442 -1.044 -11.420 1.00 89.81 321 THR A CA 1
ATOM 2530 C C . THR A 1 321 ? 0.643 -2.022 -12.581 1.00 89.81 321 THR A C 1
ATOM 2532 O O . THR A 1 321 ? 0.365 -3.218 -12.446 1.00 89.81 321 THR A O 1
ATOM 2535 N N . LEU A 1 322 ? 1.176 -1.513 -13.691 1.00 91.25 322 LEU A N 1
ATOM 2536 C CA . LEU A 1 322 ? 1.657 -2.246 -14.862 1.00 91.25 322 LEU A CA 1
ATOM 2537 C C . LEU A 1 322 ? 3.160 -1.997 -15.032 1.00 91.25 322 LEU A C 1
ATOM 2539 O O . LEU A 1 322 ? 3.641 -0.878 -14.834 1.00 91.25 322 LEU A O 1
ATOM 2543 N N . PHE A 1 323 ? 3.903 -3.028 -15.423 1.00 88.50 323 PHE A N 1
ATOM 2544 C CA . PHE A 1 323 ? 5.357 -2.975 -15.547 1.00 88.50 323 PHE A CA 1
ATOM 2545 C C . PHE A 1 323 ? 5.751 -2.808 -17.023 1.00 88.50 323 PHE A C 1
ATOM 2547 O O . PHE A 1 323 ? 5.459 -3.666 -17.856 1.00 88.50 323 PHE A O 1
ATOM 2554 N N . VAL A 1 324 ? 6.377 -1.681 -17.368 1.00 89.81 324 VAL A N 1
ATOM 2555 C CA . VAL A 1 324 ? 6.695 -1.315 -18.753 1.00 89.81 324 VAL A CA 1
ATOM 2556 C C . VAL A 1 324 ? 7.959 -2.027 -19.221 1.00 89.81 324 VAL A C 1
ATOM 2558 O O . VAL A 1 324 ? 8.994 -1.992 -18.550 1.00 89.81 324 VAL A O 1
ATOM 2561 N N . VAL A 1 325 ? 7.878 -2.652 -20.396 1.00 84.50 325 VAL A N 1
ATOM 2562 C CA . VAL A 1 325 ? 8.971 -3.419 -21.001 1.00 84.50 325 VAL A CA 1
ATOM 2563 C C . VAL A 1 325 ? 9.298 -2.983 -22.431 1.00 84.50 325 VAL A C 1
ATOM 2565 O O . VAL A 1 325 ? 8.426 -2.587 -23.210 1.00 84.50 325 VAL A O 1
ATOM 2568 N N . GLU A 1 326 ? 10.574 -3.113 -22.785 1.00 82.12 326 GLU A N 1
ATOM 2569 C CA . GLU A 1 326 ? 11.133 -2.938 -24.126 1.00 82.12 326 GLU A CA 1
ATOM 2570 C C . GLU A 1 326 ? 12.174 -4.034 -24.375 1.00 82.12 326 GLU A C 1
ATOM 2572 O O . GLU A 1 326 ? 13.124 -4.183 -23.610 1.00 82.12 326 GLU A O 1
ATOM 2577 N N . ASN A 1 327 ? 11.997 -4.821 -25.441 1.00 71.00 327 ASN A N 1
ATOM 2578 C CA . ASN A 1 327 ? 12.915 -5.905 -25.823 1.00 71.00 327 ASN A CA 1
ATOM 2579 C C . ASN A 1 327 ? 13.265 -6.834 -24.639 1.00 71.00 327 ASN A C 1
ATOM 2581 O O . ASN A 1 327 ? 14.428 -7.109 -24.363 1.00 71.00 327 ASN A O 1
ATOM 2585 N N . THR A 1 328 ? 12.233 -7.274 -23.909 1.00 69.06 328 THR A N 1
ATOM 2586 C CA . THR A 1 328 ? 12.260 -8.018 -22.624 1.00 69.06 328 THR A CA 1
ATOM 2587 C C . THR A 1 328 ? 12.791 -7.277 -21.389 1.00 69.06 328 THR A C 1
ATOM 2589 O O . THR A 1 328 ? 12.404 -7.641 -20.279 1.00 69.06 328 THR A O 1
ATOM 2592 N N . ASN A 1 329 ? 13.572 -6.205 -21.546 1.00 77.00 329 ASN A N 1
ATOM 2593 C CA . ASN A 1 329 ? 14.047 -5.389 -20.429 1.00 77.00 329 ASN A CA 1
ATOM 2594 C C . ASN A 1 329 ? 12.898 -4.593 -19.801 1.00 77.00 329 ASN A C 1
ATOM 2596 O O . ASN A 1 329 ? 12.036 -4.071 -20.507 1.00 77.00 329 ASN A O 1
ATOM 2600 N N . TYR A 1 330 ? 12.911 -4.450 -18.478 1.00 80.12 330 TYR A N 1
ATOM 2601 C CA . TYR A 1 330 ? 12.022 -3.533 -17.766 1.00 80.12 330 TYR A CA 1
ATOM 2602 C C . TYR A 1 330 ? 12.618 -2.118 -17.731 1.00 80.12 330 TYR A C 1
ATOM 2604 O O . TYR A 1 330 ? 13.814 -1.961 -17.491 1.00 80.12 330 TYR A O 1
ATOM 2612 N N . ILE A 1 331 ? 11.784 -1.098 -17.958 1.00 82.81 331 ILE A N 1
ATOM 2613 C CA . ILE A 1 331 ? 12.223 0.295 -18.195 1.00 82.81 331 ILE A CA 1
ATOM 2614 C C . ILE A 1 331 ? 11.425 1.365 -17.423 1.00 82.81 331 ILE A C 1
ATOM 2616 O O . ILE A 1 331 ? 11.709 2.557 -17.544 1.00 82.81 331 ILE A O 1
ATOM 2620 N N . GLY A 1 332 ? 10.430 0.963 -16.632 1.00 86.06 332 GLY A N 1
ATOM 2621 C CA . GLY A 1 332 ? 9.581 1.863 -15.847 1.00 86.06 332 GLY A CA 1
ATOM 2622 C C . GLY A 1 332 ? 8.223 1.240 -15.530 1.00 86.06 332 GLY A C 1
ATOM 2623 O O . GLY A 1 332 ? 7.908 0.161 -16.016 1.00 86.06 332 GLY A O 1
ATOM 2624 N N . SER A 1 333 ? 7.397 1.899 -14.726 1.00 87.75 333 SER A N 1
ATOM 2625 C CA . SER A 1 333 ? 6.051 1.432 -14.361 1.00 87.75 333 SER A CA 1
ATOM 2626 C C . SER A 1 333 ? 4.988 2.482 -14.663 1.00 87.75 333 SER A C 1
ATOM 2628 O O . SER A 1 333 ? 5.265 3.679 -14.698 1.00 87.75 333 SER A O 1
ATOM 2630 N N . VAL A 1 334 ? 3.755 2.032 -14.873 1.00 89.31 334 VAL A N 1
ATOM 2631 C CA . VAL A 1 334 ? 2.565 2.887 -14.910 1.00 89.31 334 VAL A CA 1
ATOM 2632 C C . VAL A 1 334 ? 1.653 2.462 -13.774 1.00 89.31 334 VAL A C 1
ATOM 2634 O O . VAL A 1 334 ? 1.299 1.290 -13.674 1.00 89.31 334 VAL A O 1
ATOM 2637 N N . ASP A 1 335 ? 1.259 3.405 -12.928 1.00 90.12 335 ASP A N 1
ATOM 2638 C CA . ASP A 1 335 ? 0.361 3.173 -11.805 1.00 90.12 335 ASP A CA 1
ATOM 2639 C C . ASP A 1 335 ? -0.862 4.111 -11.835 1.00 90.12 335 ASP A C 1
ATOM 2641 O O . ASP A 1 335 ? -0.935 5.073 -12.602 1.00 90.12 335 ASP A O 1
ATOM 2645 N N . GLU A 1 336 ? -1.847 3.846 -10.976 1.00 91.19 336 GLU A N 1
ATOM 2646 C CA . GLU A 1 336 ? -3.074 4.658 -10.896 1.00 91.19 336 GLU A CA 1
ATOM 2647 C C . GLU A 1 336 ? -2.829 6.149 -10.550 1.00 91.19 336 GLU A C 1
ATOM 2649 O O . GLU A 1 336 ? -3.656 7.013 -10.848 1.00 91.19 336 GLU A O 1
ATOM 2654 N N . LYS A 1 337 ? -1.692 6.487 -9.927 1.00 87.00 337 LYS A N 1
ATOM 2655 C CA . LYS A 1 337 ? -1.310 7.866 -9.593 1.00 87.00 337 LYS A CA 1
ATOM 2656 C C . LYS A 1 337 ? -0.705 8.592 -10.799 1.00 87.00 337 LYS A C 1
ATOM 2658 O O . LYS A 1 337 ? -0.933 9.798 -10.900 1.00 87.00 337 LYS A O 1
ATOM 2663 N N . ASN A 1 338 ? -0.042 7.904 -11.738 1.00 88.19 338 ASN A N 1
ATOM 2664 C CA . ASN A 1 338 ? 0.293 8.492 -13.043 1.00 88.19 338 ASN A CA 1
ATOM 2665 C C . ASN A 1 338 ? -0.994 9.049 -13.689 1.00 88.19 338 ASN A C 1
ATOM 2667 O O . ASN A 1 338 ? -1.096 10.251 -13.928 1.00 88.19 338 ASN A O 1
ATOM 2671 N N . PHE A 1 339 ? -2.033 8.221 -13.843 1.00 87.19 339 PHE A N 1
ATOM 2672 C CA . PHE A 1 339 ? -3.342 8.626 -14.385 1.00 87.19 339 PHE A CA 1
ATOM 2673 C C . PHE A 1 339 ? -4.038 9.751 -13.593 1.00 87.19 339 PHE A C 1
ATOM 2675 O O . PHE A 1 339 ? -4.628 10.657 -14.190 1.00 87.19 339 PHE A O 1
ATOM 2682 N N . LEU A 1 340 ? -3.955 9.733 -12.257 1.00 86.25 340 LEU A N 1
ATOM 2683 C CA . LEU A 1 340 ? -4.501 10.792 -11.394 1.00 86.25 340 LEU A CA 1
ATOM 2684 C C . LEU A 1 340 ? -3.842 12.161 -11.659 1.00 86.25 340 LEU A C 1
ATOM 2686 O O . LEU A 1 340 ? -4.528 13.188 -11.667 1.00 86.25 340 LEU A O 1
ATOM 2690 N N . ILE A 1 341 ? -2.524 12.176 -11.887 1.00 81.94 341 ILE A N 1
ATOM 2691 C CA . ILE A 1 341 ? -1.744 13.383 -12.202 1.00 81.94 341 ILE A CA 1
ATOM 2692 C C . ILE A 1 341 ? -2.072 13.875 -13.620 1.00 81.94 341 ILE A C 1
ATOM 2694 O O . ILE A 1 341 ? -2.446 15.039 -13.780 1.00 81.94 341 ILE A O 1
ATOM 2698 N N . ILE A 1 342 ? -1.997 12.982 -14.616 1.00 73.62 342 ILE A N 1
ATOM 2699 C CA . ILE A 1 342 ? -2.142 13.278 -16.057 1.00 73.62 342 ILE A CA 1
ATOM 2700 C C . ILE A 1 342 ? -3.530 13.819 -16.427 1.00 73.62 342 ILE A C 1
ATOM 2702 O O . ILE A 1 342 ? -3.658 14.463 -17.459 1.00 73.62 342 ILE A O 1
ATOM 2706 N N . GLY A 1 343 ? -4.566 13.593 -15.607 1.00 60.34 343 GLY A N 1
ATOM 2707 C CA . GLY A 1 343 ? -5.958 14.005 -15.859 1.00 60.34 343 GLY A CA 1
ATOM 2708 C C . GLY A 1 343 ? -6.228 15.521 -15.877 1.00 60.34 343 GLY A C 1
ATOM 2709 O O . GLY A 1 343 ? -7.166 15.985 -15.229 1.00 60.34 343 GLY A O 1
ATOM 2710 N N . TYR A 1 344 ? -5.409 16.308 -16.573 1.00 48.06 344 TYR A N 1
ATOM 2711 C CA . TYR A 1 344 ? -5.511 17.750 -16.759 1.00 48.06 344 TYR A CA 1
ATOM 2712 C C . TYR A 1 344 ? -5.450 18.067 -18.261 1.00 48.06 344 TYR A C 1
ATOM 2714 O O . TYR A 1 344 ? -4.424 17.853 -18.892 1.00 48.06 344 TYR A O 1
ATOM 2722 N N . GLY A 1 345 ? -6.545 18.598 -18.815 1.00 51.00 345 GLY A N 1
ATOM 2723 C CA . GLY A 1 345 ? -6.669 18.879 -20.250 1.00 51.00 345 GLY A CA 1
ATOM 2724 C C . GLY A 1 345 ? -7.125 17.660 -21.057 1.00 51.00 345 GLY A C 1
ATOM 2725 O O . GLY A 1 345 ? -6.310 16.908 -21.572 1.00 51.00 345 GLY A O 1
ATOM 2726 N N . PHE A 1 346 ? -8.443 17.487 -21.203 1.00 51.91 346 PHE A N 1
ATOM 2727 C CA . PHE A 1 346 ? -9.019 16.520 -22.147 1.00 51.91 346 PHE A CA 1
ATOM 2728 C C . PHE A 1 346 ? -8.955 17.059 -23.583 1.00 51.91 346 PHE A C 1
ATOM 2730 O O . PHE A 1 346 ? -9.991 17.353 -24.182 1.00 51.91 346 PHE A O 1
ATOM 2737 N N . ASP A 1 347 ? -7.744 17.197 -24.120 1.00 54.53 347 ASP A N 1
ATOM 2738 C CA . ASP A 1 347 ? -7.567 17.261 -25.570 1.00 54.53 347 ASP A CA 1
ATOM 2739 C C . ASP A 1 347 ? -7.556 15.844 -26.165 1.00 54.53 347 ASP A C 1
ATOM 2741 O O . ASP A 1 347 ? -7.387 14.850 -25.448 1.00 54.53 347 ASP A O 1
ATOM 2745 N N . LYS A 1 348 ? -7.769 15.736 -27.477 1.00 52.09 348 LYS A N 1
ATOM 2746 C CA . LYS A 1 348 ? -7.819 14.450 -28.182 1.00 52.09 348 LYS A CA 1
ATOM 2747 C C . LYS A 1 348 ? -6.485 13.700 -28.064 1.00 52.09 348 LYS A C 1
ATOM 2749 O O . LYS A 1 348 ? -6.483 12.499 -27.804 1.00 52.09 348 LYS A O 1
ATOM 2754 N N . ASP A 1 349 ? -5.385 14.441 -28.151 1.00 61.31 349 ASP A N 1
ATOM 2755 C CA . ASP A 1 349 ? -3.995 13.975 -28.108 1.00 61.31 349 ASP A CA 1
ATOM 2756 C C . ASP A 1 349 ? -3.651 13.149 -26.852 1.00 61.31 349 ASP A C 1
ATOM 2758 O O . ASP A 1 349 ? -2.705 12.362 -26.860 1.00 61.31 349 ASP A O 1
ATOM 2762 N N . LEU A 1 350 ? -4.418 13.293 -25.763 1.00 66.00 350 LEU A N 1
ATOM 2763 C CA . LEU A 1 350 ? -4.190 12.559 -24.515 1.00 66.00 350 LEU A CA 1
ATOM 2764 C C . LEU A 1 350 ? -4.625 11.084 -24.595 1.00 66.00 350 LEU A C 1
ATOM 2766 O O . LEU A 1 350 ? -4.132 10.262 -23.826 1.00 66.00 350 LEU A O 1
ATOM 2770 N N . TYR A 1 351 ? -5.503 10.728 -25.539 1.00 67.56 351 TYR A N 1
ATOM 2771 C CA . TYR A 1 351 ? -5.863 9.332 -25.817 1.00 67.56 351 TYR A CA 1
ATOM 2772 C C . TYR A 1 351 ? -4.775 8.621 -26.634 1.00 67.56 351 TYR A C 1
ATOM 2774 O O . TYR A 1 351 ? -4.428 7.482 -26.323 1.00 67.56 351 TYR A O 1
ATOM 2782 N N . ASP A 1 352 ? -4.179 9.339 -27.589 1.00 73.50 352 ASP A N 1
ATOM 2783 C CA . ASP A 1 352 ? -3.094 8.870 -28.463 1.00 73.50 352 ASP A CA 1
ATOM 2784 C C . ASP A 1 352 ? -1.712 8.884 -27.746 1.00 73.50 352 ASP A C 1
ATOM 2786 O O . ASP A 1 352 ? -0.688 8.462 -28.294 1.00 73.50 352 ASP A O 1
ATOM 2790 N N . LEU A 1 353 ? -1.660 9.366 -26.495 1.00 82.88 353 LEU A N 1
ATOM 2791 C CA . LEU A 1 353 ? -0.452 9.485 -25.677 1.00 82.88 353 LEU A CA 1
ATOM 2792 C C . LEU A 1 353 ? 0.131 8.108 -25.318 1.00 82.88 353 LEU A C 1
ATOM 2794 O O . LEU A 1 353 ? -0.486 7.317 -24.608 1.00 82.88 353 LEU A O 1
ATOM 2798 N N . LYS A 1 354 ? 1.371 7.834 -25.729 1.00 84.19 354 LYS A N 1
ATOM 2799 C CA . LYS A 1 354 ? 2.066 6.581 -25.388 1.00 84.19 354 LYS A CA 1
ATOM 2800 C C . LYS A 1 354 ? 2.532 6.515 -23.933 1.00 84.19 354 LYS A C 1
ATOM 2802 O O . LYS A 1 354 ? 2.989 7.507 -23.363 1.00 84.19 354 LYS A O 1
ATOM 2807 N N . VAL A 1 355 ? 2.554 5.296 -23.395 1.00 86.44 355 VAL A N 1
ATOM 2808 C CA . VAL A 1 355 ? 3.095 4.933 -22.073 1.00 86.44 355 VAL A CA 1
ATOM 2809 C C . VAL A 1 355 ? 4.491 5.514 -21.805 1.00 86.44 355 VAL A C 1
ATOM 2811 O O . VAL A 1 355 ? 4.749 5.991 -20.700 1.00 86.44 355 VAL A O 1
ATOM 2814 N N . GLU A 1 356 ? 5.388 5.543 -22.797 1.00 84.94 356 GLU A N 1
ATOM 2815 C CA . GLU A 1 356 ? 6.768 6.029 -22.619 1.00 84.94 356 GLU A CA 1
ATOM 2816 C C . GLU A 1 356 ? 6.896 7.493 -22.155 1.00 84.94 356 GLU A C 1
ATOM 2818 O O . GLU A 1 356 ? 7.914 7.853 -21.549 1.00 84.94 356 GLU A O 1
ATOM 2823 N N . TYR A 1 357 ? 5.876 8.320 -22.407 1.00 81.19 357 TYR A N 1
ATOM 2824 C CA . TYR A 1 357 ? 5.846 9.735 -22.024 1.00 81.19 357 TYR A CA 1
ATOM 2825 C C . TYR A 1 357 ? 5.397 9.970 -20.580 1.00 81.19 357 TYR A C 1
ATOM 2827 O O . TYR A 1 357 ? 5.708 11.018 -20.019 1.00 81.19 357 TYR A O 1
ATOM 2835 N N . PHE A 1 358 ? 4.673 9.020 -19.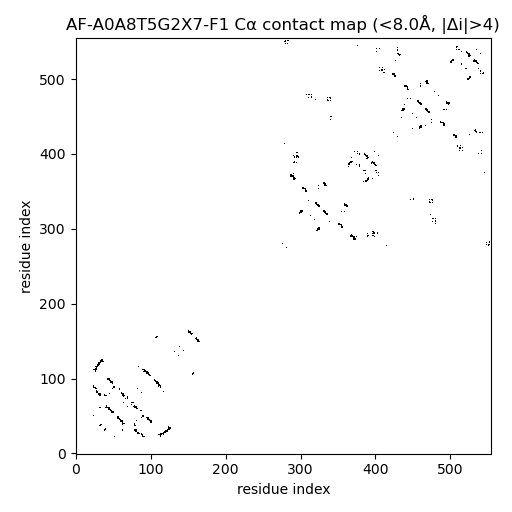977 1.00 80.50 358 PHE A N 1
ATOM 2836 C CA . PHE A 1 358 ? 4.030 9.219 -18.675 1.00 80.50 358 PHE A CA 1
ATOM 2837 C C . PHE A 1 358 ? 4.322 8.137 -17.626 1.00 80.50 358 PHE A C 1
ATOM 2839 O O . PHE A 1 358 ? 3.922 8.287 -16.468 1.00 80.50 358 PHE A O 1
ATOM 2846 N N . MET A 1 359 ? 5.041 7.076 -18.002 1.00 83.00 359 MET A N 1
ATOM 2847 C CA . MET A 1 359 ? 5.557 6.068 -17.077 1.00 83.00 359 MET A CA 1
ATOM 2848 C C . MET A 1 359 ? 6.579 6.640 -16.082 1.00 83.00 359 MET A C 1
ATOM 2850 O O . MET A 1 359 ? 7.445 7.450 -16.422 1.00 83.00 359 MET A O 1
ATOM 2854 N N . SER A 1 360 ? 6.529 6.135 -14.855 1.00 82.94 360 SER A N 1
ATOM 2855 C CA . SER A 1 360 ? 7.532 6.344 -13.814 1.00 82.94 360 SER A CA 1
ATOM 2856 C C . SER A 1 360 ? 8.789 5.536 -14.150 1.00 82.94 360 SER A C 1
ATOM 2858 O O . SER A 1 360 ? 8.756 4.307 -14.142 1.00 82.94 360 SER A O 1
ATOM 2860 N N . ARG A 1 361 ? 9.916 6.199 -14.434 1.00 77.19 361 ARG A N 1
ATOM 2861 C CA . ARG A 1 361 ? 11.173 5.553 -14.887 1.00 77.19 361 ARG A CA 1
ATOM 2862 C C . ARG A 1 361 ? 12.005 4.905 -13.768 1.00 77.19 361 ARG A C 1
ATOM 2864 O O . ARG A 1 361 ? 13.152 4.530 -13.985 1.00 77.19 361 ARG A O 1
ATOM 2871 N N . GLU A 1 362 ? 11.443 4.771 -12.570 1.00 69.19 362 GLU A N 1
ATOM 2872 C CA . GLU A 1 362 ? 12.114 4.147 -11.430 1.00 69.19 362 GLU A CA 1
ATOM 2873 C C . GLU A 1 362 ? 12.147 2.615 -11.559 1.00 69.19 362 GLU A C 1
ATOM 2875 O O . GLU A 1 362 ? 11.114 1.953 -11.725 1.00 69.19 362 GLU A O 1
ATOM 2880 N N . ILE A 1 363 ? 13.351 2.040 -11.453 1.00 67.25 363 ILE A N 1
ATOM 2881 C CA . ILE A 1 363 ? 13.573 0.592 -11.524 1.00 67.25 363 ILE A CA 1
ATOM 2882 C C . ILE A 1 363 ? 13.765 0.007 -10.127 1.00 67.25 363 ILE A C 1
ATOM 2884 O O . ILE A 1 363 ? 14.868 -0.167 -9.616 1.00 67.25 363 ILE A O 1
ATOM 2888 N N . ASN A 1 364 ? 12.625 -0.311 -9.524 1.00 75.19 364 ASN A N 1
ATOM 2889 C CA . ASN A 1 364 ? 12.505 -0.778 -8.154 1.00 75.19 364 ASN A CA 1
ATOM 2890 C C . ASN A 1 364 ? 12.361 -2.308 -8.117 1.00 75.19 364 ASN A C 1
ATOM 2892 O O . ASN A 1 364 ? 11.255 -2.842 -8.184 1.00 75.19 364 ASN A O 1
ATOM 2896 N N . SER A 1 365 ? 13.490 -3.022 -8.043 1.00 84.69 365 SER A N 1
ATOM 2897 C CA . SER A 1 365 ? 13.552 -4.492 -8.127 1.00 84.69 365 SER A CA 1
ATOM 2898 C C . SER A 1 365 ? 14.216 -5.173 -6.921 1.00 84.69 365 SER A C 1
ATOM 2900 O O . SER A 1 365 ? 14.892 -4.534 -6.109 1.00 84.69 365 SER A O 1
ATOM 2902 N N . ILE A 1 366 ? 14.018 -6.485 -6.785 1.00 87.50 366 ILE A N 1
ATOM 2903 C CA . ILE A 1 366 ? 14.617 -7.354 -5.762 1.00 87.50 366 ILE A CA 1
ATOM 2904 C C . ILE A 1 366 ? 14.885 -8.749 -6.356 1.00 87.50 366 ILE A C 1
ATOM 2906 O O . ILE A 1 366 ? 14.145 -9.192 -7.233 1.00 87.50 366 ILE A O 1
ATOM 2910 N N . LEU A 1 367 ? 15.946 -9.438 -5.923 1.00 90.62 367 LEU A N 1
ATOM 2911 C CA . LEU A 1 367 ? 16.242 -10.791 -6.416 1.00 90.62 367 LEU A CA 1
ATOM 2912 C C . LEU A 1 367 ? 15.398 -11.841 -5.677 1.00 90.62 367 LEU A C 1
ATOM 2914 O O . LEU A 1 367 ? 15.158 -11.718 -4.479 1.00 90.62 367 LEU A O 1
ATOM 2918 N N . SER A 1 368 ? 14.996 -12.894 -6.388 1.00 94.38 368 SER A N 1
ATOM 2919 C CA . SER A 1 368 ? 14.170 -14.027 -5.934 1.00 94.38 368 SER A CA 1
ATOM 2920 C C . SER A 1 368 ? 14.605 -14.640 -4.597 1.00 94.38 368 SER A 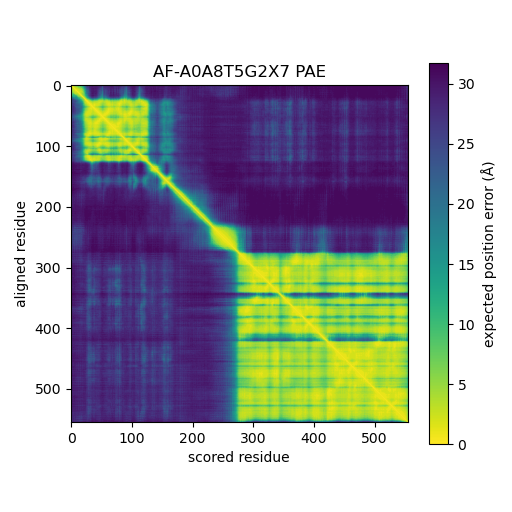C 1
ATOM 2922 O O . SER A 1 368 ? 13.767 -15.052 -3.793 1.00 94.38 368 SER A O 1
ATOM 2924 N N . ASN A 1 369 ? 15.916 -14.677 -4.353 1.00 91.94 369 ASN A N 1
ATOM 2925 C CA . ASN A 1 369 ? 16.563 -15.275 -3.190 1.00 91.94 369 ASN A CA 1
ATOM 2926 C C . ASN A 1 369 ? 16.651 -14.354 -1.957 1.00 91.94 369 ASN A C 1
ATOM 2928 O O . ASN A 1 369 ? 17.144 -14.801 -0.915 1.00 91.94 369 ASN A O 1
ATOM 2932 N N . PHE A 1 370 ? 16.180 -13.107 -2.038 1.00 94.25 370 PHE A N 1
ATOM 2933 C CA . PHE A 1 370 ? 16.005 -12.235 -0.873 1.00 94.25 370 PHE A CA 1
ATOM 2934 C C . PHE A 1 370 ? 14.809 -12.690 -0.034 1.00 94.25 370 PHE A C 1
ATOM 2936 O O . PHE A 1 370 ? 13.979 -13.496 -0.458 1.00 94.25 370 PHE A O 1
ATOM 2943 N N . THR A 1 371 ? 14.744 -12.197 1.193 1.00 93.38 371 THR A N 1
ATOM 2944 C CA . THR A 1 371 ? 13.750 -12.575 2.194 1.00 93.38 371 THR A CA 1
ATOM 2945 C C . THR A 1 371 ? 12.578 -11.596 2.282 1.00 93.38 371 THR A C 1
ATOM 2947 O O . THR A 1 371 ? 12.689 -10.419 1.928 1.00 93.38 371 THR A O 1
ATOM 2950 N N . VAL A 1 372 ? 11.454 -12.066 2.830 1.00 91.50 372 VAL A N 1
ATOM 2951 C CA . VAL A 1 372 ? 10.302 -11.238 3.232 1.00 91.50 372 VAL A CA 1
ATOM 2952 C C . VAL A 1 372 ? 10.722 -10.058 4.115 1.00 91.50 372 VAL A C 1
ATOM 2954 O O . VAL A 1 372 ? 10.184 -8.963 3.960 1.00 91.50 372 VAL A O 1
ATOM 2957 N N . GLN A 1 373 ? 11.698 -10.243 5.011 1.00 87.75 373 GLN A N 1
ATOM 2958 C CA . GLN A 1 373 ? 12.200 -9.163 5.865 1.00 87.75 373 GLN A CA 1
ATOM 2959 C C . GLN A 1 373 ? 12.893 -8.050 5.059 1.00 87.75 373 GLN A C 1
ATOM 2961 O O . GLN A 1 373 ? 12.615 -6.870 5.274 1.00 87.75 373 GLN A O 1
ATOM 2966 N N . GLU A 1 374 ? 13.758 -8.412 4.111 1.00 89.94 374 GLU A N 1
ATOM 2967 C CA . GLU A 1 374 ? 14.460 -7.452 3.245 1.00 89.94 374 GLU A CA 1
ATOM 2968 C C . GLU A 1 374 ? 13.492 -6.735 2.289 1.00 89.94 374 GLU A C 1
ATOM 2970 O O . GLU A 1 374 ? 13.618 -5.530 2.064 1.00 89.94 374 GLU A O 1
ATOM 2975 N N . ALA A 1 375 ? 12.476 -7.442 1.782 1.00 90.94 375 ALA A N 1
ATOM 2976 C CA . ALA A 1 375 ? 11.405 -6.847 0.985 1.00 90.94 375 ALA A CA 1
ATOM 2977 C C . ALA A 1 375 ? 10.555 -5.844 1.780 1.00 90.94 375 ALA A C 1
ATOM 2979 O O . ALA A 1 375 ? 10.214 -4.785 1.247 1.00 90.94 375 ALA A O 1
ATOM 2980 N N . TYR A 1 376 ? 10.246 -6.145 3.049 1.00 88.06 376 TYR A N 1
ATOM 2981 C CA . TYR A 1 376 ? 9.535 -5.228 3.943 1.00 88.06 376 TYR A CA 1
ATOM 2982 C C . TYR A 1 376 ? 10.313 -3.928 4.145 1.00 88.06 376 TYR A C 1
ATOM 2984 O O . TYR A 1 376 ? 9.752 -2.859 3.900 1.00 88.06 376 TYR A O 1
ATOM 2992 N N . PHE A 1 377 ? 11.593 -4.006 4.533 1.00 84.31 377 PHE A N 1
ATOM 2993 C CA . PHE A 1 377 ? 12.448 -2.819 4.657 1.00 84.31 377 PHE A CA 1
ATOM 2994 C C . PHE A 1 377 ? 12.452 -2.015 3.357 1.00 84.31 377 PHE A C 1
ATOM 2996 O O . PHE A 1 377 ? 12.103 -0.835 3.363 1.00 84.31 377 PHE A O 1
ATOM 3003 N N . LYS A 1 378 ? 12.745 -2.675 2.227 1.00 84.62 378 LYS A N 1
ATOM 3004 C CA . LYS A 1 378 ? 12.873 -2.002 0.935 1.00 84.62 378 LYS A CA 1
ATOM 3005 C C . LYS A 1 378 ? 11.587 -1.265 0.540 1.00 84.62 378 LYS A C 1
ATOM 3007 O O . LYS A 1 378 ? 11.653 -0.065 0.285 1.00 84.62 378 LYS A O 1
ATOM 3012 N N . LEU A 1 379 ? 10.421 -1.928 0.548 1.00 84.50 379 LEU A N 1
ATOM 3013 C CA . LEU A 1 379 ? 9.120 -1.300 0.240 1.00 84.50 379 LEU A CA 1
ATOM 3014 C C . LEU A 1 379 ? 8.809 -0.098 1.147 1.00 84.50 379 LEU A C 1
ATOM 3016 O O . LEU A 1 379 ? 8.304 0.923 0.672 1.00 84.50 379 LEU A O 1
ATOM 3020 N N . LEU A 1 380 ? 9.100 -0.209 2.447 1.00 78.19 380 LEU A N 1
ATOM 3021 C CA . LEU A 1 380 ? 8.785 0.832 3.424 1.00 78.19 380 LEU A CA 1
ATOM 3022 C C . LEU A 1 380 ? 9.684 2.068 3.280 1.00 78.19 380 LEU A C 1
ATOM 3024 O O . LEU A 1 380 ? 9.148 3.184 3.249 1.00 78.19 380 LEU A O 1
ATOM 3028 N N . GLU A 1 381 ? 10.999 1.864 3.153 1.00 70.19 381 GLU A N 1
ATOM 3029 C CA . GLU A 1 381 ? 12.024 2.913 3.042 1.00 70.19 381 GLU A CA 1
ATOM 3030 C C . GLU A 1 381 ? 11.920 3.689 1.727 1.00 70.19 381 GLU A C 1
ATOM 3032 O O . GLU A 1 381 ? 11.796 4.912 1.747 1.00 70.19 381 GLU A O 1
ATOM 3037 N N . GLY A 1 382 ? 11.885 2.994 0.584 1.00 62.53 382 GLY A N 1
ATOM 3038 C CA . GLY A 1 382 ? 11.748 3.638 -0.729 1.00 62.53 382 GLY A CA 1
ATOM 3039 C C . GLY A 1 382 ? 10.334 4.150 -1.032 1.00 62.53 382 GLY A C 1
ATOM 3040 O O . GLY A 1 382 ? 10.099 4.696 -2.102 1.00 62.53 382 GLY A O 1
ATOM 3041 N N . ASN A 1 383 ? 9.377 3.970 -0.111 1.00 67.44 383 ASN A N 1
ATOM 3042 C CA . ASN A 1 383 ? 7.974 4.371 -0.267 1.00 67.44 383 ASN A CA 1
ATOM 3043 C C . ASN A 1 383 ? 7.285 3.785 -1.523 1.00 67.44 383 ASN A C 1
ATOM 3045 O O . ASN A 1 383 ? 6.401 4.405 -2.116 1.00 67.44 383 ASN A O 1
ATOM 3049 N N . MET A 1 384 ? 7.689 2.580 -1.923 1.00 73.62 384 MET A N 1
ATOM 3050 C CA . MET A 1 384 ? 7.267 1.941 -3.170 1.00 73.62 384 MET A CA 1
ATOM 3051 C C . MET A 1 384 ? 5.950 1.179 -2.990 1.00 73.62 384 MET A C 1
ATOM 3053 O O . MET A 1 384 ? 5.737 0.519 -1.974 1.00 73.62 384 MET A O 1
ATOM 3057 N N . LYS A 1 385 ? 5.076 1.210 -4.007 1.00 79.88 385 LYS A N 1
ATOM 3058 C CA . LYS A 1 385 ? 3.866 0.364 -4.045 1.00 79.88 385 LYS A CA 1
ATOM 3059 C C . LYS A 1 385 ? 4.207 -1.121 -4.194 1.00 79.88 385 LYS A C 1
ATOM 3061 O O . LYS A 1 385 ? 3.590 -1.967 -3.548 1.00 79.88 385 LYS A O 1
ATOM 3066 N N . LYS A 1 386 ? 5.173 -1.416 -5.069 1.00 88.19 386 LYS A N 1
ATOM 3067 C CA . LYS A 1 386 ? 5.588 -2.764 -5.464 1.00 88.19 386 LYS A CA 1
ATOM 3068 C C . LYS A 1 386 ? 7.090 -2.828 -5.752 1.00 88.19 386 LYS A C 1
ATOM 3070 O O . LYS A 1 386 ? 7.697 -1.814 -6.093 1.00 88.19 386 LYS A O 1
ATOM 3075 N N . LEU A 1 387 ? 7.651 -4.031 -5.672 1.00 88.88 387 LEU A N 1
ATOM 3076 C CA . LEU A 1 387 ? 8.971 -4.397 -6.186 1.00 88.88 387 LEU A CA 1
ATOM 3077 C C . LEU A 1 387 ? 8.825 -5.377 -7.354 1.00 88.88 387 LEU A C 1
ATOM 3079 O O . LEU A 1 387 ? 8.004 -6.288 -7.291 1.00 88.88 387 LEU A O 1
ATOM 3083 N N . LEU A 1 388 ? 9.648 -5.226 -8.388 1.00 88.50 388 LEU A N 1
ATOM 3084 C CA . LEU A 1 388 ? 9.828 -6.222 -9.446 1.00 88.50 388 LEU A CA 1
ATOM 3085 C C . LEU A 1 388 ? 10.717 -7.365 -8.928 1.00 88.50 388 LEU A C 1
ATOM 3087 O O . LEU A 1 388 ? 11.845 -7.112 -8.503 1.00 88.50 388 LEU A O 1
ATOM 3091 N N . VAL A 1 389 ? 10.244 -8.610 -8.962 1.00 91.38 389 VAL A N 1
ATOM 3092 C CA . VAL A 1 389 ? 10.999 -9.776 -8.480 1.00 91.38 389 VAL A CA 1
ATOM 3093 C C . VAL A 1 389 ? 11.720 -10.445 -9.647 1.00 91.38 389 VAL A C 1
ATOM 3095 O O . VAL A 1 389 ? 11.092 -10.871 -10.617 1.00 91.38 389 VAL A O 1
ATOM 3098 N N . MET A 1 390 ? 13.044 -10.541 -9.540 1.00 87.06 390 MET A N 1
ATOM 3099 C CA . MET A 1 390 ? 13.934 -11.042 -10.588 1.00 87.06 390 MET A CA 1
ATOM 3100 C C . MET A 1 390 ? 14.539 -12.396 -10.197 1.00 87.06 390 MET A C 1
ATOM 3102 O O . MET A 1 390 ? 15.163 -12.489 -9.141 1.00 87.06 390 MET A O 1
ATOM 3106 N N . ASP A 1 391 ? 14.441 -13.420 -11.046 1.00 85.38 391 ASP A N 1
ATOM 3107 C CA . ASP A 1 391 ? 15.182 -14.682 -10.884 1.00 85.38 391 ASP A CA 1
ATOM 3108 C C . ASP A 1 391 ? 16.119 -14.908 -12.072 1.00 85.38 391 ASP A C 1
ATOM 3110 O O . ASP A 1 391 ? 15.699 -14.824 -13.220 1.00 85.38 391 ASP A O 1
ATOM 3114 N N . LYS A 1 392 ? 17.402 -15.181 -11.805 1.00 82.06 392 LYS A N 1
ATOM 3115 C CA . LYS A 1 392 ? 18.435 -15.501 -12.820 1.00 82.06 392 LYS A CA 1
ATOM 3116 C C . LYS A 1 392 ? 18.578 -14.496 -13.988 1.00 82.06 392 LYS A C 1
ATOM 3118 O O . LYS A 1 392 ? 19.182 -14.824 -15.002 1.00 82.06 392 LYS A O 1
ATOM 3123 N N . GLY A 1 393 ? 18.075 -13.268 -13.828 1.00 75.31 393 GLY A N 1
ATOM 3124 C CA . GLY A 1 393 ? 18.049 -12.219 -14.858 1.00 75.31 393 GLY A CA 1
ATOM 3125 C C . GLY A 1 393 ? 16.682 -12.027 -15.527 1.00 75.31 393 GLY A C 1
ATOM 3126 O O . GLY A 1 393 ? 16.446 -10.982 -16.126 1.00 75.31 393 GLY A O 1
ATOM 3127 N N . GLU A 1 394 ? 15.756 -12.970 -15.362 1.00 81.12 394 GLU A N 1
ATOM 3128 C CA . GLU A 1 394 ? 14.375 -12.872 -15.834 1.00 81.12 394 GLU A CA 1
ATOM 3129 C C . GLU A 1 394 ? 13.435 -12.284 -14.771 1.00 81.12 394 GLU A C 1
ATOM 3131 O O . GLU A 1 394 ? 13.738 -12.243 -13.578 1.00 81.12 394 GLU A O 1
ATOM 3136 N N . ILE A 1 395 ? 12.259 -11.835 -15.211 1.00 82.69 395 ILE A N 1
ATOM 3137 C CA . ILE A 1 395 ? 11.191 -11.334 -14.339 1.00 82.69 395 ILE A CA 1
ATOM 3138 C C . ILE A 1 395 ? 10.351 -12.519 -13.852 1.00 82.69 395 ILE A C 1
ATOM 3140 O O . ILE A 1 395 ? 9.556 -13.056 -14.625 1.00 82.69 395 ILE A O 1
ATOM 3144 N N . ALA A 1 396 ? 10.485 -12.871 -12.573 1.00 87.38 396 ALA A N 1
ATOM 3145 C CA . ALA A 1 396 ? 9.691 -13.912 -11.923 1.00 87.38 396 ALA A CA 1
ATOM 3146 C C . ALA A 1 396 ? 8.283 -13.417 -11.538 1.00 87.38 396 ALA A C 1
ATOM 3148 O O . ALA A 1 396 ? 7.311 -14.158 -11.661 1.00 87.38 396 ALA A O 1
ATOM 3149 N N . GLY A 1 397 ? 8.158 -12.156 -11.111 1.00 91.00 397 GLY A N 1
ATOM 3150 C CA . GLY A 1 397 ? 6.887 -11.598 -10.645 1.00 91.00 397 GLY A CA 1
ATOM 3151 C C . GLY A 1 397 ? 6.988 -10.153 -10.165 1.00 91.00 397 GLY A C 1
ATOM 3152 O O . GLY A 1 397 ? 7.979 -9.468 -10.417 1.00 91.00 397 GLY A O 1
ATOM 3153 N N . ASP A 1 398 ? 5.967 -9.689 -9.456 1.00 91.75 398 ASP A N 1
ATOM 3154 C CA . ASP A 1 398 ? 5.979 -8.461 -8.658 1.00 91.75 398 ASP A CA 1
ATOM 3155 C C . ASP A 1 398 ? 5.568 -8.748 -7.206 1.00 91.75 398 ASP A C 1
ATOM 3157 O O . ASP A 1 398 ? 5.101 -9.835 -6.887 1.00 91.75 398 ASP A O 1
ATOM 3161 N N . LEU A 1 399 ? 5.812 -7.807 -6.291 1.00 92.81 399 LEU A N 1
ATOM 3162 C CA . LEU A 1 399 ? 5.592 -8.013 -4.858 1.00 92.81 399 LEU A CA 1
ATOM 3163 C C . LEU A 1 399 ? 5.183 -6.712 -4.169 1.00 92.81 399 LEU A C 1
ATOM 3165 O O . LEU A 1 399 ? 5.931 -5.734 -4.197 1.00 92.81 399 LEU A O 1
ATOM 3169 N N . SER A 1 400 ? 4.013 -6.698 -3.533 1.00 92.38 400 SER A N 1
ATOM 3170 C CA . SER A 1 400 ? 3.493 -5.547 -2.786 1.00 92.38 400 SER A CA 1
ATOM 3171 C C . SER A 1 400 ? 3.482 -5.790 -1.271 1.00 92.38 400 SER A C 1
ATOM 3173 O O . SER A 1 400 ? 3.664 -6.915 -0.799 1.00 92.38 400 SER A O 1
ATOM 3175 N N . LEU A 1 401 ? 3.185 -4.747 -0.484 1.00 91.62 401 LEU A N 1
ATOM 3176 C CA . LEU A 1 401 ? 2.930 -4.906 0.956 1.00 91.62 401 LEU A CA 1
ATOM 3177 C C . LEU A 1 401 ? 1.783 -5.892 1.244 1.00 91.62 401 LEU A C 1
ATOM 3179 O O . LEU A 1 401 ? 1.825 -6.567 2.267 1.00 91.62 401 LEU A O 1
ATOM 3183 N N . PHE A 1 402 ? 0.794 -6.016 0.351 1.00 91.81 402 PHE A N 1
ATOM 3184 C CA . PHE A 1 402 ? -0.315 -6.965 0.497 1.00 91.81 402 PHE A CA 1
ATOM 3185 C C . PHE A 1 402 ? 0.165 -8.419 0.436 1.00 91.81 402 PHE A C 1
ATOM 3187 O O . PHE A 1 402 ? -0.265 -9.257 1.225 1.00 91.81 402 PHE A O 1
ATOM 3194 N N . ASP A 1 403 ? 1.104 -8.712 -0.460 1.00 93.62 403 ASP A N 1
ATOM 3195 C CA . ASP A 1 403 ? 1.640 -10.061 -0.650 1.00 93.62 403 ASP A CA 1
ATOM 3196 C C . ASP A 1 403 ? 2.543 -10.468 0.516 1.00 93.62 403 ASP A C 1
ATOM 3198 O O . ASP A 1 403 ? 2.480 -11.602 0.990 1.00 93.62 403 ASP A O 1
ATOM 3202 N N . LEU A 1 404 ? 3.277 -9.506 1.083 1.00 92.38 404 LEU A N 1
ATOM 3203 C CA . LEU A 1 404 ? 3.971 -9.705 2.353 1.00 92.38 404 LEU A CA 1
ATOM 3204 C C . LEU A 1 404 ? 2.987 -9.922 3.521 1.00 92.38 404 LEU A C 1
ATOM 3206 O O . LEU A 1 404 ? 3.195 -10.835 4.320 1.00 92.38 404 LEU A O 1
ATOM 3210 N N . GLN A 1 405 ? 1.874 -9.178 3.600 1.00 92.12 405 GLN A N 1
ATOM 3211 C CA . GLN A 1 405 ? 0.850 -9.382 4.641 1.00 92.12 405 GLN A CA 1
ATOM 3212 C C . GLN A 1 405 ? 0.185 -10.765 4.587 1.00 92.12 405 GLN A C 1
ATOM 3214 O O . GLN A 1 405 ? -0.175 -11.290 5.645 1.00 92.12 405 GLN A O 1
ATOM 3219 N N . LYS A 1 406 ? 0.057 -11.387 3.403 1.00 93.19 406 LYS A N 1
ATOM 3220 C CA . LYS A 1 406 ? -0.440 -12.772 3.264 1.00 93.19 406 LYS A CA 1
ATOM 3221 C C . LYS A 1 406 ? 0.419 -13.764 4.058 1.00 93.19 406 LYS A C 1
ATOM 3223 O O . LYS A 1 406 ? -0.121 -14.682 4.669 1.00 93.19 406 LYS A O 1
ATOM 3228 N N . THR A 1 407 ? 1.734 -13.538 4.146 1.00 90.81 407 THR A N 1
ATOM 3229 C CA . THR A 1 407 ? 2.653 -14.384 4.938 1.00 90.81 407 THR A CA 1
ATOM 3230 C C . THR A 1 407 ? 2.428 -14.292 6.456 1.00 90.81 407 THR A C 1
ATOM 3232 O O . THR A 1 407 ? 2.858 -15.171 7.205 1.00 90.81 407 THR A O 1
ATOM 3235 N N . LEU A 1 408 ? 1.714 -13.254 6.912 1.00 87.12 408 LEU A N 1
ATOM 3236 C CA . LEU A 1 408 ? 1.357 -13.003 8.310 1.00 87.12 408 LEU A CA 1
ATOM 3237 C C . LEU A 1 408 ? -0.077 -13.445 8.665 1.00 87.12 408 LEU A C 1
ATOM 3239 O O . LEU A 1 408 ? -0.493 -13.273 9.814 1.00 87.12 408 LEU A O 1
ATOM 3243 N N . VAL A 1 409 ? -0.836 -14.028 7.731 1.00 86.00 409 VAL A N 1
ATOM 3244 C CA . VAL A 1 409 ? -2.227 -14.450 7.976 1.00 86.00 409 VAL A CA 1
ATOM 3245 C C . VAL A 1 409 ? -2.312 -15.560 9.023 1.00 86.00 409 VAL A C 1
ATOM 3247 O O . VAL A 1 409 ? -1.532 -16.513 9.033 1.00 86.00 409 VAL A O 1
ATOM 3250 N N . GLY A 1 410 ? -3.276 -15.430 9.934 1.00 77.19 410 GLY A N 1
ATOM 3251 C CA . GLY A 1 410 ? -3.525 -16.367 11.026 1.00 77.19 410 GLY A CA 1
ATOM 3252 C C . GLY A 1 410 ? -2.445 -16.358 12.108 1.00 77.19 410 GLY A C 1
ATOM 3253 O O . GLY A 1 410 ? -2.549 -17.116 13.076 1.00 77.19 410 GLY A O 1
ATOM 3254 N N . THR A 1 411 ? -1.420 -15.504 11.989 1.00 74.94 411 THR A N 1
ATOM 3255 C CA . THR A 1 411 ? -0.363 -15.410 13.002 1.00 74.94 411 THR A CA 1
ATOM 3256 C C . THR A 1 411 ? -0.880 -14.879 14.334 1.00 74.94 411 THR A C 1
ATOM 3258 O O . THR A 1 411 ? -0.358 -15.270 15.378 1.00 74.94 411 THR A O 1
ATOM 3261 N N . SER A 1 412 ? -1.966 -14.098 14.312 1.00 70.94 412 SER A N 1
ATOM 3262 C CA . SER A 1 412 ? -2.804 -13.716 15.459 1.00 70.94 412 SER A CA 1
ATOM 3263 C C . SER A 1 412 ? -3.000 -14.850 16.480 1.00 70.94 412 SER A C 1
ATOM 3265 O O . SER A 1 412 ? -2.879 -14.627 17.684 1.00 70.94 412 SER A O 1
ATOM 3267 N N . ARG A 1 413 ? -3.193 -16.092 16.010 1.00 73.44 413 ARG A N 1
ATOM 3268 C CA . ARG A 1 413 ? -3.343 -17.299 16.844 1.00 73.44 413 ARG A CA 1
ATOM 3269 C C . ARG A 1 413 ? -2.090 -17.631 17.663 1.00 73.44 413 ARG A C 1
ATOM 3271 O O . ARG A 1 413 ? -2.212 -18.035 18.815 1.00 73.44 413 ARG A O 1
ATOM 3278 N N . PHE A 1 414 ? -0.893 -17.434 17.107 1.00 72.50 414 PHE A N 1
ATOM 3279 C CA . PHE A 1 414 ? 0.378 -17.621 17.821 1.00 72.50 414 PHE A CA 1
ATOM 3280 C C . PHE A 1 414 ? 0.684 -16.452 18.770 1.00 72.50 414 PHE A C 1
ATOM 3282 O O . PHE A 1 414 ? 1.275 -16.662 19.827 1.00 72.50 414 PHE A O 1
ATOM 3289 N N . TYR A 1 415 ? 0.243 -15.234 18.432 1.00 70.31 415 TYR A N 1
ATOM 3290 C CA . TYR A 1 415 ? 0.349 -14.054 19.302 1.00 70.31 415 TYR A CA 1
ATOM 3291 C C . TYR A 1 415 ? -0.741 -13.999 20.393 1.00 70.31 415 TYR A C 1
ATOM 3293 O O . TYR A 1 415 ? -0.672 -13.135 21.267 1.00 70.31 415 TYR A O 1
ATOM 3301 N N . ALA A 1 416 ? -1.694 -14.939 20.423 1.00 65.44 416 ALA A N 1
ATOM 3302 C CA . ALA A 1 416 ? -2.795 -14.967 21.391 1.00 65.44 416 ALA A CA 1
ATOM 3303 C C . ALA A 1 416 ? -2.369 -14.900 22.881 1.00 65.44 416 ALA A C 1
ATOM 3305 O O . ALA A 1 416 ? -3.008 -14.166 23.638 1.00 65.44 416 ALA A O 1
ATOM 3306 N N . PRO A 1 417 ? -1.274 -15.547 23.343 1.00 64.31 417 PRO A N 1
ATOM 3307 C CA . PRO A 1 417 ? -0.782 -15.365 24.714 1.00 64.31 417 PRO A CA 1
ATOM 3308 C C . PRO A 1 417 ? -0.350 -13.922 25.024 1.00 64.31 417 PRO A C 1
ATOM 3310 O O . PRO A 1 417 ? -0.427 -13.486 26.172 1.00 64.31 417 PRO A O 1
ATOM 3313 N N . LEU A 1 418 ? 0.079 -13.168 24.004 1.00 61.69 418 LEU A N 1
ATOM 3314 C CA . LEU A 1 418 ? 0.543 -11.785 24.118 1.00 61.69 418 LEU A CA 1
ATOM 3315 C C . LEU A 1 418 ? -0.584 -10.746 24.029 1.00 61.69 418 LEU A C 1
ATOM 3317 O O . LEU A 1 418 ? -0.338 -9.592 24.383 1.00 61.69 418 LEU A O 1
ATOM 3321 N N . LEU A 1 419 ? -1.819 -11.135 23.683 1.00 58.97 419 LEU A N 1
ATOM 3322 C CA . LEU A 1 419 ? -3.008 -10.272 23.820 1.00 58.97 419 LEU A CA 1
ATOM 3323 C C . LEU A 1 419 ? -3.149 -9.747 25.259 1.00 58.97 419 LEU A C 1
ATOM 3325 O O . LEU A 1 419 ? -3.465 -8.581 25.475 1.00 58.97 419 LEU A O 1
ATOM 3329 N N . ARG A 1 420 ? -2.786 -10.578 26.247 1.00 56.62 420 ARG A N 1
ATOM 3330 C CA . ARG A 1 420 ? -2.736 -10.228 27.679 1.00 56.62 420 ARG A CA 1
ATOM 3331 C C . ARG A 1 420 ? -1.697 -9.154 28.039 1.00 56.62 420 ARG A C 1
ATOM 3333 O O . ARG A 1 420 ? -1.687 -8.695 29.174 1.00 56.62 420 ARG A O 1
ATOM 3340 N N . SER A 1 421 ? -0.802 -8.792 27.116 1.00 59.78 421 SER A N 1
ATOM 3341 C CA . SER A 1 421 ? 0.318 -7.863 27.345 1.00 59.78 421 SER A CA 1
ATOM 3342 C C . SER A 1 421 ? 0.196 -6.523 26.610 1.00 59.78 421 SER A C 1
ATOM 3344 O O . SER A 1 421 ? 1.162 -5.767 26.587 1.00 59.78 421 SER A O 1
ATOM 3346 N N . GLY A 1 422 ? -0.970 -6.228 26.021 1.00 74.19 422 GLY A N 1
ATOM 3347 C CA . GLY A 1 422 ? -1.205 -4.992 25.271 1.00 74.19 422 GLY A CA 1
ATOM 3348 C C . GLY A 1 422 ? -0.526 -5.010 23.901 1.00 74.19 422 GLY A C 1
ATOM 3349 O O . GLY A 1 422 ? 0.571 -4.482 23.724 1.00 74.19 422 GLY A O 1
ATOM 3350 N N . LEU A 1 423 ? -1.181 -5.629 22.916 1.00 86.38 423 LEU A N 1
ATOM 3351 C CA . LEU A 1 423 ? -0.835 -5.401 21.511 1.00 86.38 423 LEU A CA 1
ATOM 3352 C C . LEU A 1 423 ? -1.371 -4.023 21.085 1.00 86.38 423 LEU A C 1
ATOM 3354 O O . LEU A 1 423 ? -2.475 -3.683 21.512 1.00 86.38 423 LEU A O 1
ATOM 3358 N N . PRO A 1 424 ? -0.654 -3.255 20.241 1.00 91.25 424 PRO A N 1
ATOM 3359 C CA . PRO A 1 424 ? -1.159 -1.977 19.749 1.00 91.25 424 PRO A CA 1
ATOM 3360 C C . PRO A 1 424 ? -2.509 -2.143 19.044 1.00 91.25 424 PRO A C 1
ATOM 3362 O O . PRO A 1 424 ? -2.682 -3.048 18.218 1.00 91.25 424 PRO A O 1
ATOM 3365 N N . THR A 1 425 ? -3.458 -1.269 19.368 1.00 94.00 425 THR A N 1
ATOM 3366 C CA . THR A 1 425 ? -4.792 -1.237 18.757 1.00 94.00 425 THR A CA 1
ATOM 3367 C C . THR A 1 425 ? -4.832 -0.356 17.511 1.00 94.00 425 THR A C 1
ATOM 3369 O O . THR A 1 425 ? -4.037 0.573 17.348 1.00 94.00 425 THR A O 1
ATOM 3372 N N . VAL A 1 426 ? -5.816 -0.587 16.638 1.00 97.00 426 VAL A N 1
ATOM 3373 C CA . VAL A 1 426 ? -6.099 0.282 15.483 1.00 97.00 426 VAL A CA 1
ATOM 3374 C C . VAL A 1 426 ? -6.274 1.746 15.919 1.00 97.00 426 VAL A C 1
ATOM 3376 O O . VAL A 1 426 ? -5.784 2.647 15.242 1.00 97.00 426 VAL A O 1
ATOM 3379 N N . LYS A 1 427 ? -6.882 2.003 17.086 1.00 96.50 427 LYS A N 1
ATOM 3380 C CA . LYS A 1 427 ? -7.056 3.347 17.673 1.00 96.50 427 LYS A CA 1
ATOM 3381 C C . LYS A 1 427 ? -5.744 4.098 17.940 1.00 96.50 427 LYS A C 1
ATOM 3383 O O . LYS A 1 427 ? -5.736 5.332 17.917 1.00 96.50 427 LYS A O 1
ATOM 3388 N N . GLU A 1 428 ? -4.666 3.377 18.239 1.00 94.69 428 GLU A N 1
ATOM 3389 C CA . GLU A 1 428 ? -3.339 3.951 18.495 1.00 94.69 428 GLU A CA 1
ATOM 3390 C C . GLU A 1 428 ? -2.604 4.293 17.198 1.00 94.69 428 GLU A C 1
ATOM 3392 O O . GLU A 1 428 ? -1.918 5.312 17.146 1.00 94.69 428 GLU A O 1
ATOM 3397 N N . ILE A 1 429 ? -2.762 3.460 16.162 1.00 96.19 429 ILE A N 1
ATOM 3398 C CA . ILE A 1 429 ? -1.974 3.546 14.923 1.00 96.19 429 ILE A CA 1
ATOM 3399 C C . ILE A 1 429 ? -2.698 4.227 13.750 1.00 96.19 429 ILE A C 1
ATOM 3401 O O . ILE A 1 429 ? -2.057 4.567 12.762 1.00 96.19 429 ILE A O 1
ATOM 3405 N N . MET A 1 430 ? -4.017 4.431 13.834 1.00 95.94 430 MET A N 1
ATOM 3406 C CA . MET A 1 430 ? -4.799 5.085 12.779 1.00 95.94 430 MET A CA 1
ATOM 3407 C C . MET A 1 430 ? -4.406 6.553 12.571 1.00 95.94 430 MET A C 1
ATOM 3409 O O . MET A 1 430 ? -4.186 7.311 13.523 1.00 95.94 430 MET A O 1
ATOM 3413 N N . ASN A 1 431 ? -4.441 7.001 11.318 1.00 94.44 431 ASN A N 1
ATOM 3414 C CA . ASN A 1 431 ? -4.284 8.407 10.993 1.00 94.44 431 ASN A CA 1
ATOM 3415 C C . ASN A 1 431 ? -5.588 9.168 11.287 1.00 94.44 431 ASN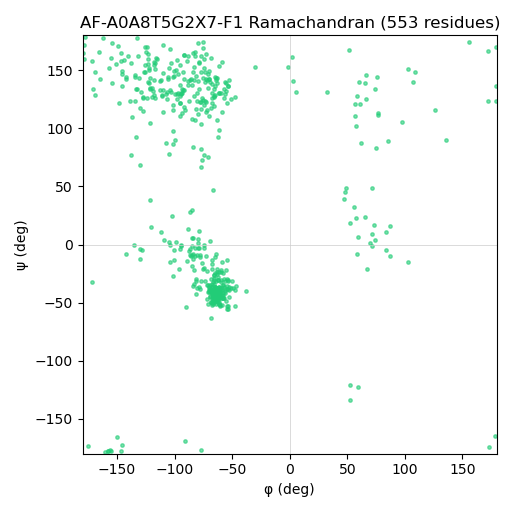 A C 1
ATOM 3417 O O . ASN A 1 431 ? -6.628 8.936 10.670 1.00 94.44 431 ASN A O 1
ATOM 3421 N N . LYS A 1 432 ? -5.523 10.106 12.235 1.00 94.31 432 LYS A N 1
ATOM 3422 C CA . LYS A 1 432 ? -6.650 10.958 12.658 1.00 94.31 432 LYS A CA 1
ATOM 3423 C C . LYS A 1 432 ? -6.896 12.148 11.716 1.00 94.31 432 LYS A C 1
ATOM 3425 O O . LYS A 1 432 ? -7.894 12.840 11.877 1.00 94.31 432 LYS A O 1
ATOM 3430 N N . LYS A 1 433 ? -6.000 12.403 10.753 1.00 90.56 433 LYS A N 1
ATOM 3431 C CA . LYS A 1 433 ? -6.125 13.458 9.734 1.00 90.56 433 LYS A CA 1
ATOM 3432 C C . LYS A 1 433 ? -6.591 12.857 8.404 1.00 90.56 433 LYS A C 1
ATOM 3434 O O . LYS A 1 433 ? -5.789 12.359 7.614 1.00 90.56 433 LYS A O 1
ATOM 3439 N N . TYR A 1 434 ? -7.891 12.941 8.151 1.00 91.50 434 TYR A N 1
ATOM 3440 C CA . TYR A 1 434 ? -8.523 12.574 6.885 1.00 91.50 434 TYR A CA 1
ATOM 3441 C C . TYR A 1 434 ? -9.169 13.799 6.232 1.00 91.50 434 TYR A C 1
ATOM 3443 O O . TYR A 1 434 ? -9.593 14.716 6.934 1.00 91.50 434 TYR A O 1
ATOM 3451 N N . HIS A 1 435 ? -9.252 13.814 4.901 1.00 93.62 435 HIS A N 1
ATOM 3452 C CA . HIS A 1 435 ? -9.973 14.854 4.166 1.00 93.62 435 HIS A CA 1
ATOM 3453 C C . HIS A 1 435 ? -11.344 14.339 3.725 1.00 93.62 435 HIS A C 1
ATOM 3455 O O . HIS A 1 435 ? -11.515 13.159 3.396 1.00 93.62 435 HIS A O 1
ATOM 3461 N N . THR A 1 436 ? -12.322 15.239 3.746 1.00 95.38 436 THR A N 1
ATOM 3462 C CA . THR A 1 436 ? -13.713 14.973 3.383 1.00 95.38 436 THR A CA 1
ATOM 3463 C C . THR A 1 436 ? -14.113 15.794 2.159 1.00 95.38 436 THR A C 1
ATOM 3465 O O . THR A 1 436 ? -13.469 16.792 1.829 1.00 95.38 436 THR A O 1
ATOM 3468 N N . ILE A 1 437 ? -15.180 15.381 1.478 1.00 96.25 437 ILE A N 1
ATOM 3469 C CA . ILE A 1 437 ? -15.836 16.173 0.434 1.00 96.25 437 ILE A CA 1
ATOM 3470 C C . ILE A 1 437 ? -17.351 15.900 0.456 1.00 96.25 437 ILE A C 1
ATOM 3472 O O . ILE A 1 437 ? -17.777 14.806 0.830 1.00 96.25 437 ILE A O 1
ATOM 3476 N N . ASP A 1 438 ? -18.171 16.887 0.090 1.00 97.50 438 ASP A N 1
ATOM 3477 C CA . ASP A 1 438 ? -19.627 16.706 -0.010 1.00 97.50 438 ASP A CA 1
ATOM 3478 C C . ASP A 1 438 ? -20.002 15.860 -1.242 1.00 97.50 438 ASP A C 1
ATOM 3480 O O . ASP A 1 438 ? -19.405 16.009 -2.309 1.00 97.50 438 ASP A O 1
ATOM 3484 N N . ARG A 1 439 ? -21.018 14.997 -1.119 1.00 97.19 439 ARG A N 1
ATOM 3485 C CA . ARG A 1 439 ? -21.481 14.084 -2.183 1.00 97.19 439 ARG A CA 1
ATOM 3486 C C . ARG A 1 439 ? -21.809 14.779 -3.515 1.00 97.19 439 ARG A C 1
ATOM 3488 O O . ARG A 1 439 ? -21.638 14.178 -4.574 1.00 97.19 439 ARG A O 1
ATOM 3495 N N . LYS A 1 440 ? -22.265 16.039 -3.466 1.00 96.31 440 LYS A N 1
ATOM 3496 C CA . LYS A 1 440 ? -22.714 16.842 -4.619 1.00 96.31 440 LYS A CA 1
ATOM 3497 C C . LYS A 1 440 ? -21.545 17.494 -5.368 1.00 96.31 440 LYS A C 1
ATOM 3499 O O . LYS A 1 440 ? -21.766 18.175 -6.366 1.00 96.31 440 LYS A O 1
ATOM 3504 N N . LYS A 1 441 ? -20.308 17.325 -4.889 1.00 97.06 441 LYS A N 1
ATOM 3505 C CA . LYS A 1 441 ? -19.091 17.828 -5.538 1.00 97.06 441 LYS A CA 1
ATOM 3506 C C . LYS A 1 441 ? -18.694 16.962 -6.728 1.00 97.06 441 LYS A C 1
ATOM 3508 O O . LYS A 1 441 ? -18.907 15.751 -6.724 1.00 97.06 441 LYS A O 1
ATOM 3513 N N . ASN A 1 442 ? -18.086 17.581 -7.739 1.00 95.25 442 ASN A N 1
ATOM 3514 C CA . ASN A 1 442 ? -17.649 16.868 -8.937 1.00 95.25 442 ASN A CA 1
ATOM 3515 C C . ASN A 1 442 ? -16.350 16.068 -8.709 1.00 95.25 442 ASN A C 1
ATOM 3517 O O . ASN A 1 442 ? -15.588 16.314 -7.768 1.00 95.25 442 ASN A O 1
ATOM 3521 N N . VAL A 1 443 ? -16.082 15.109 -9.599 1.00 94.88 443 VAL A N 1
ATOM 3522 C CA . VAL A 1 443 ? -14.874 14.264 -9.534 1.00 94.88 443 VAL A CA 1
ATOM 3523 C C . VAL A 1 443 ? -13.571 15.067 -9.697 1.00 94.88 443 VAL A C 1
ATOM 3525 O O . VAL A 1 443 ? -12.524 14.648 -9.203 1.00 94.88 443 VAL A O 1
ATOM 3528 N N . GLU A 1 444 ? -13.597 16.245 -10.327 1.00 92.00 444 GLU A N 1
ATOM 3529 C CA . GLU A 1 444 ? -12.399 17.080 -10.457 1.00 92.00 444 GLU A CA 1
ATOM 3530 C C . GLU A 1 444 ? -11.983 17.712 -9.117 1.00 92.00 444 GLU A C 1
ATOM 3532 O O . GLU A 1 444 ? -10.796 17.735 -8.790 1.00 92.00 444 GLU A O 1
ATOM 3537 N N . GLU A 1 445 ? -12.940 18.181 -8.310 1.00 93.44 445 GLU A N 1
ATOM 3538 C CA . GLU A 1 445 ? -12.684 18.698 -6.959 1.00 93.44 445 GLU A CA 1
ATOM 3539 C C . GLU A 1 445 ? -12.175 17.592 -6.020 1.00 93.44 445 GLU A C 1
ATOM 3541 O O . GLU A 1 445 ? -11.254 17.821 -5.229 1.00 93.44 445 GLU A O 1
ATOM 3546 N N . ALA A 1 446 ? -12.680 16.365 -6.170 1.00 94.38 446 ALA A N 1
ATOM 3547 C CA . ALA A 1 446 ? -12.134 15.189 -5.495 1.00 94.38 446 ALA A CA 1
ATOM 3548 C C . ALA A 1 446 ? -10.688 14.887 -5.925 1.00 94.38 446 ALA A C 1
ATOM 3550 O O . ALA A 1 446 ? -9.813 14.756 -5.068 1.00 94.38 446 ALA A O 1
ATOM 3551 N N . ARG A 1 447 ? -10.399 14.865 -7.235 1.00 91.81 447 ARG A N 1
ATOM 3552 C CA . ARG A 1 447 ? -9.042 14.658 -7.779 1.00 91.81 447 ARG A CA 1
ATOM 3553 C C . ARG A 1 447 ? -8.065 15.731 -7.292 1.00 91.81 447 ARG A C 1
ATOM 3555 O O . ARG A 1 447 ? -6.966 15.410 -6.843 1.00 91.81 447 ARG A O 1
ATOM 3562 N N . LYS A 1 448 ? -8.476 17.004 -7.321 1.00 90.81 448 LYS A N 1
ATOM 3563 C CA . LYS A 1 448 ? -7.705 18.143 -6.788 1.00 90.81 448 LYS A CA 1
ATOM 3564 C C . LYS A 1 448 ? -7.424 17.979 -5.291 1.00 90.81 448 LYS A C 1
ATOM 3566 O O . LYS A 1 448 ? -6.306 18.246 -4.861 1.00 90.81 448 LYS A O 1
ATOM 3571 N N . THR A 1 449 ? -8.388 17.477 -4.518 1.00 93.25 449 THR A N 1
ATOM 3572 C CA . THR A 1 449 ? -8.226 17.181 -3.082 1.00 93.25 449 THR A CA 1
ATOM 3573 C C . THR A 1 449 ? -7.235 16.032 -2.847 1.00 93.25 449 THR A C 1
ATOM 3575 O O . THR A 1 449 ? -6.290 16.194 -2.075 1.00 93.25 449 THR A O 1
ATOM 3578 N N . MET A 1 450 ? -7.379 14.908 -3.562 1.00 90.31 450 MET A N 1
ATOM 3579 C CA . MET A 1 450 ? -6.453 13.765 -3.502 1.00 90.31 450 MET A CA 1
ATOM 3580 C C . MET A 1 450 ? -5.011 14.162 -3.836 1.00 90.31 450 MET A C 1
ATOM 3582 O O . MET A 1 450 ? -4.093 13.799 -3.103 1.00 90.31 450 MET A O 1
ATOM 3586 N N . LEU A 1 451 ? -4.807 14.941 -4.905 1.00 86.50 451 LEU A N 1
ATOM 3587 C CA . LEU A 1 451 ? -3.486 15.422 -5.321 1.00 86.50 451 LEU A CA 1
ATOM 3588 C C . LEU A 1 451 ? -2.886 16.405 -4.307 1.00 86.50 451 LEU A C 1
ATOM 3590 O O . LEU A 1 451 ? -1.764 16.192 -3.852 1.00 86.50 451 LEU A O 1
ATOM 3594 N N . LYS A 1 452 ? -3.638 17.441 -3.906 1.00 88.56 452 LYS A N 1
ATOM 3595 C CA . LYS A 1 452 ? -3.187 18.475 -2.956 1.00 88.56 452 LYS A CA 1
ATOM 3596 C C . LYS A 1 452 ? -2.749 17.892 -1.611 1.00 88.56 452 LYS A C 1
ATOM 3598 O O . LYS A 1 452 ? -1.817 18.403 -1.000 1.00 88.56 452 LYS A O 1
ATOM 3603 N N . HIS A 1 453 ? -3.431 16.847 -1.149 1.00 87.19 453 HIS A N 1
ATOM 3604 C CA . HIS A 1 453 ? -3.185 16.235 0.156 1.00 87.19 453 HIS A CA 1
ATOM 3605 C C . HIS A 1 453 ? -2.433 14.893 0.075 1.00 87.19 453 HIS A C 1
ATOM 3607 O O . HIS A 1 453 ? -2.191 14.276 1.111 1.00 87.19 453 HIS A O 1
ATOM 3613 N N . ASN A 1 454 ? -2.045 14.452 -1.131 1.00 84.38 454 ASN A N 1
ATOM 3614 C CA . ASN A 1 454 ? -1.402 13.162 -1.415 1.00 84.38 454 ASN A CA 1
ATOM 3615 C C . ASN A 1 454 ? -2.128 11.964 -0.755 1.00 84.38 454 ASN A C 1
ATOM 3617 O O . ASN A 1 454 ? -1.498 11.109 -0.133 1.00 84.38 454 ASN A O 1
ATOM 3621 N N . GLN A 1 455 ? -3.463 11.921 -0.860 1.00 85.19 455 GLN A N 1
ATOM 3622 C CA . GLN A 1 455 ? -4.302 10.869 -0.271 1.00 85.19 455 GLN A CA 1
ATOM 3623 C C . GLN A 1 455 ? -4.966 9.995 -1.336 1.00 85.19 455 GLN A C 1
ATOM 3625 O O . GLN A 1 455 ? -5.585 10.496 -2.271 1.00 85.19 455 GLN A O 1
ATOM 3630 N N . ASN A 1 456 ? -4.889 8.674 -1.144 1.00 87.12 456 ASN A N 1
ATOM 3631 C CA . ASN A 1 456 ? -5.456 7.681 -2.065 1.00 87.12 456 ASN A CA 1
ATOM 3632 C C . ASN A 1 456 ? -6.956 7.399 -1.823 1.00 87.12 456 ASN A C 1
ATOM 3634 O O . ASN A 1 456 ? -7.577 6.671 -2.597 1.00 87.12 456 ASN A O 1
ATOM 3638 N N . MET A 1 457 ? -7.515 7.933 -0.734 1.00 92.19 457 MET A N 1
ATOM 3639 C CA . MET A 1 457 ? -8.910 7.803 -0.313 1.00 92.19 457 MET A CA 1
ATOM 3640 C C . MET A 1 457 ? -9.347 9.101 0.370 1.00 92.19 457 MET A C 1
ATOM 3642 O O . MET A 1 457 ? -8.613 9.630 1.204 1.00 92.19 457 MET A O 1
ATOM 3646 N N . ILE A 1 458 ? -10.549 9.572 0.046 1.00 94.88 458 ILE A N 1
ATOM 3647 C CA . ILE A 1 458 ? -11.254 10.657 0.737 1.00 94.88 458 ILE A CA 1
ATOM 3648 C C . ILE A 1 458 ? -12.613 10.147 1.226 1.00 94.88 458 ILE A C 1
ATOM 3650 O O . ILE A 1 458 ? -13.189 9.222 0.646 1.00 94.88 458 ILE A O 1
ATOM 3654 N N . LEU A 1 459 ? -13.124 10.735 2.306 1.00 95.88 459 LEU A N 1
ATOM 3655 C CA . LEU A 1 459 ? -14.424 10.361 2.867 1.00 95.88 459 LEU A CA 1
ATOM 3656 C C . LEU A 1 459 ? -15.528 11.245 2.281 1.00 95.88 459 LEU A C 1
ATOM 3658 O O . LEU A 1 459 ? -15.394 12.470 2.262 1.00 95.88 459 LEU A O 1
ATOM 3662 N N . ILE A 1 460 ? -16.631 10.645 1.841 1.00 97.19 460 ILE A N 1
ATOM 3663 C CA . ILE A 1 460 ? -17.779 11.381 1.314 1.00 97.19 460 ILE A CA 1
ATOM 3664 C C . ILE A 1 460 ? -18.795 11.630 2.422 1.00 97.19 460 ILE A C 1
ATOM 3666 O O . ILE A 1 460 ? -19.197 10.713 3.146 1.00 97.19 460 ILE A O 1
ATOM 3670 N N . TYR A 1 461 ? -19.216 12.885 2.528 1.00 95.94 461 TYR A N 1
ATOM 3671 C CA . TYR A 1 461 ? -20.210 13.353 3.482 1.00 95.94 461 TYR A CA 1
ATOM 3672 C C . TYR A 1 461 ? -21.448 13.908 2.767 1.00 95.94 461 TYR A C 1
ATOM 3674 O O . TYR A 1 461 ? -21.390 14.353 1.622 1.00 95.94 461 TYR A O 1
ATOM 3682 N N . ASN A 1 462 ? -22.583 13.866 3.455 1.00 95.62 462 ASN A N 1
ATOM 3683 C CA . ASN A 1 462 ? -23.787 14.621 3.145 1.00 95.62 462 ASN A CA 1
ATOM 3684 C C . ASN A 1 462 ? -24.090 15.476 4.371 1.00 95.62 462 ASN A C 1
ATOM 3686 O O . ASN A 1 462 ? -24.563 14.931 5.373 1.00 95.62 462 ASN A O 1
ATOM 3690 N N . GLU A 1 463 ? -23.804 16.775 4.301 1.00 91.44 463 GLU A N 1
ATOM 3691 C CA . GLU A 1 463 ? -23.788 17.637 5.492 1.00 91.44 463 GLU A CA 1
ATOM 3692 C C . GLU A 1 463 ? -22.879 17.009 6.575 1.00 91.44 463 GLU A C 1
ATOM 3694 O O . GLU A 1 463 ? -21.706 16.749 6.304 1.00 91.44 463 GLU A O 1
ATOM 3699 N N . GLU A 1 464 ? -23.386 16.705 7.772 1.00 90.69 464 GLU A N 1
ATOM 3700 C CA . GLU A 1 464 ? -22.599 16.069 8.844 1.00 90.69 464 GLU A CA 1
ATOM 3701 C C . GLU A 1 464 ? -22.545 14.531 8.761 1.00 90.69 464 GLU A C 1
ATOM 3703 O O . GLU A 1 464 ? -21.763 13.895 9.475 1.00 90.69 464 GLU A O 1
ATOM 3708 N N . LYS A 1 465 ? -23.342 13.900 7.888 1.00 93.69 465 LYS A N 1
ATOM 3709 C CA . LYS A 1 465 ? -23.433 12.436 7.799 1.00 93.69 465 LYS A CA 1
ATOM 3710 C C . LYS A 1 465 ? -22.373 11.862 6.861 1.00 93.69 465 LYS A C 1
ATOM 3712 O O . LYS A 1 465 ? -22.350 12.181 5.677 1.00 93.69 465 LYS A O 1
ATOM 3717 N N . PHE A 1 466 ? -21.554 10.940 7.360 1.00 95.12 466 PHE A N 1
ATOM 3718 C CA . PHE A 1 466 ? -20.696 10.093 6.525 1.00 95.12 466 PHE A CA 1
ATOM 3719 C C . PHE A 1 466 ? -21.562 9.152 5.664 1.00 95.12 466 PHE A C 1
ATOM 3721 O O . PHE A 1 466 ? -22.437 8.466 6.197 1.00 95.12 466 PHE A O 1
ATOM 3728 N N . VAL A 1 467 ? -21.354 9.138 4.340 1.00 95.06 467 VAL A N 1
ATOM 3729 C CA . VAL A 1 467 ? -22.208 8.400 3.376 1.00 95.06 467 VAL A CA 1
ATOM 3730 C C . VAL A 1 467 ? -21.454 7.512 2.383 1.00 95.06 467 VAL A C 1
ATOM 3732 O O . VAL A 1 467 ? -22.087 6.697 1.714 1.00 95.06 467 VAL A O 1
ATOM 3735 N N . GLY A 1 468 ? -20.131 7.638 2.267 1.00 95.12 468 GLY A N 1
ATOM 3736 C CA . GLY A 1 468 ? -19.352 6.830 1.329 1.00 95.12 468 GLY A CA 1
ATOM 3737 C C . GLY A 1 468 ? -17.850 7.098 1.384 1.00 95.12 468 GLY A C 1
ATOM 3738 O O . GLY A 1 468 ? -17.385 7.967 2.120 1.00 95.12 468 GLY A O 1
ATOM 3739 N N . ILE A 1 469 ? -17.082 6.376 0.574 1.00 95.81 469 ILE A N 1
ATOM 3740 C CA . ILE A 1 469 ? -15.661 6.644 0.314 1.00 95.81 469 ILE A CA 1
ATOM 3741 C C . ILE A 1 469 ? -15.431 6.775 -1.187 1.00 95.81 469 ILE A C 1
ATOM 3743 O O . ILE A 1 469 ? -16.107 6.127 -1.983 1.00 95.81 469 ILE A O 1
ATOM 3747 N N . PHE A 1 470 ? -14.463 7.602 -1.565 1.00 96.25 470 PHE A N 1
ATOM 3748 C CA . PHE A 1 470 ? -13.996 7.712 -2.943 1.00 96.25 470 PHE A CA 1
ATOM 3749 C C . PHE A 1 470 ? -12.474 7.594 -2.958 1.00 96.25 470 PHE A C 1
ATOM 3751 O O . PHE A 1 470 ? -11.771 8.223 -2.162 1.00 96.25 470 PHE A O 1
ATOM 3758 N N . THR A 1 471 ? -11.964 6.748 -3.837 1.00 94.25 471 THR A N 1
ATOM 3759 C CA . THR A 1 471 ? -10.563 6.335 -3.914 1.00 94.25 471 THR A CA 1
ATOM 3760 C C . THR A 1 471 ? -9.989 6.617 -5.296 1.00 94.25 471 THR A C 1
ATOM 3762 O O . THR A 1 471 ? -10.715 6.913 -6.245 1.00 94.25 471 THR A O 1
ATOM 3765 N N . ILE A 1 472 ? -8.667 6.488 -5.438 1.00 93.19 472 ILE A N 1
ATOM 3766 C CA . ILE A 1 472 ? -8.049 6.519 -6.770 1.00 93.19 472 ILE A CA 1
ATOM 3767 C C . ILE A 1 472 ? -8.637 5.405 -7.657 1.00 93.19 472 ILE A C 1
ATOM 3769 O O . ILE A 1 472 ? -8.861 5.648 -8.837 1.00 93.19 472 ILE A O 1
ATOM 3773 N N . ARG A 1 473 ? -8.983 4.229 -7.110 1.00 92.38 473 ARG A N 1
ATOM 3774 C CA . ARG A 1 473 ? -9.588 3.140 -7.892 1.00 92.38 473 ARG A CA 1
ATOM 3775 C C . ARG A 1 473 ? -10.930 3.546 -8.506 1.00 92.38 473 ARG A C 1
ATOM 3777 O O . ARG A 1 473 ? -11.149 3.316 -9.692 1.00 92.38 473 ARG A O 1
ATOM 3784 N N . ASP A 1 474 ? -11.780 4.207 -7.723 1.00 94.31 474 ASP A N 1
ATOM 3785 C CA . ASP A 1 474 ? -13.072 4.728 -8.188 1.00 94.31 474 ASP A CA 1
ATOM 3786 C C . ASP A 1 474 ? -12.880 5.812 -9.268 1.00 94.31 474 ASP A C 1
ATOM 3788 O O . ASP A 1 474 ? -13.614 5.851 -10.255 1.00 94.31 474 ASP A O 1
ATOM 3792 N N . TYR A 1 475 ? -11.843 6.652 -9.134 1.00 94.69 475 TYR A N 1
ATOM 3793 C CA . TYR A 1 475 ? -11.435 7.605 -10.174 1.00 94.69 475 TYR A CA 1
ATOM 3794 C C . TYR A 1 475 ? -10.962 6.911 -11.465 1.00 94.69 475 TYR A C 1
ATOM 3796 O O . TYR A 1 475 ? -11.331 7.361 -12.545 1.00 94.69 475 TYR A O 1
ATOM 3804 N N . ILE A 1 476 ? -10.180 5.828 -11.381 1.00 94.06 476 ILE A N 1
ATOM 3805 C CA . ILE A 1 476 ? -9.667 5.085 -12.548 1.00 94.06 476 ILE A CA 1
ATOM 3806 C C . ILE A 1 476 ? -10.800 4.401 -13.316 1.00 94.06 476 ILE A C 1
ATOM 3808 O O . ILE A 1 476 ? -10.907 4.579 -14.528 1.00 94.06 476 ILE A O 1
ATOM 3812 N N . VAL A 1 477 ? -11.687 3.691 -12.613 1.00 93.88 477 VAL A N 1
ATOM 3813 C CA . VAL A 1 477 ? -12.881 3.072 -13.217 1.00 93.88 477 VAL A CA 1
ATOM 3814 C C . VAL A 1 477 ? -13.821 4.146 -13.782 1.00 93.88 477 VAL A C 1
ATOM 3816 O O . VAL A 1 477 ? -14.382 3.984 -14.862 1.00 93.88 477 VAL A O 1
ATOM 3819 N N . GLY A 1 478 ? -13.955 5.291 -13.105 1.00 93.00 478 GLY A N 1
ATOM 3820 C CA . GLY A 1 478 ? -14.691 6.440 -13.630 1.00 93.00 478 GLY A CA 1
ATOM 3821 C C . GLY A 1 478 ? -14.070 7.040 -14.899 1.00 93.00 478 GLY A C 1
ATOM 3822 O O . GLY A 1 478 ? -14.794 7.399 -15.826 1.00 93.00 478 GLY A O 1
ATOM 3823 N N . LEU A 1 479 ? -12.744 7.152 -14.961 1.00 90.94 479 LEU A N 1
ATOM 3824 C CA . LEU A 1 479 ? -12.004 7.705 -16.097 1.00 90.94 479 LEU A CA 1
ATOM 3825 C C . LEU A 1 479 ? -12.119 6.823 -17.343 1.00 90.94 479 LEU A C 1
ATOM 3827 O O . LEU A 1 479 ? -12.334 7.344 -18.435 1.00 90.94 479 LEU A O 1
ATOM 3831 N N . GLU A 1 480 ? -12.026 5.508 -17.166 1.00 90.62 480 GLU A N 1
ATOM 3832 C CA . GLU A 1 480 ? -12.197 4.508 -18.223 1.00 90.62 480 GLU A CA 1
ATOM 3833 C C . GLU A 1 480 ? -13.636 4.530 -18.774 1.00 90.62 480 GLU A C 1
ATOM 3835 O O . GLU A 1 480 ? -13.843 4.759 -19.969 1.00 90.62 480 GLU A O 1
ATOM 3840 N N . LYS A 1 481 ? -14.632 4.456 -17.881 1.00 91.69 481 LYS A N 1
ATOM 3841 C CA . LYS A 1 481 ? -16.060 4.425 -18.226 1.00 91.69 481 LYS A CA 1
ATOM 3842 C C . LYS A 1 481 ? -16.617 5.737 -18.793 1.00 91.69 481 LYS A C 1
ATOM 3844 O O . LYS A 1 481 ? -17.414 5.715 -19.729 1.00 91.69 481 LYS A O 1
ATOM 3849 N N . TYR A 1 482 ? -16.284 6.885 -18.196 1.00 89.69 482 TYR A N 1
ATOM 3850 C CA . TYR A 1 482 ? -16.901 8.183 -18.526 1.00 89.69 482 TYR A CA 1
ATOM 3851 C C . TYR A 1 482 ? -16.007 9.099 -19.371 1.00 89.69 482 TYR A C 1
ATOM 3853 O O . TYR A 1 482 ? -16.513 10.063 -19.960 1.00 89.69 482 TYR A O 1
ATOM 3861 N N . GLN A 1 483 ? -14.706 8.802 -19.473 1.00 84.56 483 GLN A N 1
ATOM 3862 C CA . GLN A 1 483 ? -13.764 9.463 -20.382 1.00 84.56 483 GLN A CA 1
ATOM 3863 C C . GLN A 1 483 ? -13.808 10.999 -20.223 1.00 84.56 483 GLN A C 1
ATOM 3865 O O . GLN A 1 483 ? -13.871 11.514 -19.106 1.00 84.56 483 GLN A O 1
ATOM 3870 N N . LYS A 1 484 ? -13.859 11.755 -21.328 1.00 81.75 484 LYS A N 1
ATOM 3871 C CA . LYS A 1 484 ? -14.002 13.226 -21.349 1.00 81.75 484 LYS A CA 1
ATOM 3872 C C . LYS A 1 484 ? -15.213 13.793 -20.581 1.00 81.75 484 LYS A C 1
ATOM 3874 O O . LYS A 1 484 ? -15.277 14.998 -20.354 1.00 81.75 484 LYS A O 1
ATOM 3879 N N . ASN A 1 485 ? -16.189 12.965 -20.190 1.00 86.94 485 ASN A N 1
ATOM 3880 C CA . ASN A 1 485 ? -17.331 13.377 -19.367 1.00 86.94 485 ASN A CA 1
ATOM 3881 C C . ASN A 1 485 ? -17.118 13.146 -17.857 1.00 86.94 485 ASN A C 1
ATOM 3883 O O . ASN A 1 485 ? -18.003 13.505 -17.079 1.00 86.94 485 ASN A O 1
ATOM 3887 N N . LEU A 1 486 ? -15.983 12.589 -17.412 1.00 90.19 486 LEU A N 1
ATOM 3888 C CA . LEU A 1 486 ? -15.701 12.274 -16.002 1.00 90.19 486 LEU A CA 1
ATOM 3889 C C . LEU A 1 486 ? -16.028 13.437 -15.051 1.00 90.19 486 LEU A C 1
ATOM 3891 O O . LEU A 1 486 ? -16.808 13.282 -14.117 1.00 90.19 486 LEU A O 1
ATOM 3895 N N . PHE A 1 487 ? -15.501 14.632 -15.328 1.00 89.50 487 PHE A N 1
ATOM 3896 C CA . PHE A 1 487 ? -15.669 15.808 -14.461 1.00 89.50 487 PHE A CA 1
ATOM 3897 C C . PHE A 1 487 ? -17.067 16.451 -14.513 1.00 89.50 487 PHE A C 1
ATOM 3899 O O . PHE A 1 487 ? -17.336 17.376 -13.750 1.00 89.50 487 PHE A O 1
ATOM 3906 N N . ARG A 1 488 ? -17.976 15.954 -15.366 1.00 90.00 488 ARG A N 1
ATOM 3907 C CA . ARG A 1 488 ? -19.405 16.327 -15.356 1.00 90.00 488 ARG A CA 1
ATOM 3908 C C . ARG A 1 488 ? -20.218 15.544 -14.320 1.00 90.00 488 ARG A C 1
ATOM 3910 O O . ARG A 1 488 ? -21.381 15.863 -14.105 1.00 90.00 488 ARG A O 1
ATOM 3917 N N . HIS A 1 489 ? -19.625 14.520 -13.709 1.00 94.12 489 HIS A N 1
ATOM 3918 C CA . HIS A 1 489 ? -20.272 13.667 -12.721 1.00 94.12 489 HIS A CA 1
ATOM 3919 C C . HIS A 1 489 ? -19.867 14.060 -11.294 1.00 94.12 489 HIS A C 1
ATOM 3921 O O . HIS A 1 489 ? -18.736 14.491 -11.039 1.00 94.12 489 HIS A O 1
ATOM 3927 N N . ASN A 1 490 ? -20.791 13.849 -10.357 1.00 95.62 490 ASN A N 1
ATOM 3928 C CA . ASN A 1 490 ? -20.554 14.016 -8.926 1.00 95.62 490 ASN A CA 1
ATOM 3929 C C . ASN A 1 490 ? -19.904 12.768 -8.320 1.00 95.62 490 ASN A C 1
ATOM 3931 O O . ASN A 1 490 ? -20.136 11.657 -8.800 1.00 95.62 490 ASN A O 1
ATOM 3935 N N . VAL A 1 491 ? -19.144 12.941 -7.233 1.00 96.06 491 VAL A N 1
ATOM 3936 C CA . VAL A 1 491 ? -18.536 11.825 -6.482 1.00 96.06 491 VAL A CA 1
ATOM 3937 C C . VAL A 1 491 ? -19.581 10.814 -6.014 1.00 96.06 491 VAL A C 1
ATOM 3939 O O . VAL A 1 491 ? -19.312 9.620 -6.009 1.00 96.06 491 VAL A O 1
ATOM 3942 N N . GLU A 1 492 ? -20.803 11.265 -5.720 1.00 95.12 492 GLU A N 1
ATOM 3943 C CA . GLU A 1 492 ? -21.961 10.415 -5.431 1.00 95.12 492 GLU A CA 1
ATOM 3944 C C . GLU A 1 492 ? -22.199 9.301 -6.464 1.00 95.12 492 GLU A C 1
ATOM 3946 O O . GLU A 1 492 ? -22.561 8.191 -6.085 1.00 95.12 492 GLU A O 1
ATOM 3951 N N . GLY A 1 493 ? -21.964 9.565 -7.753 1.00 92.00 493 GLY A N 1
ATOM 3952 C CA . GLY A 1 493 ? -22.172 8.593 -8.832 1.00 92.00 493 GLY A CA 1
ATOM 3953 C C . GLY A 1 493 ? -21.049 7.561 -8.995 1.00 92.00 493 GLY A C 1
ATOM 3954 O O . GLY A 1 493 ? -21.102 6.763 -9.932 1.00 92.00 493 GLY A O 1
ATOM 3955 N N . MET A 1 494 ? -20.011 7.616 -8.150 1.00 93.00 494 MET A N 1
ATOM 3956 C CA . MET A 1 494 ? -18.824 6.744 -8.207 1.00 93.00 494 MET A CA 1
ATOM 3957 C C . MET A 1 494 ? -18.296 6.319 -6.828 1.00 93.00 494 MET A C 1
ATOM 3959 O O . MET A 1 494 ? -17.399 5.489 -6.760 1.00 93.00 494 MET A O 1
ATOM 3963 N N . MET A 1 495 ? -18.810 6.878 -5.730 1.00 94.19 495 MET A N 1
ATOM 3964 C CA . MET A 1 495 ? -18.387 6.515 -4.379 1.00 94.19 495 MET A CA 1
ATOM 3965 C C . MET A 1 495 ? -18.860 5.110 -3.996 1.00 94.19 495 MET A C 1
ATOM 3967 O O . MET A 1 495 ? -20.000 4.722 -4.256 1.00 94.19 495 MET A O 1
ATOM 3971 N N . SER A 1 496 ? -18.014 4.382 -3.275 1.00 91.38 496 SER A N 1
ATOM 3972 C CA . SER A 1 496 ? -18.429 3.162 -2.590 1.00 91.38 496 SER A CA 1
ATOM 3973 C C . SER A 1 496 ? -19.292 3.524 -1.377 1.00 91.38 496 SER A C 1
ATOM 3975 O O . SER A 1 496 ? -18.848 4.260 -0.495 1.00 91.38 496 SER A O 1
ATOM 3977 N N . THR A 1 497 ? -20.523 3.007 -1.322 1.00 89.44 497 THR A N 1
ATOM 3978 C CA . THR A 1 497 ? -21.494 3.233 -0.228 1.00 89.44 49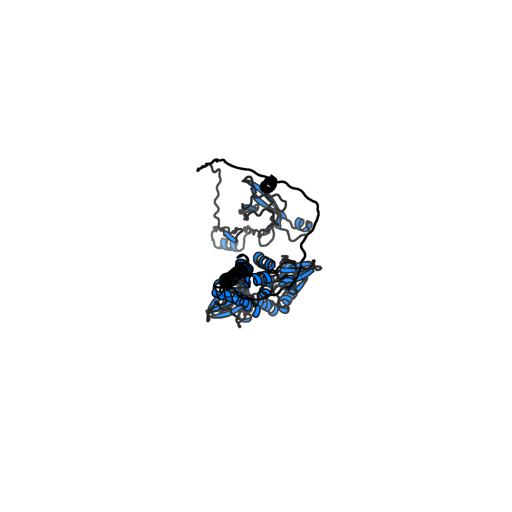7 THR A CA 1
ATOM 3979 C C . THR A 1 497 ? -21.580 2.062 0.754 1.00 89.44 497 THR A C 1
ATOM 3981 O O . THR A 1 497 ? -21.866 2.261 1.934 1.00 89.44 497 THR A O 1
ATOM 3984 N N . SER A 1 498 ? -21.282 0.839 0.307 1.00 87.62 498 SER A N 1
ATOM 3985 C CA . SER A 1 498 ? -21.178 -0.360 1.149 1.00 87.62 498 SER A CA 1
ATOM 3986 C C . SER A 1 498 ? -19.860 -0.366 1.934 1.00 87.62 498 SER A C 1
ATOM 3988 O O . SER A 1 498 ? -18.930 -1.103 1.615 1.00 87.62 498 SER A O 1
ATOM 3990 N N . ILE A 1 499 ? -19.755 0.499 2.945 1.00 87.50 499 ILE A N 1
ATOM 3991 C CA . ILE A 1 499 ? -18.503 0.712 3.679 1.00 87.50 499 ILE A CA 1
ATOM 3992 C C . ILE A 1 499 ? -18.129 -0.486 4.552 1.00 87.50 499 ILE A C 1
ATOM 3994 O O . ILE A 1 499 ? -18.702 -0.710 5.618 1.00 87.50 499 ILE A O 1
ATOM 3998 N N . VAL A 1 500 ? -17.066 -1.185 4.153 1.00 92.25 500 VAL A N 1
ATOM 3999 C CA . VAL A 1 500 ? -16.311 -2.056 5.054 1.00 92.25 500 VAL A CA 1
ATOM 4000 C C . VAL A 1 500 ? -15.426 -1.171 5.936 1.00 92.25 500 VAL A C 1
ATOM 4002 O O . VAL A 1 500 ? -14.413 -0.634 5.494 1.00 92.25 500 VAL A O 1
ATOM 4005 N N . SER A 1 501 ? -15.828 -0.985 7.192 1.00 94.62 501 SER A N 1
ATOM 4006 C CA . SER A 1 501 ? -15.063 -0.251 8.208 1.00 94.62 501 SER A CA 1
ATOM 4007 C C . SER A 1 501 ? -14.293 -1.192 9.126 1.00 94.62 501 SER A C 1
ATOM 4009 O O . SER A 1 501 ? -14.785 -2.275 9.448 1.00 94.62 501 SER A O 1
ATOM 4011 N N . ILE A 1 502 ? -13.149 -0.743 9.642 1.00 96.06 502 ILE A N 1
ATOM 4012 C CA . ILE A 1 502 ? -12.421 -1.457 10.697 1.00 96.06 502 ILE A CA 1
ATOM 4013 C C . ILE A 1 502 ? -12.759 -0.873 12.078 1.00 96.06 502 ILE A C 1
ATOM 4015 O O . ILE A 1 502 ? -13.018 0.327 12.212 1.00 96.06 502 ILE A O 1
ATOM 4019 N N . LYS A 1 503 ? -12.776 -1.712 13.120 1.00 96.56 503 LYS A N 1
ATOM 4020 C CA . LYS A 1 503 ? -13.041 -1.252 14.489 1.00 96.56 503 LYS A CA 1
ATOM 4021 C C . LYS A 1 503 ? -11.764 -0.722 15.166 1.00 96.56 503 LYS A C 1
ATOM 4023 O O . LYS A 1 503 ? -10.681 -1.238 14.894 1.00 96.56 503 LYS A O 1
ATOM 4028 N N . PRO A 1 504 ? -11.860 0.270 16.072 1.00 97.12 504 PRO A N 1
ATOM 4029 C CA . PRO A 1 504 ? -10.699 0.849 16.755 1.00 97.12 504 PRO A CA 1
ATOM 4030 C C . PRO A 1 504 ? -10.053 -0.069 17.807 1.00 97.12 504 PRO A C 1
ATOM 4032 O O . PRO A 1 504 ? -8.893 0.143 18.147 1.00 97.12 504 PRO A O 1
ATOM 4035 N N . ASP A 1 505 ? -10.793 -1.036 18.349 1.00 94.44 505 ASP A N 1
ATOM 4036 C CA . ASP A 1 505 ? -10.385 -1.948 19.427 1.00 94.44 505 ASP A CA 1
ATOM 4037 C C . ASP A 1 505 ? -9.619 -3.191 18.944 1.00 94.44 505 ASP A C 1
ATOM 4039 O O . ASP A 1 505 ? -8.900 -3.800 19.733 1.00 94.44 505 ASP A O 1
ATOM 4043 N N . MET A 1 506 ? -9.715 -3.530 17.654 1.00 93.19 506 MET A N 1
ATOM 4044 C CA . MET A 1 506 ? -8.912 -4.585 17.027 1.00 93.19 506 MET A CA 1
ATOM 4045 C C . MET A 1 506 ? -7.413 -4.319 17.210 1.00 93.19 506 MET A C 1
ATOM 4047 O O . MET A 1 506 ? -6.951 -3.183 17.066 1.00 93.19 506 MET A O 1
ATOM 4051 N N . ASN A 1 507 ? -6.635 -5.369 17.472 1.00 92.56 507 ASN A N 1
ATOM 4052 C CA . ASN A 1 507 ? -5.175 -5.267 17.501 1.00 92.56 507 ASN A CA 1
ATOM 4053 C C . ASN A 1 507 ? -4.554 -5.396 16.100 1.00 92.56 507 ASN A C 1
ATOM 4055 O O . ASN A 1 507 ? -5.189 -5.883 15.167 1.00 92.56 507 ASN A O 1
ATOM 4059 N N . ILE A 1 508 ? -3.284 -5.013 15.953 1.00 93.31 508 ILE A N 1
ATOM 4060 C CA . ILE A 1 508 ? -2.572 -5.037 14.663 1.00 93.31 508 ILE A CA 1
ATOM 4061 C C . ILE A 1 508 ? -2.591 -6.384 13.907 1.00 93.31 508 ILE A C 1
ATOM 4063 O O . ILE A 1 508 ? -2.625 -6.374 12.679 1.00 93.31 508 ILE A O 1
ATOM 4067 N N . PHE A 1 509 ? -2.626 -7.544 14.573 1.00 91.38 509 PHE A N 1
ATOM 4068 C CA . PHE A 1 509 ? -2.694 -8.839 13.875 1.00 91.38 509 PHE A CA 1
ATOM 4069 C C . PHE A 1 509 ? -4.126 -9.219 13.468 1.00 91.38 509 PHE A C 1
ATOM 4071 O O . PHE A 1 509 ? -4.320 -9.772 12.389 1.00 91.38 509 PHE A O 1
ATOM 4078 N N . GLU A 1 510 ? -5.136 -8.863 14.269 1.00 91.81 510 GLU A N 1
ATOM 4079 C CA . GLU A 1 510 ? -6.551 -8.963 13.861 1.00 91.81 510 GLU A CA 1
ATOM 4080 C C . GLU A 1 510 ? -6.845 -8.032 12.684 1.00 91.81 510 GLU A C 1
ATOM 4082 O O . GLU A 1 510 ? -7.517 -8.425 11.732 1.00 91.81 510 GLU A O 1
ATOM 4087 N N . ALA A 1 511 ? -6.287 -6.819 12.716 1.00 94.62 511 ALA A N 1
ATOM 4088 C CA . ALA A 1 511 ? -6.347 -5.882 11.609 1.00 94.62 511 ALA A CA 1
ATOM 4089 C C . ALA A 1 511 ? -5.657 -6.447 10.359 1.00 94.62 511 ALA A C 1
ATOM 4091 O O . ALA A 1 511 ? -6.208 -6.313 9.274 1.00 94.62 511 ALA A O 1
ATOM 4092 N N . ASN A 1 512 ? -4.514 -7.134 10.484 1.00 94.25 512 ASN A N 1
ATOM 4093 C CA . ASN A 1 512 ? -3.866 -7.794 9.345 1.00 94.25 512 ASN A CA 1
ATOM 4094 C C . ASN A 1 512 ? -4.760 -8.876 8.727 1.00 94.25 512 ASN A C 1
ATOM 4096 O O . ASN A 1 512 ? -5.010 -8.847 7.525 1.00 94.25 512 ASN A O 1
ATOM 4100 N N . ASP A 1 513 ? -5.282 -9.790 9.549 1.00 92.81 513 ASP A N 1
ATOM 4101 C CA . ASP A 1 513 ? -6.182 -10.857 9.097 1.00 92.81 513 ASP A CA 1
ATOM 4102 C C . ASP A 1 513 ? -7.461 -10.283 8.453 1.00 92.81 513 ASP A C 1
ATOM 4104 O O . ASP A 1 513 ? -7.937 -10.797 7.441 1.00 92.81 513 ASP A O 1
ATOM 4108 N N . PHE A 1 514 ? -7.991 -9.176 8.986 1.00 94.56 514 PHE A N 1
ATOM 4109 C CA . PHE A 1 514 ? -9.136 -8.459 8.421 1.00 94.56 514 PHE A CA 1
ATOM 4110 C C . PHE A 1 514 ? -8.802 -7.752 7.097 1.00 94.56 514 PHE A C 1
ATOM 4112 O O . PHE A 1 514 ? -9.572 -7.864 6.143 1.00 94.56 514 PHE A O 1
ATOM 4119 N N . MET A 1 515 ? -7.662 -7.056 7.005 1.00 94.69 515 MET A N 1
ATOM 4120 C CA . MET A 1 515 ? -7.229 -6.377 5.778 1.00 94.69 515 MET A CA 1
ATOM 4121 C C . MET A 1 515 ? -6.948 -7.376 4.652 1.00 94.69 515 MET A C 1
ATOM 4123 O O . MET A 1 515 ? -7.363 -7.133 3.523 1.00 94.69 515 MET A O 1
ATOM 4127 N N . VAL A 1 516 ? -6.305 -8.513 4.949 1.00 93.81 516 VAL A N 1
ATOM 4128 C CA . VAL A 1 516 ? -6.046 -9.555 3.942 1.00 93.81 516 VAL A CA 1
ATOM 4129 C C . VAL A 1 516 ? -7.331 -10.268 3.523 1.00 93.81 516 VAL A C 1
ATOM 4131 O O . VAL A 1 516 ? -7.499 -10.545 2.343 1.00 93.81 516 VAL A O 1
ATOM 4134 N N . LYS A 1 517 ? -8.283 -10.505 4.439 1.00 94.31 517 LYS A N 1
ATOM 4135 C CA . LYS A 1 517 ? -9.572 -11.131 4.095 1.00 94.31 517 LYS A CA 1
ATOM 4136 C C . LYS A 1 517 ? -10.445 -10.280 3.160 1.00 94.31 517 LYS A C 1
ATOM 4138 O O . LYS A 1 517 ? -11.181 -10.850 2.361 1.00 94.31 517 LYS A O 1
ATOM 4143 N N . ASN A 1 518 ? -10.434 -8.954 3.310 1.00 93.00 518 ASN A N 1
ATOM 4144 C CA . ASN A 1 518 ? -11.312 -8.047 2.554 1.00 93.00 518 ASN A CA 1
ATOM 4145 C C . ASN A 1 518 ? -10.582 -7.301 1.412 1.00 93.00 518 ASN A C 1
ATOM 4147 O O . ASN A 1 518 ? -11.196 -6.500 0.721 1.00 93.00 518 ASN A O 1
ATOM 4151 N N . GLU A 1 519 ? -9.281 -7.542 1.230 1.00 90.31 519 GLU A N 1
ATOM 4152 C CA . GLU A 1 519 ? -8.396 -7.059 0.150 1.00 90.31 519 GLU A CA 1
ATOM 4153 C C . GLU A 1 519 ? -8.237 -5.529 -0.045 1.00 90.31 519 GLU A C 1
ATOM 4155 O O . GLU A 1 519 ? -7.342 -5.091 -0.773 1.00 90.31 519 GLU A O 1
ATOM 4160 N N . TYR A 1 520 ? -9.009 -4.674 0.639 1.00 90.31 520 TYR A N 1
ATOM 4161 C CA . TYR A 1 520 ? -8.832 -3.217 0.554 1.00 90.31 520 TYR A CA 1
ATOM 4162 C C . TYR A 1 520 ? -7.547 -2.730 1.250 1.00 90.31 520 TYR A C 1
ATOM 4164 O O . TYR A 1 520 ? -7.135 -3.239 2.293 1.00 90.31 520 TYR A O 1
ATOM 4172 N N . LYS A 1 521 ? -6.937 -1.671 0.699 1.00 89.50 521 LYS A N 1
ATOM 4173 C CA . LYS A 1 521 ? -5.675 -1.071 1.188 1.00 89.50 521 LYS A CA 1
ATOM 4174 C C . LYS A 1 521 ? -5.867 0.026 2.250 1.00 89.50 521 LYS A C 1
ATOM 4176 O O . LYS A 1 521 ? -4.903 0.413 2.909 1.00 89.50 521 LYS A O 1
ATOM 4181 N N . ASN A 1 522 ? -7.089 0.538 2.413 1.00 91.56 522 ASN A N 1
ATOM 4182 C CA . ASN A 1 522 ? -7.449 1.592 3.368 1.00 91.56 522 ASN A CA 1
ATOM 4183 C C . ASN A 1 522 ? -8.834 1.300 3.957 1.00 91.56 522 ASN A C 1
ATOM 4185 O O . ASN A 1 522 ? -9.718 0.873 3.221 1.00 91.56 522 ASN A O 1
ATOM 4189 N N . TYR A 1 523 ? -9.032 1.585 5.245 1.00 95.06 523 TYR A N 1
ATOM 4190 C CA . TYR A 1 523 ? -10.312 1.423 5.938 1.00 95.06 523 TYR A CA 1
ATOM 4191 C C . TYR A 1 523 ? -10.625 2.671 6.773 1.00 95.06 523 TYR A C 1
ATOM 4193 O O . TYR A 1 523 ? -9.752 3.130 7.520 1.00 95.06 523 TYR A O 1
ATOM 4201 N N . PRO A 1 524 ? -11.855 3.214 6.723 1.00 95.62 524 PRO A N 1
ATOM 4202 C CA . PRO A 1 524 ? -12.311 4.141 7.748 1.00 95.62 524 PRO A CA 1
ATOM 4203 C C . PRO A 1 524 ? -12.422 3.391 9.083 1.00 95.62 524 PRO A C 1
ATOM 4205 O O . PRO A 1 524 ? -12.965 2.284 9.150 1.00 95.62 524 PRO A O 1
ATOM 4208 N N . VAL A 1 525 ? -11.897 3.994 10.149 1.00 97.38 525 VAL A N 1
ATOM 4209 C CA . VAL A 1 525 ? -12.009 3.468 11.514 1.00 97.38 525 VAL A CA 1
ATOM 4210 C C . VAL A 1 525 ? -13.262 4.057 12.142 1.00 97.38 525 VAL A C 1
ATOM 4212 O O . VAL A 1 525 ? -13.336 5.275 12.314 1.00 97.38 525 VAL A O 1
ATOM 4215 N N . ILE A 1 526 ? -14.246 3.223 12.474 1.00 95.69 526 ILE A N 1
ATOM 4216 C CA . ILE A 1 526 ? -15.579 3.685 12.895 1.00 95.69 526 ILE A CA 1
ATOM 4217 C C . ILE A 1 526 ? -15.932 3.148 14.287 1.00 95.69 526 ILE A C 1
ATOM 4219 O O . ILE A 1 526 ? -15.670 1.989 14.609 1.00 95.69 526 ILE A O 1
ATOM 4223 N N . ALA A 1 527 ? -16.540 4.002 15.115 1.00 94.62 527 ALA A N 1
ATOM 4224 C CA . ALA A 1 527 ? -17.141 3.630 16.393 1.00 94.62 527 ALA A CA 1
ATOM 4225 C C . ALA A 1 527 ? -18.567 4.191 16.483 1.00 94.62 527 ALA A C 1
ATOM 4227 O O . ALA A 1 527 ? -18.763 5.408 16.449 1.00 94.62 527 ALA A O 1
ATOM 4228 N N . GLY A 1 528 ? -19.561 3.304 16.585 1.00 89.19 528 GLY A N 1
ATOM 4229 C CA . GLY A 1 528 ? -20.960 3.684 16.376 1.00 89.19 528 GLY A CA 1
ATOM 4230 C C . GLY A 1 528 ? -21.134 4.240 14.962 1.00 89.19 528 GLY A C 1
ATOM 4231 O O . GLY A 1 528 ? -20.753 3.586 13.998 1.00 89.19 528 GLY A O 1
ATOM 4232 N N . GLU A 1 529 ? -21.632 5.469 14.851 1.00 86.19 529 GLU A N 1
ATOM 4233 C CA . GLU A 1 529 ? -21.774 6.182 13.572 1.00 86.19 529 GLU A CA 1
ATOM 4234 C C . GLU A 1 529 ? -20.585 7.115 13.254 1.00 86.19 529 GLU A C 1
ATOM 4236 O O . GLU A 1 529 ? -20.542 7.732 12.190 1.00 86.19 529 GLU A O 1
ATOM 4241 N N . LYS A 1 530 ? -19.603 7.250 14.161 1.00 92.88 530 LYS A N 1
ATOM 4242 C CA . LYS A 1 530 ? -18.538 8.259 14.050 1.00 92.88 530 LYS A CA 1
ATOM 4243 C C . LYS A 1 530 ? -17.246 7.695 13.461 1.00 92.88 530 LYS A C 1
ATOM 4245 O O . LYS A 1 530 ? -16.648 6.777 14.024 1.00 92.88 530 LYS A O 1
ATOM 4250 N N . VAL A 1 531 ? -16.752 8.325 12.392 1.00 96.38 531 VAL A N 1
ATOM 4251 C CA . VAL A 1 531 ? -15.408 8.065 11.855 1.00 96.38 531 VAL A CA 1
ATOM 4252 C C . VAL A 1 531 ? -14.345 8.704 12.757 1.00 96.38 531 VAL A C 1
ATOM 4254 O O . VAL A 1 531 ? -14.323 9.918 12.968 1.00 96.38 531 VAL A O 1
ATOM 4257 N N . LEU A 1 532 ? -13.447 7.881 13.296 1.00 97.12 532 LEU A N 1
ATOM 4258 C CA . LEU A 1 532 ? -12.374 8.284 14.212 1.00 97.12 532 LEU A CA 1
ATOM 4259 C C . LEU A 1 532 ? -11.029 8.530 13.512 1.00 97.12 532 LEU A C 1
ATOM 4261 O O . LEU A 1 532 ? -10.161 9.202 14.071 1.00 97.12 532 LEU A O 1
ATOM 4265 N N . GLY A 1 533 ? -10.843 7.971 12.317 1.00 96.12 533 GLY A N 1
ATOM 4266 C CA . GLY A 1 533 ? -9.589 8.011 11.571 1.00 96.12 533 GLY A CA 1
ATOM 4267 C C . GLY A 1 533 ? -9.639 7.147 10.311 1.00 96.12 533 GLY A C 1
ATOM 4268 O O . GLY A 1 533 ? -10.671 6.561 9.987 1.00 96.12 533 GLY A O 1
ATOM 4269 N N . ILE A 1 534 ? -8.502 7.033 9.630 1.00 95.69 534 ILE A N 1
ATOM 4270 C CA . ILE A 1 534 ? -8.257 6.064 8.555 1.00 95.69 534 ILE A CA 1
ATOM 4271 C C . ILE A 1 534 ? -7.097 5.162 8.982 1.00 95.69 534 ILE A C 1
ATOM 4273 O O . ILE A 1 534 ? -6.045 5.656 9.390 1.00 95.69 534 ILE A O 1
ATOM 4277 N N . LEU A 1 535 ? -7.261 3.847 8.843 1.00 96.19 535 LEU A N 1
ATOM 4278 C CA . LEU A 1 535 ? -6.143 2.908 8.830 1.00 96.19 535 LEU A CA 1
ATOM 4279 C C . LEU A 1 535 ? -5.749 2.645 7.374 1.00 96.19 535 LEU A C 1
ATOM 4281 O O . LEU A 1 535 ? -6.608 2.318 6.556 1.00 96.19 535 LEU A O 1
ATOM 4285 N N . ASN A 1 536 ? -4.462 2.757 7.053 1.00 92.69 536 ASN A N 1
ATOM 4286 C CA . ASN A 1 536 ? -3.924 2.323 5.766 1.00 92.69 536 ASN A CA 1
ATOM 4287 C C . ASN A 1 536 ? -2.935 1.164 5.944 1.00 92.69 536 ASN A C 1
ATOM 4289 O O . ASN A 1 536 ? -2.374 0.948 7.020 1.00 92.69 536 ASN A O 1
ATOM 4293 N N . GLN A 1 537 ? -2.720 0.437 4.852 1.00 92.00 537 GLN A N 1
ATOM 4294 C CA . GLN A 1 537 ? -1.843 -0.727 4.785 1.00 92.00 537 GLN A CA 1
ATOM 4295 C C . GLN A 1 537 ? -0.401 -0.436 5.221 1.00 92.00 537 GLN A C 1
ATOM 4297 O O . GLN A 1 537 ? 0.206 -1.276 5.882 1.00 92.00 537 GLN A O 1
ATOM 4302 N N . LYS A 1 538 ? 0.159 0.734 4.878 1.00 89.88 538 LYS A N 1
ATOM 4303 C CA . LYS A 1 538 ? 1.558 1.056 5.193 1.00 89.88 538 LYS A CA 1
ATOM 4304 C C . LYS A 1 538 ? 1.750 1.220 6.698 1.00 89.88 538 LYS A C 1
ATOM 4306 O O . LYS A 1 538 ? 2.623 0.563 7.259 1.00 89.88 538 LYS A O 1
ATOM 4311 N N . ASP A 1 539 ? 0.905 2.017 7.348 1.00 91.12 539 ASP A N 1
ATOM 4312 C CA . ASP A 1 539 ? 0.981 2.271 8.792 1.00 91.12 539 ASP A CA 1
ATOM 4313 C C . ASP A 1 539 ? 0.797 0.977 9.603 1.00 91.12 539 ASP A C 1
ATOM 4315 O O . AS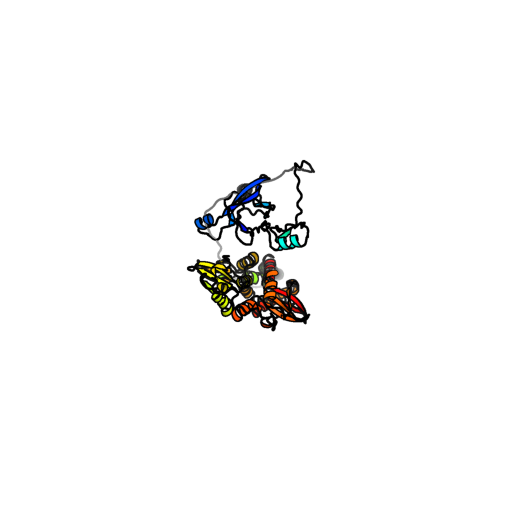P A 1 539 ? 1.521 0.741 10.575 1.00 91.12 539 ASP A O 1
ATOM 4319 N N . LEU A 1 540 ? -0.105 0.090 9.161 1.00 93.94 540 LEU A N 1
ATOM 4320 C CA . LEU A 1 540 ? -0.275 -1.229 9.771 1.00 93.94 540 LEU A CA 1
ATOM 4321 C C . LEU A 1 540 ? 0.973 -2.112 9.595 1.00 93.94 540 LEU A C 1
ATOM 4323 O O . LEU A 1 540 ? 1.475 -2.659 10.578 1.00 93.94 540 LEU A O 1
ATOM 4327 N N . CYS A 1 541 ? 1.502 -2.225 8.371 1.00 90.88 541 CYS A N 1
ATOM 4328 C CA . CYS A 1 541 ? 2.709 -3.004 8.079 1.00 90.88 541 CYS A CA 1
ATOM 4329 C C . CYS A 1 541 ? 3.916 -2.529 8.898 1.00 90.88 541 CYS A C 1
ATOM 4331 O O . CYS A 1 541 ? 4.597 -3.356 9.500 1.00 90.88 541 CYS A O 1
ATOM 4333 N N . VAL A 1 542 ? 4.145 -1.213 8.976 1.00 90.50 542 VAL A N 1
ATOM 4334 C CA . VAL A 1 542 ? 5.203 -0.605 9.802 1.00 90.50 542 VAL A CA 1
ATOM 4335 C C . VAL A 1 542 ? 5.069 -1.049 11.259 1.00 90.50 542 VAL A C 1
ATOM 4337 O O . VAL A 1 542 ? 6.037 -1.516 11.857 1.00 90.50 542 VAL A O 1
ATOM 4340 N N . LYS A 1 543 ? 3.865 -0.961 11.836 1.00 91.62 543 LYS A N 1
ATOM 4341 C CA . LYS A 1 543 ? 3.644 -1.244 13.263 1.00 91.62 543 LYS A CA 1
ATOM 4342 C C . LYS A 1 543 ? 3.702 -2.733 13.604 1.00 91.62 543 LYS A C 1
ATOM 4344 O O . LYS A 1 543 ? 4.182 -3.081 14.683 1.00 91.62 543 LYS A O 1
ATOM 4349 N N . ILE A 1 544 ? 3.305 -3.614 12.684 1.00 89.06 544 ILE A N 1
ATOM 4350 C CA . ILE A 1 544 ? 3.555 -5.057 12.815 1.00 89.06 544 ILE A CA 1
ATOM 4351 C C . ILE A 1 544 ? 5.057 -5.342 12.733 1.00 89.06 544 ILE A C 1
ATOM 4353 O O . ILE A 1 544 ? 5.590 -6.039 13.594 1.00 89.06 544 ILE A O 1
ATOM 4357 N N . PHE A 1 545 ? 5.759 -4.771 11.754 1.00 85.94 545 PHE A N 1
ATOM 4358 C CA . PHE A 1 545 ? 7.186 -5.014 11.558 1.00 85.94 545 PHE A CA 1
ATOM 4359 C C . PHE A 1 545 ? 8.031 -4.545 12.756 1.00 85.94 545 PHE A C 1
ATOM 4361 O O . PHE A 1 545 ? 8.805 -5.333 13.300 1.00 85.94 545 PHE A O 1
ATOM 4368 N N . GLU A 1 546 ? 7.809 -3.318 13.246 1.00 86.50 546 GLU A N 1
ATOM 4369 C CA . GLU A 1 546 ? 8.414 -2.790 14.481 1.00 86.50 546 GLU A CA 1
ATOM 4370 C C . GLU A 1 546 ? 8.195 -3.728 15.680 1.00 86.50 546 GLU A C 1
ATOM 4372 O O . GLU A 1 546 ? 9.119 -3.995 16.452 1.00 86.50 546 GLU A O 1
ATOM 4377 N N . TYR A 1 547 ? 6.970 -4.241 15.850 1.00 86.19 547 TYR A N 1
ATOM 4378 C CA . TYR A 1 547 ? 6.627 -5.147 16.946 1.00 86.19 547 TYR A CA 1
ATOM 4379 C C . TYR A 1 547 ? 7.377 -6.483 16.835 1.00 86.19 547 TYR A C 1
ATOM 4381 O O . TYR A 1 547 ? 7.963 -6.959 17.815 1.00 86.19 547 TYR A O 1
ATOM 4389 N N . LEU A 1 548 ? 7.373 -7.079 15.641 1.00 81.12 548 LEU A N 1
ATOM 4390 C CA . LEU A 1 548 ? 8.024 -8.354 15.347 1.00 81.12 548 LEU A CA 1
ATOM 4391 C C . LEU A 1 548 ? 9.543 -8.265 15.525 1.00 81.12 548 LEU A C 1
ATOM 4393 O O . LEU A 1 548 ? 10.132 -9.134 16.173 1.00 81.12 548 LEU A O 1
ATOM 4397 N N . GLU A 1 549 ? 10.173 -7.198 15.036 1.00 79.06 549 GLU A N 1
ATOM 4398 C CA . GLU A 1 549 ? 11.609 -6.983 15.200 1.00 79.06 549 GLU A CA 1
ATOM 4399 C C . GLU A 1 549 ? 11.984 -6.745 16.674 1.00 79.06 549 GLU A C 1
ATOM 4401 O O . GLU A 1 549 ? 12.905 -7.377 17.197 1.00 79.06 549 GLU A O 1
ATOM 4406 N N . LYS A 1 550 ? 11.221 -5.912 17.395 1.00 80.75 550 LYS A N 1
ATOM 4407 C CA . LYS A 1 550 ? 11.419 -5.652 18.834 1.00 80.75 550 LYS A CA 1
ATOM 4408 C C . LYS A 1 550 ? 11.258 -6.908 19.702 1.00 80.75 550 LYS A C 1
ATOM 4410 O O . LYS A 1 550 ? 11.805 -6.961 20.806 1.00 80.75 550 LYS A O 1
ATOM 4415 N N . LYS A 1 551 ? 10.530 -7.924 19.222 1.00 74.75 551 LYS A N 1
ATOM 4416 C CA . LYS A 1 551 ? 10.483 -9.273 19.814 1.00 74.75 551 LYS A CA 1
ATOM 4417 C C . LYS A 1 551 ? 11.680 -10.131 19.391 1.00 74.75 551 LYS A C 1
ATOM 4419 O O . LYS A 1 551 ? 12.266 -10.793 20.242 1.00 74.75 551 LYS A O 1
ATOM 4424 N N . ALA A 1 552 ? 12.080 -10.097 18.120 1.00 69.69 552 ALA A N 1
ATOM 4425 C CA . ALA A 1 552 ? 13.205 -10.876 17.598 1.00 69.69 552 ALA A CA 1
ATOM 4426 C C . ALA A 1 552 ? 14.574 -10.463 18.181 1.00 69.69 552 ALA A C 1
ATOM 4428 O O . ALA A 1 552 ? 15.416 -11.333 18.397 1.00 69.69 552 ALA A O 1
ATOM 4429 N N . ARG A 1 553 ? 14.771 -9.168 18.482 1.00 68.31 553 ARG A N 1
ATOM 4430 C CA . ARG A 1 553 ? 15.987 -8.589 19.098 1.00 68.31 553 ARG A CA 1
ATOM 4431 C C . ARG A 1 553 ? 16.089 -8.781 20.630 1.00 68.31 553 ARG A C 1
ATOM 4433 O O . ARG A 1 553 ? 16.983 -8.213 21.246 1.00 68.31 553 ARG A O 1
ATOM 4440 N N . LYS A 1 554 ? 15.161 -9.506 21.275 1.00 56.94 554 LYS A N 1
ATOM 4441 C CA . LYS A 1 554 ? 15.040 -9.605 22.752 1.00 56.94 554 LYS A CA 1
ATOM 4442 C C . LYS A 1 554 ? 15.589 -10.904 23.383 1.00 56.94 554 LYS A C 1
ATOM 4444 O O . LYS A 1 554 ? 15.157 -11.279 24.474 1.00 56.94 554 LYS A O 1
ATOM 4449 N N . LYS A 1 555 ? 16.532 -11.575 22.718 1.00 45.94 555 LYS A N 1
ATOM 4450 C CA . LYS A 1 555 ? 17.362 -12.668 23.256 1.00 45.94 555 LYS A CA 1
ATOM 4451 C C . LYS A 1 555 ? 18.809 -12.459 22.828 1.00 45.94 555 LYS A C 1
ATOM 4453 O O . LYS A 1 555 ? 18.979 -12.120 21.638 1.00 45.94 555 LYS A O 1
#

Foldseek 3Di:
DPPVVVVVVVVVVVVVVVPPPPFQAAAWAKEAEDEPNHADFFWKKKKWAAAPVRDIDIDMWGFHACVRCVVVVHSPSGRMTIPHPRPHSHDAQTWIWMDIPPDDDIAIDTGDTDDDYHYDYYHYDYDPPPPDDPVVVVCVVVVHDDDDDDWDWDAHPVRDIDTDDDDDDDDDDDDDDDDDDDDDDDDDDDDDDDDDDDDDDDDDDDDDDDDDDDDDDDDDDDDDDDDDDDCVVVVVVVVVVVVVVVVVVVVVVVVVVVVVVVCCVVVVVVVVVVPDQLLLVLLVVLQQDFCLVQFDAAAEDEQADWPLVVLVCCVPVVHQKHFYDDPQDTFFIDGLVLVLVLPDDPDVVNRNDGNNVRGGRDQAADERNHGLNVLLCSCLVVVHQKHQYDYPRHGSHIGGLLSSLVSLAPVCVSCVVVVVVDFDWLLRQFAQDAAEDEQQAFVVVVSVVCVVVVHQKHFYDHVPATFFMDGSSLVSVLCSVQPPCRRVDTVNVRTHRPADADERGDGLSSVSNVCSVVVDQKHFHDDPRDGRGMDGSSSSSVSVSVVSVVSNPPD

Secondary structure (DSSP, 8-state):
--HHHHHHHHHHHHHHHT-S--------EEEEEEETTEEPSS-EEEEEEE-TT--EEEEEEEPPPHHHHHHTT-GGGTTEEE--SS-----TT-EEEEEETT-S-EEEEE---SSSPEEEEEEEEPPP--S--HHHHHHHHTT------PPPEEE-TTS-EEE-----------------------------------------------------------------S-THHHHHHHHHHHHHHHHHHHHHHHHHHHHHHHHHHHHHHHHHHH---HHHHHHHHHHT-BGGGTPPPPPEEETTSBHHHHHHHHHHTT-SEEEEEETTEEEEEEEHHHHHHH-S---GGGTS-BGGGTSB----EEETTSBHHHHHHHHHHTT-SEEEEEETTEEEEEEEHHHHHHTTTTTHHHHGGGGGG-PPBHHHHSB----EEETTSBHHHHHHHHHHHT-SEEEEEETTEEEEEEEHHHHHHHHHHHGGGGGGSBGGGT-B-S--PBPTTSBHHHHHHHHHHH--SEEEEEETTEEEEEEEHHHHHHHHHHHHHHHHT--

Nearest PDB structures (foldseek):
  3fhm-assembly2_C  TM=9.209E-01  e=1.665E-08  Agrobacterium fabrum str. C58
  4fry-assembly1_A  TM=9.200E-01  e=1.768E-07  Burkholderia ambifaria MC40-6
  2o16-assembly2_B  TM=8.210E-01  e=2.096E-08  Vibrio cholerae
  2yzi-assembly1_A  TM=9.224E-01  e=5.284E-07  Pyrococcus horikoshii
  2rc3-assembly1_D  TM=8.747E-01  e=2.358E-07  Nitrosomonas europaea ATCC 19718

Sequence (555 aa):
MSYKKTIFFMFFIIILSSFALAQTQPTLFYGQILSGGNPIENIMISAEWIDDSSNTRFTKSSTLSKSQAQNMGQPYIYGFYSFTNGNIQAKPGTDIILSVEGIDGKVIMKTRPGSQPILINPIIIRQSSTQGSVLDGFKKAVGLSTETKTPGYYLNANGEEGVYKTYQKTGTKEKENDNYVRANENINENIQNKIPESSPNIQEAKTNLEALEITKVQETGEVDSKRGFNNISIFFMDFLKVIFLLLVLALIIGLLFLIYHYIIRNVAKKLSGISLDPVVNNTRRVFNIKVGDIAPQTRKISKNQEYTIALTNLVDYNTDTLFVVENTNYIGSVDEKNFLIIGYGFDKDLYDLKVEYFMSREINSILSNFTVQEAYFKLLEGNMKKLLVMDKGEIAGDLSLFDLQKTLVGTSRFYAPLLRSGLPTVKEIMNKKYHTIDRKKNVEEARKTMLKHNQNMILIYNEEKFVGIFTIRDYIVGLEKYQKNLFRHNVEGMMSTSIVSIKPDMNIFEANDFMVKNEYKNYPVIAGEKVLGILNQKDLCVKIFEYLEKKARKK

Radius of gyration: 40.36 Å; Cα contacts (8 Å, |Δi|>4): 739; chains: 1; bounding box: 82×142×103 Å

pLDDT: mean 70.65, std 24.22, range [21.64, 97.5]

Solvent-accessible surface area (backbone atoms only — not comparable to full-atom values): 33040 Å² total; per-residue (Å²): 136,61,69,68,55,56,54,50,50,52,49,50,51,53,50,51,66,70,62,54,77,82,71,56,35,32,39,27,34,33,36,38,34,26,42,93,86,42,62,43,55,64,49,44,36,38,42,35,32,38,28,82,91,66,45,83,46,73,52,78,35,44,14,29,32,55,67,56,16,44,78,69,75,39,59,82,50,31,8,29,29,58,46,67,82,61,78,41,46,33,28,80,77,42,58,37,38,36,36,44,71,98,51,102,57,74,51,60,43,72,41,57,49,64,58,79,68,41,79,46,79,66,46,76,45,78,78,78,79,88,63,87,51,75,67,55,57,50,38,66,76,69,72,63,82,93,83,80,93,75,77,62,74,49,68,48,83,86,70,49,84,46,79,67,81,94,78,91,78,87,84,83,81,89,76,87,82,86,90,81,90,88,84,90,88,82,87,88,90,78,91,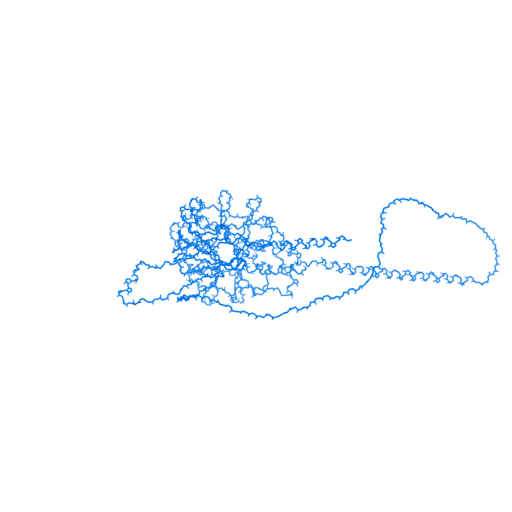86,90,82,89,83,89,91,86,88,81,85,89,86,81,87,80,93,78,91,86,87,90,86,88,92,81,90,81,93,87,89,85,88,86,92,84,81,89,70,67,67,60,57,57,50,52,53,52,50,50,52,54,50,52,52,51,53,49,51,51,51,52,51,50,50,50,52,49,51,52,50,48,50,55,50,50,50,51,57,50,56,69,67,56,68,53,70,56,47,53,49,48,54,54,48,36,62,39,40,42,57,83,63,37,50,78,62,54,75,39,53,40,82,41,33,39,54,60,57,49,48,52,34,55,78,68,71,38,67,58,38,41,25,34,55,96,88,43,77,66,20,31,44,39,63,62,46,57,65,66,63,75,65,75,89,52,75,66,60,52,72,32,38,36,67,81,62,41,47,68,64,85,55,64,45,56,25,86,41,28,43,48,58,50,50,53,49,36,62,75,74,67,44,74,55,32,40,28,30,44,100,88,44,82,64,18,28,45,35,70,67,55,57,50,59,70,53,54,70,44,43,70,68,46,49,81,48,58,84,69,69,60,64,29,38,65,75,68,34,43,67,83,76,57,74,46,55,37,84,41,34,41,52,61,50,49,51,49,28,61,78,68,73,40,68,60,39,40,25,21,56,86,92,42,79,60,32,37,43,35,54,66,40,50,51,54,38,41,71,76,43,44,93,50,35,62,81,35,37,39,60,83,53,36,49,59,86,74,74,61,42,56,40,80,41,30,58,50,56,47,46,42,50,38,65,74,68,69,56,61,64,29,49,21,39,58,92,93,44,77,66,28,36,39,44,53,64,60,51,50,53,55,49,48,55,52,51,48,63,53,59,73,70,116